Protein AF-0000000084749982 (afdb_homodimer)

Foldseek 3Di:
DLPFVCPVQPVLVVQLVLLLVQCQVFQPPSVVSLVVVVVVLVPDPDPPSVSSVLLSVLSVLLCVCCQVVHVDNVLQDADDQLRCCVSHVQVLVCSLQVVPPPQKDKDFAFDFDVLVQCVVVVVDDPPDDRDRHGTARMFIDGVVVRATFETEHEQGEQNHPDDDVVSVVVVLVVRVVVLVSSLVSLQVLAPDADLVLQQLAKGWYWYHYRQKTWIWIWGDNDPPDIDIDTNDMAGHDNDRNCCSPRSSVRSSVSNSVNVVSSVNSVSSVVSNPDDPPPPPPPPDPPCPVPPPDPPPPDDPDPPPDD/DLVQPCLVPPVLVVQLVLLLVQCQVFQPPSVVSLVVVVVVLVPDPDPPSVSSVLLSVLSVLLCVCCQVVHVDNVLQDADDQLRCCVSHVQVLVCSLQVVPPPQKDKDFAFDFDVLLQVVVVVVDDPPDDRDRHGTARMFIAGVVVRATFETEHEQGEQNHPDDDVVSVVVVLVVRVVVLVSSLVSLQVLAPDADLVLQQLAKGWYWYHYRQKTWIWIWGPNDPPDIDIDTNDMAGHDNDRNCCSPRSSVRVSVSNSVSVVSSVNSVSSVCSNPDPPPPPPPPPDPDPPVPPPDPPPPDDPPPPPPD

Sequence (612 aa):
MERHLRFDGIKRNQVKPYAKTVFKTGNTDLKTALKKEKLLLRNSLVEDKSLKKNIIKFGKLMCVLTGNCISVAWIYEAMTESEFITRFVTPLIDLMLKPYRPLLIFKPGEQKLLMVKEYENNALLEENARLPGPNIDGIIRIPNLNLDFVLVEVSGPPCSAAENYSHYRGDRNKIGKNLKYMFKTIISKKGTPCIRTVTRLKLFGLHFYKDTIYVYSISMPMWDVPVFQAEASIKIPVEPILFASTMPRFVSQLFDLGEKIDHFAKEVQNFLAITDYEEDSDSSGSDLSSCSTPRVSPKKRKSMCNMERHLRFDGIKRNQVKPYAKTVFKTGNTDLKTALKKEKLLLRNSLVEDKSLKKNIIKFGKLMCVLTGNCISVAWIYEAMTESEFITRFVTPLIDLMLKPYRPLLIFKPGEQKLLMVKEYENNALLEENARLPGPNIDGIIRIPNLNLDFVLVEVSGPPCSAAENYSHYRGDRNKIGKNLKYMFKTIISKKGTPCIRTVTRLKLFGLHFYKDTIYVYSISMPMWDVPVFQAEASIKIPVEPILFASTMPRFVSQLFDLGEKIDHFAKEVQNFLAITDYEEDSDSSGSDLSSCSTPRVSPKKRKSMCN

Secondary structure (DSSP, 8-state):
---------HHHHHHHHHHHHHTTT-GGGHHHHHHHHHHHHHT---TTHHHHHHHHHHHHHHHHHTTSSSS--GGGS---HHHHIIIIIHHHHHHHHGGGTTT-EEEEEEEE-HHHHHHHHHTS-TTSPPP---EEEEEEEEGGGTEEEEEEEE---TT-S---HHHHHHHHHHHHHHHHHHHHHHHHTSSS--HHHHTT-EEEEEEEETTEEEEEEEEEEETTEEEEEEEEEEE----GGGHHHHHHHHHHHHHHHHHHHHHHHHHHHHHHHS-------------TT-----------------/---------HHHHHHHHHHHHHTTT-GGGHHHHHHHHHHHHHT---TTHHHHHHHHHHHHHHHHHTTSSSS--GGGS---HHHHIIIIIHHHHHHHHGGGTTT-EEEEEEEE-HHHHHHHHHTS-TTSPPP---EEEEEEEEGGGTEEEEEEEE---TT-S---HHHHHHHHHHHHHHHHHHHHHHHHTSSS--HHHHTT-EEEEEEEETTEEEEEEEEEEETTEEEEEEEEEEE----GGGHHHHHHHHHHHHHHHHHHHHHHHHHHHHHHHS-------------TT-----------------

Organism: Rhizopus delemar (strain RA 99-880 / ATCC MYA-4621 / FGSC 9543 / NRRL 43880) (NCBI:txid246409)

Radius of gyration: 30.31 Å; Cα contacts (8 Å, |Δi|>4): 931; chains: 2; bounding box: 50×109×101 Å

Solvent-accessible surface area (backbone atoms only — not comparable to full-atom values): 33993 Å² total; per-residue (Å²): 134,82,80,51,80,70,63,78,34,68,56,22,72,62,38,28,65,53,35,40,62,64,36,51,76,29,51,90,42,43,61,58,46,46,51,52,51,50,53,51,54,70,77,43,91,57,83,62,51,69,58,55,51,48,52,48,50,54,51,50,52,51,28,41,35,60,25,70,69,35,93,49,36,52,57,74,36,82,49,48,54,52,24,37,38,45,75,43,51,45,58,50,50,50,60,42,35,51,88,46,53,73,58,44,45,76,45,50,28,67,33,58,39,59,66,47,18,50,55,58,40,68,73,44,57,89,85,49,80,75,59,79,36,59,77,32,49,18,36,31,26,29,63,96,73,72,36,82,49,31,42,31,44,72,50,35,36,61,45,43,81,72,83,44,63,66,51,40,53,52,50,53,50,49,44,51,55,50,48,50,47,44,51,51,51,60,51,62,72,38,91,65,72,49,69,80,60,48,44,64,37,54,40,38,30,41,37,36,45,41,52,32,37,37,31,32,35,38,33,34,84,44,92,95,42,75,47,74,46,80,62,47,74,45,63,55,80,79,52,51,80,48,32,38,73,40,44,25,56,39,53,19,50,40,44,28,49,34,50,50,53,51,52,32,50,50,42,46,52,47,55,71,67,51,75,65,63,71,75,68,65,80,66,76,82,72,72,71,73,69,64,70,72,76,77,75,76,77,78,80,77,78,76,76,78,128,132,82,78,50,78,70,64,78,34,70,56,21,73,62,40,29,65,53,34,40,63,65,36,52,77,26,48,92,42,43,62,60,46,45,51,52,50,51,54,51,55,70,77,43,90,57,82,63,50,68,60,54,52,49,52,48,50,54,52,49,52,49,29,40,36,60,23,71,69,35,93,50,35,52,57,74,36,83,50,49,53,52,26,38,39,46,74,42,52,45,57,49,50,50,61,42,35,51,89,45,54,74,57,44,45,76,45,50,28,67,33,60,39,59,66,47,17,50,55,58,40,67,74,44,57,90,85,49,81,77,59,81,35,62,76,33,48,16,36,31,28,30,62,97,74,74,35,81,50,29,44,32,42,71,52,35,38,61,44,41,82,73,83,44,62,67,50,40,52,50,50,53,50,49,45,51,54,51,48,51,46,43,51,51,52,59,50,63,72,38,90,68,73,49,70,81,60,48,43,66,37,52,40,38,29,40,37,37,44,41,52,32,38,36,31,32,34,38,35,32,84,44,92,93,42,75,46,74,47,81,61,48,76,46,62,53,81,80,50,52,80,47,32,38,75,40,43,24,55,39,54,20,50,41,45,27,50,33,49,51,52,51,51,31,51,50,43,47,51,47,54,72,67,52,76,66,64,72,76,71,67,83,68,77,83,72,72,75,71,68,69,71,73,75,79,74,73,77,77,78,73,76,73,75,77,125

Structure (mmCIF, N/CA/C/O backbone):
data_AF-0000000084749982-model_v1
#
loop_
_entity.id
_entity.type
_entity.pdbx_description
1 polymer 'Uncharacterized protein'
#
loop_
_atom_site.group_PDB
_atom_site.id
_atom_site.type_symbol
_atom_site.label_atom_id
_atom_site.label_alt_id
_atom_site.label_comp_id
_atom_site.label_asym_id
_atom_site.label_entity_id
_atom_site.label_seq_id
_atom_site.pdbx_PDB_ins_code
_atom_site.Cartn_x
_atom_si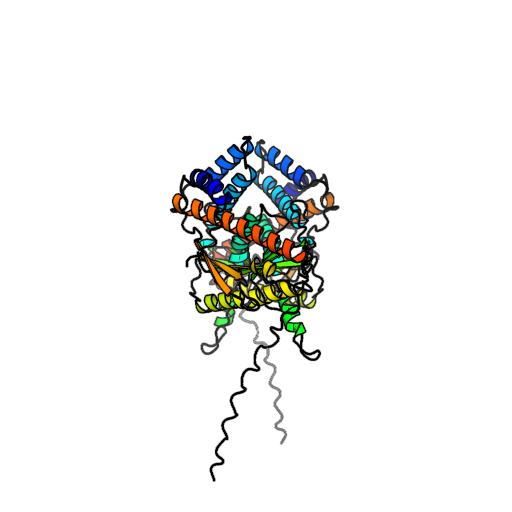te.Cartn_y
_atom_site.Cartn_z
_atom_site.occupancy
_atom_site.B_iso_or_equiv
_atom_site.auth_seq_id
_atom_site.auth_comp_id
_atom_site.auth_asym_id
_atom_site.auth_atom_id
_atom_site.pdbx_PDB_model_num
ATOM 1 N N . MET A 1 1 ? -19.297 -30.312 -16.562 1 22.61 1 MET A N 1
ATOM 2 C CA . MET A 1 1 ? -18.031 -30.859 -16.078 1 22.61 1 MET A CA 1
ATOM 3 C C . MET A 1 1 ? -17.281 -29.828 -15.234 1 22.61 1 MET A C 1
ATOM 5 O O . MET A 1 1 ? -16.781 -28.828 -15.75 1 22.61 1 MET A O 1
ATOM 9 N N . GLU A 1 2 ? -17.641 -29.516 -14.047 1 30.64 2 GLU A N 1
ATOM 10 C CA . GLU A 1 2 ? -17.141 -28.688 -12.945 1 30.64 2 GLU A CA 1
ATOM 11 C C . GLU A 1 2 ? -15.695 -29.062 -12.586 1 30.64 2 GLU A C 1
ATOM 13 O O . GLU A 1 2 ? -15.461 -29.844 -11.656 1 30.64 2 GLU A O 1
ATOM 18 N N . ARG A 1 3 ? -14.953 -29.594 -13.508 1 34.41 3 ARG A N 1
ATOM 19 C CA . ARG A 1 3 ? -13.578 -29.922 -13.156 1 34.41 3 ARG A CA 1
ATOM 20 C C . ARG A 1 3 ? -12.898 -28.766 -12.445 1 34.41 3 ARG A C 1
ATOM 22 O O . ARG A 1 3 ? -12.477 -27.797 -13.078 1 34.41 3 ARG A O 1
ATOM 29 N N . HIS A 1 4 ? -13.43 -28.406 -11.359 1 35.5 4 HIS A N 1
ATOM 30 C CA . HIS A 1 4 ? -12.992 -27.5 -10.305 1 35.5 4 HIS A CA 1
ATOM 31 C C . HIS A 1 4 ? -11.523 -27.734 -9.953 1 35.5 4 HIS A C 1
ATOM 33 O O . HIS A 1 4 ? -11.016 -28.844 -10.086 1 35.5 4 HIS A O 1
ATOM 39 N N . LEU A 1 5 ? -10.688 -26.938 -10.242 1 42.25 5 LEU A N 1
ATOM 40 C CA . LEU A 1 5 ? -9.383 -26.906 -9.594 1 42.25 5 LEU A CA 1
ATOM 41 C C . LEU A 1 5 ? -9.445 -27.531 -8.203 1 42.25 5 LEU A C 1
ATOM 43 O O . LEU A 1 5 ? -9.641 -26.828 -7.207 1 42.25 5 LEU A O 1
ATOM 47 N N . ARG A 1 6 ? -10.141 -28.688 -8.109 1 46.06 6 ARG A N 1
ATOM 48 C CA . ARG A 1 6 ? -10.141 -29.328 -6.797 1 46.06 6 ARG A CA 1
ATOM 49 C C . ARG A 1 6 ? -8.727 -29.562 -6.293 1 46.06 6 ARG A C 1
ATOM 51 O O . ARG A 1 6 ? -8.086 -30.562 -6.652 1 46.06 6 ARG A O 1
ATOM 58 N N . PHE A 1 7 ? -7.875 -28.625 -6.395 1 47.09 7 PHE A N 1
ATOM 59 C CA . PHE A 1 7 ? -6.66 -28.734 -5.594 1 47.09 7 PHE A CA 1
ATOM 60 C C . PHE A 1 7 ? -7 -29.062 -4.141 1 47.09 7 PHE A C 1
ATOM 62 O O . PHE A 1 7 ? -7.68 -28.281 -3.471 1 47.09 7 PHE A O 1
ATOM 69 N N . ASP A 1 8 ? -7.414 -30.281 -3.979 1 52.62 8 ASP A N 1
ATOM 70 C CA . ASP A 1 8 ? -7.574 -30.625 -2.57 1 52.62 8 ASP A CA 1
ATOM 71 C C . ASP A 1 8 ? -6.438 -30.047 -1.729 1 52.62 8 ASP A C 1
ATOM 73 O O . ASP A 1 8 ? -5.32 -30.562 -1.738 1 52.62 8 ASP A O 1
ATOM 77 N N . GLY A 1 9 ? -6.422 -28.766 -1.545 1 57.84 9 GLY A N 1
ATOM 78 C CA . GLY A 1 9 ? -5.352 -28.031 -0.878 1 57.84 9 GLY A CA 1
ATOM 79 C C . GLY A 1 9 ? -5.055 -28.562 0.515 1 57.84 9 GLY A C 1
ATOM 80 O O . GLY A 1 9 ? -5.91 -28.484 1.401 1 57.84 9 GLY A O 1
ATOM 81 N N . ILE A 1 10 ? -4.012 -29.359 0.667 1 59.97 10 ILE A N 1
ATOM 82 C CA . ILE A 1 10 ? -3.492 -29.875 1.93 1 59.97 10 ILE A CA 1
ATOM 83 C C . ILE A 1 10 ? -3.504 -28.766 2.982 1 59.97 10 ILE A C 1
ATOM 85 O O . ILE A 1 10 ? -3.965 -28.984 4.105 1 59.97 10 ILE A O 1
ATOM 89 N N . LYS A 1 11 ? -3.275 -27.656 2.523 1 70.81 11 LYS A N 1
ATOM 90 C CA . LYS A 1 11 ? -3.133 -26.578 3.492 1 70.81 11 LYS A CA 1
ATOM 91 C C . LYS A 1 11 ? -4.496 -26.078 3.969 1 70.81 11 LYS A C 1
ATOM 93 O O . LYS A 1 11 ? -4.656 -25.719 5.137 1 70.81 11 LYS A O 1
ATOM 98 N N . ARG A 1 12 ? -5.465 -26.266 3.068 1 73.06 12 ARG A N 1
ATOM 99 C CA . ARG A 1 12 ? -6.812 -25.859 3.438 1 73.06 12 ARG A CA 1
ATOM 100 C C . ARG A 1 12 ? -7.324 -26.656 4.633 1 73.06 12 ARG A C 1
ATOM 102 O O . ARG A 1 12 ? -7.863 -26.078 5.582 1 73.06 12 ARG A O 1
ATOM 109 N N . ASN A 1 13 ? -7.082 -27.859 4.57 1 78.12 13 ASN A N 1
ATOM 110 C CA . ASN A 1 13 ? -7.594 -28.75 5.613 1 78.12 13 ASN A CA 1
ATOM 111 C C . ASN A 1 13 ? -6.84 -28.562 6.926 1 78.12 13 ASN A C 1
ATOM 113 O O . ASN A 1 13 ? -7.387 -28.797 8 1 78.12 13 ASN A O 1
ATOM 117 N N . GLN A 1 14 ? -5.707 -28.047 6.859 1 80.5 14 GLN A N 1
ATOM 118 C CA . GLN A 1 14 ? -4.898 -27.781 8.047 1 80.5 14 GLN A CA 1
ATOM 119 C C . GLN A 1 14 ? -5.238 -26.422 8.641 1 80.5 14 GLN A C 1
ATOM 121 O O . GLN A 1 14 ? -5.227 -26.25 9.859 1 80.5 14 GLN A O 1
ATOM 126 N N . VAL A 1 15 ? -5.688 -25.594 7.812 1 87.75 15 VAL A N 1
ATOM 127 C CA . VAL A 1 15 ? -5.828 -24.188 8.188 1 87.75 15 VAL A CA 1
ATOM 128 C C . VAL A 1 15 ? -7.223 -23.953 8.758 1 87.75 15 VAL A C 1
ATOM 130 O O . VAL A 1 15 ? -7.375 -23.219 9.75 1 87.75 15 VAL A O 1
ATOM 133 N N . LYS A 1 16 ? -8.148 -24.609 8.219 1 88 16 LYS A N 1
ATOM 134 C CA . LYS A 1 16 ? -9.539 -24.281 8.508 1 88 16 LYS A CA 1
ATOM 135 C C . LYS A 1 16 ? -9.867 -24.531 9.977 1 88 16 LYS A C 1
ATOM 137 O O . LYS A 1 16 ? -10.461 -23.688 10.648 1 88 16 LYS A O 1
ATOM 142 N N . PRO A 1 17 ? -9.5 -25.641 10.57 1 88.25 17 PRO A N 1
ATOM 143 C CA . PRO A 1 17 ? -9.828 -25.875 11.984 1 88.25 17 PRO A CA 1
ATOM 144 C C . PRO A 1 17 ? -9.211 -24.828 12.914 1 88.25 17 PRO A C 1
ATOM 146 O O . PRO A 1 17 ? -9.867 -24.359 13.844 1 88.25 17 PRO A O 1
ATOM 149 N N . TYR A 1 18 ? -8.023 -24.516 12.648 1 90.69 18 TYR A N 1
ATOM 150 C CA . TYR A 1 18 ? -7.375 -23.516 13.484 1 90.69 18 TYR A CA 1
ATOM 151 C C . TYR A 1 18 ? -8.031 -22.156 13.305 1 90.69 18 TYR A C 1
ATOM 153 O O . TYR A 1 18 ? -8.227 -21.422 14.281 1 90.69 18 TYR A O 1
ATOM 161 N N . ALA A 1 19 ? -8.289 -21.812 12.086 1 92.31 19 ALA A N 1
ATOM 162 C CA . ALA A 1 19 ? -8.961 -20.547 11.82 1 92.31 19 ALA A CA 1
ATOM 163 C C . ALA A 1 19 ? -10.297 -20.469 12.562 1 92.31 19 ALA A C 1
ATOM 165 O O . ALA A 1 19 ? -10.656 -19.422 13.094 1 92.31 19 ALA A O 1
ATOM 166 N N . LYS A 1 20 ? -11 -21.547 12.633 1 91.62 20 LYS A N 1
ATOM 167 C CA . LYS A 1 20 ? -12.273 -21.594 13.344 1 91.62 20 LYS A CA 1
ATOM 168 C C . LYS A 1 20 ? -12.078 -21.281 14.828 1 91.62 20 LYS A C 1
ATOM 170 O O . LYS A 1 20 ? -12.922 -20.609 15.438 1 91.62 20 LYS A O 1
ATOM 175 N N . THR A 1 21 ? -11.055 -21.703 15.352 1 89.12 21 THR A N 1
ATOM 176 C CA . THR A 1 21 ? -10.766 -21.469 16.766 1 89.12 21 THR A CA 1
ATOM 177 C C . THR A 1 21 ? -10.398 -20.016 17 1 89.12 21 THR A C 1
ATOM 179 O O . THR A 1 21 ? -10.859 -19.406 17.969 1 89.12 21 THR A O 1
ATOM 182 N N . VAL A 1 22 ? -9.594 -19.484 16.125 1 90 22 VAL A N 1
ATOM 183 C CA . VAL A 1 22 ? -9.055 -18.141 16.297 1 90 22 VAL A CA 1
ATOM 184 C C . VAL A 1 22 ? -10.172 -17.109 16.109 1 90 22 VAL A C 1
ATOM 186 O O . VAL A 1 22 ? -10.234 -16.125 16.844 1 90 22 VAL A O 1
ATOM 189 N N . PHE A 1 23 ? -11.062 -17.359 15.195 1 90.94 23 PHE A N 1
ATOM 190 C CA . PHE A 1 23 ? -12.047 -16.344 14.82 1 90.94 23 PHE A CA 1
ATOM 191 C C . PHE A 1 23 ? -13.391 -16.641 15.477 1 90.94 23 PHE A C 1
ATOM 193 O O . PHE A 1 23 ? -14.406 -16.031 15.117 1 90.94 23 PHE A O 1
ATOM 200 N N . LYS A 1 24 ? -13.453 -17.578 16.422 1 83.69 24 LYS A N 1
ATOM 201 C CA . LYS A 1 24 ? -14.688 -18 17.078 1 83.69 24 LYS A CA 1
ATOM 202 C C . LYS A 1 24 ? -15.391 -16.828 17.75 1 83.69 24 LYS A C 1
ATOM 204 O O . LYS A 1 24 ? -16.625 -16.766 17.766 1 83.69 24 LYS A O 1
ATOM 209 N N . THR A 1 25 ? -14.602 -16.047 18.484 1 66.69 25 THR A N 1
ATOM 210 C CA . THR A 1 25 ? -15.195 -14.984 19.297 1 66.69 25 THR A CA 1
ATOM 211 C C . THR A 1 25 ? -15.695 -13.836 18.406 1 66.69 25 THR A C 1
ATOM 213 O O . THR A 1 25 ? -16.406 -12.945 18.875 1 66.69 25 THR A O 1
ATOM 216 N N . GLY A 1 26 ? -16.359 -13.977 17.344 1 57.38 26 GLY A N 1
ATOM 217 C CA . GLY A 1 26 ? -16.906 -12.922 16.5 1 57.38 26 GLY A CA 1
ATOM 218 C C . GLY A 1 26 ? -16.172 -11.602 16.672 1 57.38 26 GLY A C 1
ATOM 219 O O . GLY A 1 26 ? -15.031 -11.57 17.141 1 57.38 26 GLY A O 1
ATOM 220 N N . ASN A 1 27 ? -16.828 -10.25 16.156 1 56.69 27 ASN A N 1
ATOM 221 C CA . ASN A 1 27 ? -16.359 -8.875 15.977 1 56.69 27 ASN A CA 1
ATOM 222 C C . ASN A 1 27 ? -15.883 -8.258 17.281 1 56.69 27 ASN A C 1
ATOM 224 O O . ASN A 1 27 ? -14.938 -7.473 17.312 1 56.69 27 ASN A O 1
ATOM 228 N N . THR A 1 28 ? -16.562 -8.547 18.469 1 60.22 28 THR A N 1
ATOM 229 C CA . THR A 1 28 ? -16.469 -7.578 19.547 1 60.22 28 THR A CA 1
ATOM 230 C C . THR A 1 28 ? -15.055 -7.539 20.125 1 60.22 28 THR A C 1
ATOM 232 O O . THR A 1 28 ? -14.594 -6.496 20.594 1 60.22 28 THR A O 1
ATOM 235 N N . ASP A 1 29 ? -14.258 -8.492 19.703 1 77.88 29 ASP A N 1
ATOM 236 C CA . ASP A 1 29 ? -12.945 -8.344 20.312 1 77.88 29 ASP A CA 1
ATOM 237 C C . ASP A 1 29 ? -11.883 -9.102 19.516 1 77.88 29 ASP A C 1
ATOM 239 O O . ASP A 1 29 ? -11.039 -9.797 20.094 1 77.88 29 ASP A O 1
ATOM 243 N N . LEU A 1 30 ? -12.016 -9.062 18.25 1 83.44 30 LEU A N 1
ATOM 244 C CA . LEU A 1 30 ? -11.086 -9.82 17.422 1 83.44 30 LEU A CA 1
ATOM 245 C C . LEU A 1 30 ? -9.641 -9.406 17.703 1 83.44 30 LEU A C 1
ATOM 247 O O . LEU A 1 30 ? -8.75 -10.258 17.781 1 83.44 30 LEU A O 1
ATOM 251 N N . LYS A 1 31 ? -9.484 -8.172 17.875 1 85.56 31 LYS A N 1
ATOM 252 C CA . LYS A 1 31 ? -8.148 -7.672 18.172 1 85.56 31 LYS A CA 1
ATOM 253 C C . LYS A 1 31 ? -7.57 -8.344 19.406 1 85.56 31 LYS A C 1
ATOM 255 O O . LYS A 1 31 ? -6.43 -8.812 19.391 1 85.56 31 LYS A O 1
ATOM 260 N N . THR A 1 32 ? -8.367 -8.398 20.406 1 86.38 32 THR A N 1
ATOM 261 C CA . THR A 1 32 ? -7.938 -9 21.672 1 86.38 32 THR A CA 1
ATOM 262 C C . THR A 1 32 ? -7.699 -10.5 21.5 1 86.38 32 THR A C 1
ATOM 264 O O . THR A 1 32 ? -6.727 -11.047 22.016 1 86.38 32 THR A O 1
ATOM 267 N N . ALA A 1 33 ? -8.602 -11.133 20.844 1 87.56 33 ALA A N 1
ATOM 268 C CA . ALA A 1 33 ? -8.461 -12.562 20.594 1 87.56 33 ALA A CA 1
ATOM 269 C C . ALA A 1 33 ? -7.176 -12.867 19.828 1 87.56 33 ALA A C 1
ATOM 271 O O . ALA A 1 33 ? -6.457 -13.805 20.156 1 87.56 33 ALA A O 1
ATOM 272 N N . LEU A 1 34 ? -6.887 -12.062 18.859 1 91.62 34 LEU A N 1
ATOM 273 C CA . LEU A 1 34 ? -5.691 -12.266 18.047 1 91.62 34 LEU A CA 1
ATOM 274 C C . LEU A 1 34 ? -4.43 -12.039 18.875 1 91.62 34 LEU A C 1
ATOM 276 O O . LEU A 1 34 ? -3.443 -12.766 18.719 1 91.62 34 LEU A O 1
ATOM 280 N N . LYS A 1 35 ? -4.488 -11.039 19.703 1 88.25 35 LYS A N 1
ATOM 281 C CA . LYS A 1 35 ? -3.354 -10.766 20.578 1 88.25 35 LYS A CA 1
ATOM 282 C C . LYS A 1 35 ? -3.088 -11.938 21.516 1 88.25 35 LYS A C 1
ATOM 284 O O . LYS A 1 35 ? -1.935 -12.32 21.734 1 88.25 35 LYS A O 1
ATOM 289 N N . LYS A 1 36 ? -4.09 -12.445 22.078 1 88.44 36 LYS A N 1
ATOM 290 C CA . LYS A 1 36 ? -3.977 -13.586 22.984 1 88.44 36 LYS A CA 1
ATOM 291 C C . LYS A 1 36 ? -3.396 -14.797 22.25 1 88.44 36 LYS A C 1
ATOM 293 O O . LYS A 1 36 ? -2.508 -15.477 22.781 1 88.44 36 LYS A O 1
ATOM 298 N N . GLU A 1 37 ? -3.932 -15.055 21.094 1 90.56 37 GLU A N 1
ATOM 299 C CA . GLU A 1 37 ? -3.459 -16.203 20.312 1 90.56 37 GLU A CA 1
ATOM 300 C C . GLU A 1 37 ? -1.991 -16.031 19.922 1 90.56 37 GLU A C 1
ATOM 302 O O . GLU A 1 37 ? -1.233 -17 19.922 1 90.56 37 GLU A O 1
ATOM 307 N N . LYS A 1 38 ? -1.649 -14.844 19.562 1 89.62 38 LYS A N 1
ATOM 308 C CA . LYS A 1 38 ? -0.259 -14.555 19.219 1 89.62 38 LYS A CA 1
ATOM 309 C C . LYS A 1 38 ? 0.666 -14.844 20.406 1 89.62 38 LYS A C 1
ATOM 311 O O . LYS A 1 38 ? 1.752 -15.398 20.219 1 89.62 38 LYS A O 1
ATOM 316 N N . LEU A 1 39 ? 0.285 -14.445 21.562 1 86.81 39 LEU A N 1
ATOM 317 C CA . LEU A 1 39 ? 1.067 -14.688 22.766 1 86.81 39 LEU A CA 1
ATOM 318 C C . LEU A 1 39 ? 1.181 -16.188 23.062 1 86.81 39 LEU A C 1
ATOM 320 O O . LEU A 1 39 ? 2.246 -16.656 23.438 1 86.81 39 LEU A O 1
ATOM 324 N N . LEU A 1 40 ? 0.138 -16.891 22.859 1 88.12 40 LEU A N 1
ATOM 325 C CA . LEU A 1 40 ? 0.13 -18.328 23.078 1 88.12 40 LEU A CA 1
ATOM 326 C C . LEU A 1 40 ? 1.09 -19.031 22.109 1 88.12 40 LEU A C 1
ATOM 328 O O . LEU A 1 40 ? 1.84 -19.922 22.516 1 88.12 40 LEU A O 1
ATOM 332 N N . LEU A 1 41 ? 1.025 -18.531 20.891 1 89.25 41 LEU A N 1
ATOM 333 C CA . LEU A 1 41 ? 1.876 -19.141 19.875 1 89.25 41 LEU A CA 1
ATOM 334 C C . LEU A 1 41 ? 3.348 -18.859 20.156 1 89.25 41 LEU A C 1
ATOM 336 O O . LEU A 1 41 ? 4.215 -19.688 19.844 1 89.25 41 LEU A O 1
ATOM 340 N N . ARG A 1 42 ? 3.576 -17.734 20.641 1 83.44 42 ARG A N 1
ATOM 341 C CA . ARG A 1 42 ? 4.953 -17.344 20.938 1 83.44 42 ARG A CA 1
ATOM 342 C C . ARG A 1 42 ? 5.555 -18.234 22.016 1 83.44 42 ARG A C 1
ATOM 344 O O . ARG A 1 42 ? 6.738 -18.578 21.953 1 83.44 42 ARG A O 1
ATOM 351 N N . ASN A 1 43 ? 4.836 -18.672 22.922 1 81.69 43 ASN A N 1
ATOM 352 C CA . ASN A 1 43 ? 5.316 -19.422 24.078 1 81.69 43 ASN A CA 1
ATOM 353 C C . ASN A 1 43 ? 5.16 -20.922 23.875 1 81.69 43 ASN A C 1
ATOM 355 O O . ASN A 1 43 ? 5.512 -21.703 24.766 1 81.69 43 ASN A O 1
ATOM 359 N N . SER A 1 44 ? 4.656 -21.281 22.734 1 81.12 44 SER A N 1
ATOM 360 C CA . SER A 1 44 ? 4.379 -22.688 22.547 1 81.12 44 SER A CA 1
ATOM 361 C C . SER A 1 44 ? 5.297 -23.297 21.5 1 81.12 44 SER A C 1
ATOM 363 O O . SER A 1 44 ? 5.832 -22.594 20.641 1 81.12 44 SER A O 1
ATOM 365 N N . LEU A 1 45 ? 5.594 -24.5 21.688 1 81.56 45 LEU A N 1
ATOM 366 C CA . LEU A 1 45 ? 6.309 -25.281 20.688 1 81.56 45 LEU A CA 1
ATOM 367 C C . LEU A 1 45 ? 5.336 -26.031 19.781 1 81.56 45 LEU A C 1
ATOM 369 O O . LEU A 1 45 ? 5.027 -27.203 20.031 1 81.56 45 LEU A O 1
ATOM 373 N N . VAL A 1 46 ? 4.586 -25.391 19.172 1 77.31 46 VAL A N 1
ATOM 374 C CA . VAL A 1 46 ? 3.574 -26.016 18.328 1 77.31 46 VAL A CA 1
ATOM 375 C C . VAL A 1 46 ? 4.133 -26.234 16.938 1 77.31 46 VAL A C 1
ATOM 377 O O . VAL A 1 46 ? 4.996 -25.484 16.469 1 77.31 46 VAL A O 1
ATOM 380 N N . GLU A 1 47 ? 3.613 -27.297 16.375 1 78.94 47 GLU A N 1
ATOM 381 C CA . GLU A 1 47 ? 3.914 -27.578 14.969 1 78.94 47 GLU A CA 1
ATOM 382 C C . GLU A 1 47 ? 3.258 -26.562 14.047 1 78.94 47 GLU A C 1
ATOM 384 O O . GLU A 1 47 ? 2.262 -25.938 14.414 1 78.94 47 GLU A O 1
ATOM 389 N N . ASP A 1 48 ? 3.791 -26.172 12.961 1 82.5 48 ASP A N 1
ATOM 390 C CA . ASP A 1 48 ? 3.242 -25.328 11.906 1 82.5 48 ASP A CA 1
ATOM 391 C C . ASP A 1 48 ? 3.105 -23.875 12.391 1 82.5 48 ASP A C 1
ATOM 393 O O . ASP A 1 48 ? 2.109 -23.219 12.094 1 82.5 48 ASP A O 1
ATOM 397 N N . LYS A 1 49 ? 3.844 -23.531 13.312 1 86.94 49 LYS A N 1
ATOM 398 C CA . LYS A 1 49 ? 3.836 -22.203 13.922 1 86.94 49 LYS A CA 1
ATOM 399 C C . LYS A 1 49 ? 3.783 -21.109 12.859 1 86.94 49 LYS A C 1
ATOM 401 O O . LYS A 1 49 ? 3.074 -20.109 13.023 1 86.94 49 LYS A O 1
ATOM 406 N N . SER A 1 50 ? 4.469 -21.328 11.805 1 87.56 50 SER A N 1
ATOM 407 C CA . SER A 1 50 ? 4.523 -20.328 10.742 1 87.56 50 SER A CA 1
ATOM 408 C C . SER A 1 50 ? 3.16 -20.156 10.078 1 87.56 50 SER A C 1
ATOM 410 O O . SER A 1 50 ? 2.736 -19.031 9.805 1 87.56 50 SER A O 1
ATOM 412 N N . LEU A 1 51 ? 2.547 -21.281 9.906 1 89.31 51 LEU A N 1
ATOM 413 C CA . LEU A 1 51 ? 1.224 -21.25 9.297 1 89.31 51 LEU A CA 1
ATOM 414 C C . LEU A 1 51 ? 0.214 -20.562 10.203 1 89.31 51 LEU A C 1
ATOM 416 O O . LEU A 1 51 ? -0.573 -19.734 9.742 1 89.31 51 LEU A O 1
ATOM 420 N N . LYS A 1 52 ? 0.238 -20.906 11.43 1 91.62 52 LYS A N 1
ATOM 421 C CA . LYS A 1 52 ? -0.688 -20.328 12.406 1 91.62 52 LYS A CA 1
ATOM 422 C C . LYS A 1 52 ? -0.455 -18.828 12.57 1 91.62 52 LYS A C 1
ATOM 424 O O . LYS A 1 52 ? -1.409 -18.062 12.664 1 91.62 52 LYS A O 1
ATOM 429 N N . LYS A 1 53 ? 0.755 -18.406 12.547 1 92.75 53 LYS A N 1
ATOM 430 C CA . LYS A 1 53 ? 1.089 -17 12.602 1 92.75 53 LYS A CA 1
ATOM 431 C C . LYS A 1 53 ? 0.526 -16.25 11.398 1 92.75 53 LYS A C 1
ATOM 433 O O . LYS A 1 53 ? 0.064 -15.109 11.523 1 92.75 53 LYS A O 1
ATOM 438 N N . ASN A 1 54 ? 0.6 -16.922 10.328 1 94.44 54 ASN A N 1
ATOM 439 C CA . ASN A 1 54 ? 0.079 -16.312 9.109 1 94.44 54 ASN A CA 1
ATOM 440 C C . ASN A 1 54 ? -1.432 -16.109 9.188 1 94.44 54 ASN A C 1
ATOM 442 O O . ASN A 1 54 ? -1.945 -15.078 8.75 1 94.44 54 ASN A O 1
ATOM 446 N N . ILE A 1 55 ? -2.094 -17.062 9.758 1 94.62 55 ILE A N 1
ATOM 447 C CA . ILE A 1 55 ? -3.539 -16.953 9.938 1 94.62 55 ILE A CA 1
ATOM 448 C C . ILE A 1 55 ? -3.865 -15.75 10.82 1 94.62 55 ILE A C 1
ATOM 450 O O . ILE A 1 55 ? -4.777 -14.977 10.508 1 94.62 55 ILE A O 1
ATOM 454 N N . ILE A 1 56 ? -3.137 -15.578 11.828 1 94.62 56 ILE A N 1
ATOM 455 C CA . ILE A 1 56 ? -3.324 -14.453 12.734 1 94.62 56 ILE A CA 1
ATOM 456 C C . ILE A 1 56 ? -3.105 -13.141 11.977 1 94.62 56 ILE A C 1
ATOM 458 O O . ILE A 1 56 ? -3.83 -12.164 12.195 1 94.62 56 ILE A O 1
ATOM 462 N N . LYS A 1 57 ? -2.139 -13.125 11.109 1 95.62 57 LYS A N 1
ATOM 463 C CA . LYS A 1 57 ? -1.854 -11.922 10.336 1 95.62 57 LYS A CA 1
ATOM 464 C C . LYS A 1 57 ? -3.008 -11.586 9.391 1 95.62 57 LYS A C 1
ATOM 466 O O . LYS A 1 57 ? -3.301 -10.414 9.148 1 95.62 57 LYS A O 1
ATOM 471 N N . PHE A 1 58 ? -3.646 -12.594 8.836 1 95.88 58 PHE A N 1
ATOM 472 C CA . PHE A 1 58 ? -4.852 -12.367 8.047 1 95.88 58 PHE A CA 1
ATOM 473 C C . PHE A 1 58 ? -5.93 -11.695 8.891 1 95.88 58 PHE A C 1
ATOM 475 O O . PHE A 1 58 ? -6.578 -10.75 8.445 1 95.88 58 PHE A O 1
ATOM 482 N N . GLY A 1 59 ? -6.117 -12.234 10.07 1 93.5 59 GLY A N 1
ATOM 483 C CA . GLY A 1 59 ? -7.074 -11.633 10.984 1 93.5 59 GLY A CA 1
ATOM 484 C C . GLY A 1 59 ? -6.766 -10.18 11.297 1 93.5 59 GLY A C 1
ATOM 485 O O . GLY A 1 59 ? -7.668 -9.344 11.336 1 93.5 59 GLY A O 1
ATOM 486 N N . LYS A 1 60 ? -5.512 -9.883 11.5 1 93.25 60 LYS A N 1
ATOM 487 C CA . LYS A 1 60 ? -5.102 -8.516 11.805 1 93.25 60 LYS A CA 1
ATOM 488 C C . LYS A 1 60 ? -5.395 -7.582 10.633 1 93.25 60 LYS A C 1
ATOM 490 O O . LYS A 1 60 ? -5.816 -6.441 10.828 1 93.25 60 LYS A O 1
ATOM 495 N N . LEU A 1 61 ? -5.105 -8.062 9.453 1 94.56 61 LEU A N 1
ATOM 496 C CA . LEU A 1 61 ? -5.406 -7.273 8.266 1 94.56 61 LEU A CA 1
ATOM 497 C C . LEU A 1 61 ? -6.887 -6.914 8.211 1 94.56 61 LEU A C 1
ATOM 499 O O . LEU A 1 61 ? -7.238 -5.754 7.984 1 94.56 61 LEU A O 1
ATOM 503 N N . MET A 1 62 ? -7.715 -7.855 8.539 1 92.25 62 MET A N 1
ATOM 504 C CA . MET A 1 62 ? -9.156 -7.625 8.484 1 92.25 62 MET A CA 1
ATOM 505 C C . MET A 1 62 ? -9.594 -6.691 9.602 1 92.25 62 MET A C 1
ATOM 507 O O . MET A 1 62 ? -10.508 -5.879 9.414 1 92.25 62 MET A O 1
ATOM 511 N N . CYS A 1 63 ? -8.93 -6.824 10.688 1 89.19 63 CYS A N 1
ATOM 512 C CA . CYS A 1 63 ? -9.219 -5.934 11.805 1 89.19 63 CYS A CA 1
ATOM 513 C C . CYS A 1 63 ? -8.914 -4.484 11.438 1 89.19 63 CYS A C 1
ATOM 515 O O . CYS A 1 63 ? -9.672 -3.578 11.789 1 89.19 63 CYS A O 1
ATOM 517 N N . VAL A 1 64 ? -7.844 -4.332 10.773 1 87.06 64 VAL A N 1
ATOM 518 C CA . VAL A 1 64 ? -7.453 -2.988 10.352 1 87.06 64 VAL A CA 1
ATOM 519 C C . VAL A 1 64 ? -8.453 -2.455 9.328 1 87.06 64 VAL A C 1
ATOM 521 O O . VAL A 1 64 ? -8.906 -1.315 9.43 1 87.06 64 VAL A O 1
ATOM 524 N N . LEU A 1 65 ? -8.82 -3.27 8.453 1 87.44 65 LEU A N 1
ATOM 525 C CA . LEU A 1 65 ? -9.695 -2.871 7.359 1 87.44 65 LEU A CA 1
ATOM 526 C C . LEU A 1 65 ? -11.086 -2.521 7.875 1 87.44 65 LEU A C 1
ATOM 528 O O . LEU A 1 65 ? -11.734 -1.604 7.363 1 87.44 65 LEU A O 1
ATOM 532 N N . THR A 1 66 ? -11.508 -3.176 8.898 1 86.38 66 THR A N 1
ATOM 533 C CA . THR A 1 66 ? -12.883 -3.016 9.359 1 86.38 66 THR A CA 1
ATOM 534 C C . THR A 1 66 ? -12.938 -2.092 10.57 1 86.38 66 THR A C 1
ATOM 536 O O . THR A 1 66 ? -14 -1.898 11.164 1 86.38 66 THR A O 1
ATOM 539 N N . GLY A 1 67 ? -11.828 -1.566 10.945 1 77.38 67 GLY A N 1
ATOM 540 C CA . GLY A 1 67 ? -11.812 -0.557 11.992 1 77.38 67 GLY A CA 1
ATOM 541 C C . GLY A 1 67 ? -11.812 -1.147 13.391 1 77.38 67 GLY A C 1
ATOM 542 O O . GLY A 1 67 ? -12.094 -0.447 14.367 1 77.38 67 GLY A O 1
ATOM 543 N N . ASN A 1 68 ? -11.664 -2.334 13.484 1 67.06 68 ASN A N 1
ATOM 544 C CA . ASN A 1 68 ? -11.594 -2.941 14.812 1 67.06 68 ASN A CA 1
ATOM 545 C C . ASN A 1 68 ? -10.281 -2.602 15.508 1 67.06 68 ASN A C 1
ATOM 547 O O . ASN A 1 68 ? -10.195 -2.631 16.734 1 67.06 68 ASN A O 1
ATOM 551 N N . CYS A 1 69 ? -9.32 -2.283 14.68 1 61.41 69 CYS A N 1
ATOM 552 C CA . CYS A 1 69 ? -7.996 -2.021 15.242 1 61.41 69 CYS A CA 1
ATOM 553 C C . CYS A 1 69 ? -7.664 -0.534 15.18 1 61.41 69 CYS A C 1
ATOM 555 O O . CYS A 1 69 ? -6.812 -0.054 15.93 1 61.41 69 CYS A O 1
ATOM 557 N N . ILE A 1 70 ? -8.328 0.054 14.344 1 60.5 70 ILE A N 1
ATOM 558 C CA . ILE A 1 70 ? -8.047 1.476 14.172 1 60.5 70 ILE A CA 1
ATOM 559 C C . ILE A 1 70 ? -9.359 2.252 14.078 1 60.5 70 ILE A C 1
ATOM 561 O O . ILE A 1 70 ? -10.422 1.662 13.875 1 60.5 70 ILE A O 1
ATOM 565 N N . SER A 1 71 ? -9.273 3.385 14.359 1 65.44 71 SER A N 1
ATOM 566 C CA . SER A 1 71 ? -10.461 4.227 14.445 1 65.44 71 SER A CA 1
ATOM 567 C C . SER A 1 71 ? -11.125 4.387 13.086 1 65.44 71 SER A C 1
ATOM 569 O O . SER A 1 71 ? -12.234 4.914 12.992 1 65.44 71 SER A O 1
ATOM 571 N N . VAL A 1 72 ? -10.422 3.869 12.133 1 70.5 72 VAL A N 1
ATOM 572 C CA . VAL A 1 72 ? -11 4.039 10.805 1 70.5 72 VAL A CA 1
ATOM 573 C C . VAL A 1 72 ? -11.359 2.674 10.219 1 70.5 72 VAL A C 1
ATOM 575 O O . VAL A 1 72 ? -10.539 1.747 10.242 1 70.5 72 VAL A O 1
ATOM 578 N N . ALA A 1 73 ? -12.586 2.578 9.812 1 78.56 73 ALA A N 1
ATOM 579 C CA . ALA A 1 73 ? -13.016 1.397 9.07 1 78.56 73 ALA A CA 1
ATOM 580 C C . ALA A 1 73 ? -12.914 1.628 7.566 1 78.56 73 ALA A C 1
ATOM 582 O O . ALA A 1 73 ? -13.883 2.068 6.93 1 78.56 73 ALA A O 1
ATOM 583 N N . TRP A 1 74 ? -11.773 1.242 7.066 1 78.69 74 TRP A N 1
ATOM 584 C CA . TRP A 1 74 ? -11.422 1.566 5.688 1 78.69 74 TRP A CA 1
ATOM 585 C C . TRP A 1 74 ? -12.438 0.975 4.715 1 78.69 74 TRP A C 1
ATOM 587 O O . TRP A 1 74 ? -12.797 1.607 3.717 1 78.69 74 TRP A O 1
ATOM 597 N N . ILE A 1 75 ? -12.914 -0.13 5.074 1 77.94 75 ILE A N 1
ATOM 598 C CA . ILE A 1 75 ? -13.719 -0.884 4.121 1 77.94 75 ILE A CA 1
ATOM 599 C C . ILE A 1 75 ? -15.062 -0.187 3.916 1 77.94 75 ILE A C 1
ATOM 601 O O . ILE A 1 75 ? -15.75 -0.43 2.922 1 77.94 75 ILE A O 1
ATOM 605 N N . TYR A 1 76 ? -15.352 0.688 4.871 1 78.31 76 TYR A N 1
ATOM 606 C CA . TYR A 1 76 ? -16.641 1.377 4.781 1 78.31 76 TYR A CA 1
ATOM 607 C C . TYR A 1 76 ? -16.453 2.795 4.254 1 78.31 76 TYR A C 1
ATOM 609 O O . TYR A 1 76 ? -17.438 3.52 4.055 1 78.31 76 TYR A O 1
ATOM 617 N N . GLU A 1 77 ? -15.242 3.121 4.082 1 78.38 77 GLU A N 1
ATOM 618 C CA . GLU A 1 77 ? -14.953 4.438 3.52 1 78.38 77 GLU A CA 1
ATOM 619 C C . GLU A 1 77 ? -14.906 4.391 1.994 1 78.38 77 GLU A C 1
ATOM 621 O O . GLU A 1 77 ? -14.633 3.342 1.407 1 78.38 77 GLU A O 1
ATOM 626 N N . ALA A 1 78 ? -15.281 5.5 1.418 1 79.88 78 ALA A N 1
ATOM 627 C CA . ALA A 1 78 ? -15.062 5.613 -0.021 1 79.88 78 ALA A CA 1
ATOM 628 C C . ALA A 1 78 ? -13.578 5.566 -0.356 1 79.88 78 ALA A C 1
ATOM 630 O O . ALA A 1 78 ? -12.789 6.355 0.171 1 79.88 78 ALA A O 1
ATOM 631 N N . MET A 1 79 ? -13.219 4.516 -1.091 1 87.5 79 MET A N 1
ATOM 632 C CA . MET A 1 79 ? -11.828 4.336 -1.486 1 87.5 79 MET A CA 1
ATOM 633 C C . MET A 1 79 ? -11.688 4.324 -3.006 1 87.5 79 MET A C 1
ATOM 635 O O . MET A 1 79 ? -12.547 3.781 -3.705 1 87.5 79 MET A O 1
ATOM 639 N N . THR A 1 80 ? -10.633 4.98 -3.424 1 89 80 THR A N 1
ATOM 640 C CA . THR A 1 80 ? -10.242 4.762 -4.812 1 89 80 THR A CA 1
ATOM 641 C C . THR A 1 80 ? -9.719 3.342 -5.008 1 89 80 THR A C 1
ATOM 643 O O . THR A 1 80 ? -9.398 2.654 -4.039 1 89 80 THR A O 1
ATOM 646 N N . GLU A 1 81 ? -9.656 2.879 -6.211 1 91.25 81 GLU A N 1
ATOM 647 C CA . GLU A 1 81 ? -9.062 1.579 -6.512 1 91.25 81 GLU A CA 1
ATOM 648 C C . GLU A 1 81 ? -7.613 1.509 -6.043 1 91.25 81 GLU A C 1
ATOM 650 O O . GLU A 1 81 ? -7.191 0.506 -5.465 1 91.25 81 GLU A O 1
ATOM 655 N N . SER A 1 82 ? -6.938 2.568 -6.273 1 92 82 SER A N 1
ATOM 656 C CA . SER A 1 82 ? -5.539 2.617 -5.867 1 92 82 SER A CA 1
ATOM 657 C C . SER A 1 82 ? -5.398 2.516 -4.352 1 92 82 SER A C 1
ATOM 659 O O . SER A 1 82 ? -4.465 1.882 -3.852 1 92 82 SER A O 1
ATOM 661 N N . GLU A 1 83 ? -6.254 3.205 -3.643 1 93.25 83 GLU A N 1
ATOM 662 C CA . GLU A 1 83 ? -6.254 3.1 -2.186 1 93.25 83 GLU A CA 1
ATOM 663 C C . GLU A 1 83 ? -6.562 1.676 -1.735 1 93.25 83 GLU A C 1
ATOM 665 O O . GLU A 1 83 ? -5.922 1.157 -0.816 1 93.25 83 GLU A O 1
ATOM 670 N N . PHE A 1 84 ? -7.535 1.068 -2.416 1 93.62 84 PHE A N 1
ATOM 671 C CA . PHE A 1 84 ? -7.918 -0.304 -2.107 1 93.62 84 PHE A CA 1
ATOM 672 C C . PHE A 1 84 ? -6.762 -1.261 -2.373 1 93.62 84 PHE A C 1
ATOM 674 O O . PHE A 1 84 ? -6.492 -2.156 -1.569 1 93.62 84 PHE A O 1
ATOM 681 N N . ILE A 1 85 ? -6.047 -1.092 -3.406 1 96 85 ILE A N 1
ATOM 682 C CA . ILE A 1 85 ? -4.875 -1.896 -3.736 1 96 85 ILE A CA 1
ATOM 683 C C . ILE A 1 85 ? -3.822 -1.746 -2.643 1 96 85 ILE A C 1
ATOM 685 O O . ILE A 1 85 ? -3.275 -2.74 -2.16 1 96 85 ILE A O 1
ATOM 689 N N . THR A 1 86 ? -3.646 -0.569 -2.211 1 95.38 86 THR A N 1
ATOM 690 C CA . THR A 1 86 ? -2.584 -0.257 -1.261 1 95.38 86 THR A CA 1
ATOM 691 C C . THR A 1 86 ? -2.926 -0.789 0.128 1 95.38 86 THR A C 1
ATOM 693 O O . THR A 1 86 ? -2.078 -1.38 0.799 1 95.38 86 THR A O 1
ATOM 696 N N . ARG A 1 87 ? -4.152 -0.632 0.524 1 94.38 87 ARG A N 1
ATOM 697 C CA . ARG A 1 87 ? -4.516 -0.879 1.915 1 94.38 87 ARG A CA 1
ATOM 698 C C . ARG A 1 87 ? -4.934 -2.33 2.123 1 94.38 87 ARG A C 1
ATOM 700 O O . ARG A 1 87 ? -4.84 -2.857 3.234 1 94.38 87 ARG A O 1
ATOM 707 N N . PHE A 1 88 ? -5.395 -3.006 1 1 95.19 88 PHE A N 1
ATOM 708 C CA . PHE A 1 88 ? -5.945 -4.336 1.216 1 95.19 88 PHE A CA 1
ATOM 709 C C . PHE A 1 88 ? -5.309 -5.348 0.271 1 95.19 88 PHE A C 1
ATOM 711 O O . PHE A 1 88 ? -4.703 -6.324 0.715 1 95.19 88 PHE A O 1
ATOM 718 N N . VAL A 1 89 ? -5.367 -5.109 -0.979 1 97.31 89 VAL A N 1
ATOM 719 C CA . VAL A 1 89 ? -4.992 -6.109 -1.973 1 97.31 89 VAL A CA 1
ATOM 720 C C . VAL A 1 89 ? -3.523 -6.492 -1.791 1 97.31 89 VAL A C 1
ATOM 722 O O . VAL A 1 89 ? -3.186 -7.676 -1.746 1 97.31 89 VAL A O 1
ATOM 725 N N . THR A 1 90 ? -2.691 -5.504 -1.653 1 97.12 90 THR A N 1
ATOM 726 C CA . THR A 1 90 ? -1.256 -5.75 -1.579 1 97.12 90 THR A CA 1
ATOM 727 C C . THR A 1 90 ? -0.907 -6.539 -0.321 1 97.12 90 THR A C 1
ATOM 729 O O . THR A 1 90 ? -0.29 -7.605 -0.402 1 97.12 90 THR A O 1
ATOM 732 N N . PRO A 1 91 ? -1.335 -6.07 0.833 1 96.56 91 PRO A N 1
ATOM 733 C CA . PRO A 1 91 ? -1.006 -6.879 2.01 1 96.56 91 PRO A CA 1
ATOM 734 C C . PRO A 1 91 ? -1.649 -8.266 1.975 1 96.56 91 PRO A C 1
ATOM 736 O O . PRO A 1 91 ? -1.078 -9.227 2.49 1 96.56 91 PRO A O 1
ATOM 739 N N . LEU A 1 92 ? -2.809 -8.383 1.409 1 97.88 92 LEU A N 1
ATOM 740 C CA . LEU A 1 92 ? -3.486 -9.672 1.322 1 97.88 92 LEU A CA 1
ATOM 741 C C . LEU A 1 92 ? -2.67 -10.656 0.494 1 97.88 92 LEU A C 1
ATOM 743 O O . LEU A 1 92 ? -2.42 -11.781 0.931 1 97.88 92 LEU A O 1
ATOM 747 N N . ILE A 1 93 ? -2.285 -10.211 -0.65 1 98.19 93 ILE A N 1
ATOM 748 C CA . ILE A 1 93 ? -1.556 -11.086 -1.562 1 98.19 93 ILE A CA 1
ATOM 749 C C . ILE A 1 93 ? -0.179 -11.406 -0.982 1 98.19 93 ILE A C 1
ATOM 751 O O . ILE A 1 93 ? 0.304 -12.531 -1.094 1 98.19 93 ILE A O 1
ATOM 755 N N . ASP A 1 94 ? 0.458 -10.438 -0.359 1 95.5 94 ASP A N 1
ATOM 756 C CA . ASP A 1 94 ? 1.738 -10.688 0.293 1 95.5 94 ASP A CA 1
ATOM 757 C C . ASP A 1 94 ? 1.608 -11.789 1.345 1 95.5 94 ASP A C 1
ATOM 759 O O . ASP A 1 94 ? 2.486 -12.648 1.464 1 95.5 94 ASP A O 1
ATOM 763 N N . LEU A 1 95 ? 0.542 -11.734 2.102 1 96.38 95 LEU A N 1
ATOM 764 C CA . LEU A 1 95 ? 0.316 -12.75 3.125 1 96.38 95 LEU A CA 1
ATOM 765 C C . LEU A 1 95 ? 0.058 -14.117 2.49 1 96.38 95 LEU A C 1
ATOM 767 O O . LEU A 1 95 ? 0.553 -15.133 2.977 1 96.38 95 LEU A O 1
ATOM 771 N N . MET A 1 96 ? -0.716 -14.086 1.424 1 96.94 96 MET A N 1
ATOM 772 C CA . MET A 1 96 ? -1.043 -15.32 0.72 1 96.94 96 MET A CA 1
ATOM 773 C C . MET A 1 96 ? 0.217 -15.992 0.179 1 96.94 96 MET A C 1
ATOM 775 O O . MET A 1 96 ? 0.346 -17.219 0.228 1 96.94 96 MET A O 1
ATOM 779 N N . LEU A 1 97 ? 1.154 -15.195 -0.249 1 95.75 97 LEU A N 1
ATOM 780 C CA . LEU A 1 97 ? 2.338 -15.703 -0.932 1 95.75 97 LEU A CA 1
ATOM 781 C C . LEU A 1 97 ? 3.48 -15.922 0.053 1 95.75 97 LEU A C 1
ATOM 783 O O . LEU A 1 97 ? 4.512 -16.5 -0.305 1 95.75 97 LEU A O 1
ATOM 787 N N . LYS A 1 98 ? 3.346 -15.523 1.264 1 92.62 98 LYS A N 1
ATOM 788 C CA . LYS A 1 98 ? 4.418 -15.531 2.254 1 92.62 98 LYS A CA 1
ATOM 789 C C . LYS A 1 98 ? 5.086 -16.906 2.332 1 92.62 98 LYS A C 1
ATOM 791 O O . LYS A 1 98 ? 6.316 -17 2.307 1 92.62 98 LYS A O 1
ATOM 796 N N . PRO A 1 99 ? 4.367 -18.016 2.389 1 90.88 99 PRO A N 1
ATOM 797 C CA . PRO A 1 99 ? 5.004 -19.328 2.48 1 90.88 99 PRO A CA 1
ATOM 798 C C . PRO A 1 99 ? 5.816 -19.672 1.237 1 90.88 99 PRO A C 1
ATOM 800 O O . PRO A 1 99 ? 6.629 -20.609 1.269 1 90.88 99 PRO A O 1
ATOM 803 N N . TYR A 1 100 ? 5.656 -18.938 0.22 1 92.5 100 TYR A N 1
ATOM 804 C CA . TYR A 1 100 ? 6.227 -19.359 -1.058 1 92.5 100 TYR A CA 1
ATOM 805 C C . TYR A 1 100 ? 7.285 -18.375 -1.528 1 92.5 100 TYR A C 1
ATOM 807 O O . TYR A 1 100 ? 7.754 -18.453 -2.666 1 92.5 100 TYR A O 1
ATOM 815 N N . ARG A 1 101 ? 7.602 -17.453 -0.7 1 86 101 ARG A N 1
ATOM 816 C CA . ARG A 1 101 ? 8.742 -16.594 -0.97 1 86 101 ARG A CA 1
ATOM 817 C C . ARG A 1 101 ? 10.055 -17.344 -0.837 1 86 101 ARG A C 1
ATOM 819 O O . ARG A 1 101 ? 10.188 -18.219 0.026 1 86 101 ARG A O 1
ATOM 826 N N . PRO A 1 102 ? 10.969 -17.172 -1.682 1 87.12 102 PRO A N 1
ATOM 827 C CA . PRO A 1 102 ? 11.086 -16.078 -2.656 1 87.12 102 PRO A CA 1
ATOM 828 C C . PRO A 1 102 ? 10.633 -16.5 -4.055 1 87.12 102 PRO A C 1
ATOM 830 O O . PRO A 1 102 ? 10.805 -15.734 -5.016 1 87.12 102 PRO A O 1
ATOM 833 N N . LEU A 1 103 ? 10.109 -17.578 -4.195 1 91.06 103 LEU A N 1
ATOM 834 C CA . LEU A 1 103 ? 9.727 -18.062 -5.516 1 91.06 103 LEU A CA 1
ATOM 835 C C . LEU A 1 103 ? 8.742 -17.109 -6.18 1 91.06 103 LEU A C 1
ATOM 837 O O . LEU A 1 103 ? 8.82 -16.875 -7.387 1 91.06 103 LEU A O 1
ATOM 841 N N . LEU A 1 104 ? 7.828 -16.625 -5.367 1 95 104 LEU A N 1
ATOM 842 C CA . LEU A 1 104 ? 6.773 -15.75 -5.867 1 95 104 LEU A CA 1
ATOM 843 C C . LEU A 1 104 ? 6.812 -14.398 -5.164 1 95 104 LEU A C 1
ATOM 845 O O . LEU A 1 104 ? 6.883 -14.328 -3.934 1 95 104 LEU A O 1
ATOM 849 N N . ILE A 1 105 ? 6.75 -13.367 -5.895 1 93.25 105 ILE A N 1
ATOM 850 C CA . ILE A 1 105 ? 6.703 -12.023 -5.324 1 93.25 105 ILE A CA 1
ATOM 851 C C . ILE A 1 105 ? 5.59 -11.219 -5.992 1 93.25 105 ILE A C 1
ATOM 853 O O . ILE A 1 105 ? 5.367 -11.336 -7.199 1 93.25 105 ILE A O 1
ATOM 857 N N . PHE A 1 106 ? 4.984 -10.43 -5.207 1 95.75 106 PHE A N 1
ATOM 858 C CA . PHE A 1 106 ? 3.912 -9.586 -5.715 1 95.75 106 PHE A CA 1
ATOM 859 C C . PHE A 1 106 ? 4.402 -8.164 -5.941 1 95.75 106 PHE A C 1
ATOM 861 O O . PHE A 1 106 ? 4.988 -7.555 -5.043 1 95.75 106 PHE A O 1
ATOM 868 N N . LYS A 1 107 ? 4.207 -7.664 -7.137 1 93.81 107 LYS A N 1
ATOM 869 C CA . LYS A 1 107 ? 4.453 -6.27 -7.484 1 93.81 107 LYS A CA 1
ATOM 870 C C . LYS A 1 107 ? 3.141 -5.52 -7.715 1 93.81 107 LYS A C 1
ATOM 872 O O . LYS A 1 107 ? 2.518 -5.664 -8.766 1 93.81 107 LYS A O 1
ATOM 877 N N . PRO A 1 108 ? 2.77 -4.727 -6.699 1 94.62 108 PRO A N 1
ATOM 878 C CA . PRO A 1 108 ? 1.538 -3.953 -6.879 1 94.62 108 PRO A CA 1
ATOM 879 C C . PRO A 1 108 ? 1.747 -2.697 -7.723 1 94.62 108 PRO A C 1
ATOM 881 O O . PRO A 1 108 ? 2.889 -2.312 -7.988 1 94.62 108 PRO A O 1
ATOM 884 N N . GLY A 1 109 ? 0.671 -2.123 -8.164 1 82.69 109 GLY A N 1
ATOM 885 C CA . GLY A 1 109 ? 0.705 -0.792 -8.742 1 82.69 109 GLY A CA 1
ATOM 886 C C . GLY A 1 109 ? 0.952 -0.803 -10.242 1 82.69 109 GLY A C 1
ATOM 887 O O . GLY A 1 109 ? 1.636 -1.69 -10.758 1 82.69 109 GLY A O 1
ATOM 888 N N . GLU A 1 110 ? 0.489 -0.164 -10.961 1 82.81 110 GLU A N 1
ATOM 889 C CA . GLU A 1 110 ? 0.52 0.089 -12.398 1 82.81 110 GLU A CA 1
ATOM 890 C C . GLU A 1 110 ? 1.757 -0.531 -13.047 1 82.81 110 GLU A C 1
ATOM 892 O O . GLU A 1 110 ? 2.604 0.181 -13.586 1 82.81 110 GLU A O 1
ATOM 897 N N . GLN A 1 111 ? 1.758 -1.766 -13.102 1 85.62 111 GLN A N 1
ATOM 898 C CA . GLN A 1 111 ? 2.867 -2.514 -13.68 1 85.62 111 GLN A CA 1
ATOM 899 C C . GLN A 1 111 ? 2.729 -2.609 -15.203 1 85.62 111 GLN A C 1
ATOM 901 O O . GLN A 1 111 ? 1.616 -2.721 -15.719 1 85.62 111 GLN A O 1
ATOM 906 N N . LYS A 1 112 ? 3.854 -2.52 -15.781 1 81.06 112 LYS A N 1
ATOM 907 C CA . LYS A 1 112 ? 3.885 -2.785 -17.219 1 81.06 112 LYS A CA 1
ATOM 908 C C . LYS A 1 112 ? 4.246 -4.238 -17.5 1 81.06 112 LYS A C 1
ATOM 910 O O . LYS A 1 112 ? 5.199 -4.77 -16.922 1 81.06 112 LYS A O 1
ATOM 915 N N . LEU A 1 113 ? 3.416 -4.773 -18.281 1 83.94 113 LEU A N 1
ATOM 916 C CA . LEU A 1 113 ? 3.678 -6.164 -18.641 1 83.94 113 LEU A CA 1
ATOM 917 C C . LEU A 1 113 ? 4.766 -6.254 -19.703 1 83.94 113 LEU A C 1
ATOM 919 O O . LEU A 1 113 ? 4.492 -6.066 -20.891 1 83.94 113 LEU A O 1
ATOM 923 N N . LEU A 1 114 ? 5.863 -6.551 -19.344 1 73 114 LEU A N 1
ATOM 924 C CA . LEU A 1 114 ? 7.027 -6.555 -20.219 1 73 114 LEU A CA 1
ATOM 925 C C . LEU A 1 114 ? 6.887 -7.629 -21.297 1 73 114 LEU A C 1
ATOM 927 O O . LEU A 1 114 ? 7.258 -7.406 -22.453 1 73 114 LEU A O 1
ATOM 931 N N . MET A 1 115 ? 6.379 -8.719 -20.891 1 72.38 115 MET A N 1
ATOM 932 C CA . MET A 1 115 ? 6.254 -9.828 -21.828 1 72.38 115 MET A CA 1
ATOM 933 C C . MET A 1 115 ? 5.301 -9.477 -22.969 1 72.38 115 MET A C 1
ATOM 935 O O . MET A 1 115 ? 5.57 -9.789 -24.125 1 72.38 115 MET A O 1
ATOM 939 N N . VAL A 1 116 ? 4.301 -8.766 -22.609 1 72.69 116 VAL A N 1
ATOM 940 C CA . VAL A 1 116 ? 3.311 -8.383 -23.625 1 72.69 116 VAL A CA 1
ATOM 941 C C . VAL A 1 116 ? 3.863 -7.254 -24.484 1 72.69 116 VAL A C 1
ATOM 943 O O . VAL A 1 116 ? 3.666 -7.246 -25.703 1 72.69 116 VAL A O 1
ATOM 946 N N . LYS A 1 117 ? 4.562 -6.438 -23.781 1 72.19 117 LYS A N 1
ATOM 947 C CA . LYS A 1 117 ? 5.23 -5.363 -24.516 1 72.19 117 LYS A CA 1
ATOM 948 C C . LYS A 1 117 ? 6.141 -5.922 -25.609 1 72.19 117 LYS A C 1
ATOM 950 O O . LYS A 1 117 ? 6.078 -5.484 -26.75 1 72.19 117 LYS A O 1
ATOM 955 N N . GLU A 1 118 ? 6.891 -6.785 -25.25 1 70.94 118 GLU A N 1
ATOM 956 C CA . GLU A 1 118 ? 7.836 -7.379 -26.188 1 70.94 118 GLU A CA 1
ATOM 957 C C . GLU A 1 118 ? 7.109 -8.117 -27.312 1 70.94 118 GLU A C 1
ATOM 959 O O . GLU A 1 118 ? 7.473 -7.996 -28.484 1 70.94 118 GLU A O 1
ATOM 964 N N . TYR A 1 119 ? 6.141 -8.789 -26.922 1 72.19 119 TYR A N 1
ATOM 965 C CA . TYR A 1 119 ? 5.367 -9.562 -27.891 1 72.19 119 TYR A CA 1
ATOM 966 C C . TYR A 1 119 ? 4.711 -8.641 -28.906 1 72.19 119 TYR A C 1
ATOM 968 O O . TYR A 1 119 ? 4.828 -8.859 -30.125 1 72.19 119 TYR A O 1
ATOM 976 N N . GLU A 1 120 ? 4.078 -7.551 -28.406 1 71.88 120 GLU A N 1
ATOM 977 C CA . GLU A 1 120 ? 3.375 -6.621 -29.281 1 71.88 120 GLU A CA 1
ATOM 978 C C . GLU A 1 120 ? 4.355 -5.836 -30.156 1 71.88 120 GLU A C 1
ATOM 980 O O . GLU A 1 120 ? 4.078 -5.562 -31.328 1 71.88 120 GLU A O 1
ATOM 985 N N . ASN A 1 121 ? 5.484 -5.562 -29.547 1 71.5 121 ASN A N 1
ATOM 986 C CA . ASN A 1 121 ? 6.473 -4.766 -30.266 1 71.5 121 ASN A CA 1
ATOM 987 C C . ASN A 1 121 ? 7.223 -5.602 -31.297 1 71.5 121 ASN A C 1
ATOM 989 O O . ASN A 1 121 ? 7.719 -5.07 -32.281 1 71.5 121 ASN A O 1
ATOM 993 N N . ASN A 1 122 ? 7.332 -6.859 -31.047 1 70 122 ASN A N 1
ATOM 994 C CA . ASN A 1 122 ? 7.973 -7.75 -32 1 70 122 ASN A CA 1
ATOM 995 C C . ASN A 1 122 ? 7.148 -7.883 -33.281 1 70 122 ASN A C 1
ATOM 997 O O . ASN A 1 122 ? 7.695 -8.141 -34.344 1 70 122 ASN A O 1
ATOM 1001 N N . ALA A 1 123 ? 5.883 -7.645 -33.094 1 68.44 123 ALA A N 1
ATOM 1002 C CA . ALA A 1 123 ? 4.996 -7.746 -34.25 1 68.44 123 ALA A CA 1
ATOM 1003 C C . ALA A 1 123 ? 4.961 -6.438 -35.031 1 68.44 123 ALA A C 1
ATOM 1005 O O . ALA A 1 123 ? 4.457 -6.391 -36.156 1 68.44 123 ALA A O 1
ATOM 1006 N N . LEU A 1 124 ? 5.582 -5.41 -34.344 1 67.06 124 LEU A N 1
ATOM 1007 C CA . LEU A 1 124 ? 5.527 -4.094 -34.969 1 67.06 124 LEU A CA 1
ATOM 1008 C C . LEU A 1 124 ? 6.734 -3.869 -35.875 1 67.06 124 LEU A C 1
ATOM 1010 O O . LEU A 1 124 ? 7.824 -4.383 -35.594 1 67.06 124 LEU A O 1
ATOM 1014 N N . LEU A 1 125 ? 6.434 -3.232 -36.969 1 65.31 125 LEU A N 1
ATOM 1015 C CA . LEU A 1 125 ? 7.508 -2.824 -37.844 1 65.31 125 LEU A CA 1
ATOM 1016 C C . LEU A 1 125 ? 8.414 -1.799 -37.188 1 65.31 125 LEU A C 1
ATOM 1018 O O . LEU A 1 125 ? 8.008 -1.137 -36.219 1 65.31 125 LEU A O 1
ATOM 1022 N N . GLU A 1 126 ? 9.664 -1.709 -37.625 1 67.62 126 GLU A N 1
ATOM 1023 C CA . GLU A 1 126 ? 10.68 -0.834 -37.062 1 67.62 126 GLU A CA 1
ATOM 1024 C C . GLU A 1 126 ? 10.195 0.615 -37 1 67.62 126 GLU A C 1
ATOM 1026 O O . GLU A 1 126 ? 10.57 1.372 -36.125 1 67.62 126 GLU A O 1
ATOM 1031 N N . GLU A 1 127 ? 9.359 0.964 -37.875 1 62.16 127 GLU A N 1
ATOM 1032 C CA . GLU A 1 127 ? 8.945 2.355 -38.031 1 62.16 127 GLU A CA 1
ATOM 1033 C C . GLU A 1 127 ? 7.867 2.723 -37.031 1 62.16 127 GLU A C 1
ATOM 1035 O O . GLU A 1 127 ? 7.648 3.902 -36.75 1 62.16 127 GLU A O 1
ATOM 1040 N N . ASN A 1 128 ? 7.266 1.722 -36.531 1 61.75 128 ASN A N 1
ATOM 1041 C CA . ASN A 1 128 ? 6.137 1.999 -35.656 1 61.75 128 ASN A CA 1
ATOM 1042 C C . ASN A 1 128 ? 6.594 2.297 -34.219 1 61.75 128 ASN A C 1
ATOM 1044 O O . ASN A 1 128 ? 7.602 1.755 -33.781 1 61.75 128 ASN A O 1
ATOM 1048 N N . ALA A 1 129 ? 5.977 3.184 -33.688 1 67.69 129 ALA A N 1
ATOM 1049 C CA . ALA A 1 129 ? 6.266 3.543 -32.281 1 67.69 129 ALA A CA 1
ATOM 1050 C C . ALA A 1 129 ? 6.051 2.352 -31.359 1 67.69 129 ALA A C 1
ATOM 1052 O O . ALA A 1 129 ? 5.094 1.595 -31.531 1 67.69 129 ALA A O 1
ATOM 1053 N N . ARG A 1 130 ? 7.004 2.133 -30.516 1 65.44 130 ARG A N 1
ATOM 1054 C CA . ARG A 1 130 ? 6.945 1.041 -29.547 1 65.44 130 ARG A CA 1
ATOM 1055 C C . ARG A 1 130 ? 5.855 1.29 -28.5 1 65.44 130 ARG A C 1
ATOM 1057 O O . ARG A 1 130 ? 5.629 2.432 -28.094 1 65.44 130 ARG A O 1
ATOM 1064 N N . LEU A 1 131 ? 5.09 0.238 -28.234 1 66.81 131 LEU A N 1
ATOM 1065 C CA . LEU A 1 131 ? 4.02 0.309 -27.234 1 66.81 131 LEU A CA 1
ATOM 1066 C C . LEU A 1 131 ? 4.551 0.024 -25.844 1 66.81 131 LEU A C 1
ATOM 1068 O O . LEU A 1 131 ? 5.414 -0.837 -25.656 1 66.81 131 LEU A O 1
ATOM 1072 N N . PRO A 1 132 ? 4.23 0.826 -24.922 1 68.38 132 PRO A N 1
ATOM 1073 C CA . PRO A 1 132 ? 4.727 0.666 -23.562 1 68.38 132 PRO A CA 1
ATOM 1074 C C . PRO A 1 132 ? 4.207 -0.604 -22.891 1 68.38 132 PRO A C 1
ATOM 1076 O O . PRO A 1 132 ? 4.773 -1.054 -21.891 1 68.38 132 PRO A O 1
ATOM 1079 N N . GLY A 1 133 ? 3.326 -1.387 -23.453 1 71 133 GLY A N 1
ATOM 1080 C CA . GLY A 1 133 ? 2.678 -2.512 -22.797 1 71 133 GLY A CA 1
ATOM 1081 C C . GLY A 1 133 ? 1.488 -2.105 -21.953 1 71 133 GLY A C 1
ATOM 1082 O O . GLY A 1 133 ? 1.394 -0.956 -21.516 1 71 133 GLY A O 1
ATOM 1083 N N . PRO A 1 134 ? 0.615 -2.982 -21.75 1 80.06 134 PRO A N 1
ATOM 1084 C CA . PRO A 1 134 ? -0.577 -2.658 -20.969 1 80.06 134 PRO A CA 1
ATOM 1085 C C . PRO A 1 134 ? -0.269 -2.451 -19.484 1 80.06 134 PRO A C 1
ATOM 1087 O O . PRO A 1 134 ? 0.627 -3.104 -18.938 1 80.06 134 PRO A O 1
ATOM 1090 N N . ASN A 1 135 ? -1.004 -1.549 -18.922 1 87.12 135 ASN A N 1
ATOM 1091 C CA . ASN A 1 135 ? -0.919 -1.311 -17.484 1 87.12 135 ASN A CA 1
ATOM 1092 C C . ASN A 1 135 ? -1.809 -2.273 -16.703 1 87.12 135 ASN A C 1
ATOM 1094 O O . 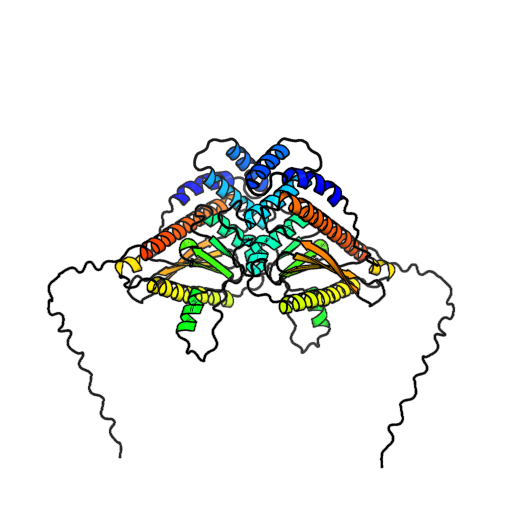ASN A 1 135 ? -2.982 -2.449 -17.031 1 87.12 135 ASN A O 1
ATOM 1098 N N . ILE A 1 136 ? -1.203 -2.936 -15.766 1 93 136 ILE A N 1
ATOM 1099 C CA . ILE A 1 136 ? -1.935 -3.85 -14.891 1 93 136 ILE A CA 1
ATOM 1100 C C . ILE A 1 136 ? -1.828 -3.381 -13.445 1 93 136 ILE A C 1
ATOM 1102 O O . ILE A 1 136 ? -0.829 -2.771 -13.055 1 93 136 ILE A O 1
ATOM 1106 N N . ASP A 1 137 ? -2.824 -3.668 -12.625 1 94.38 137 ASP A N 1
ATOM 1107 C CA . ASP A 1 137 ? -2.873 -3.162 -11.25 1 94.38 137 ASP A CA 1
ATOM 1108 C C . ASP A 1 137 ? -1.872 -3.895 -10.359 1 94.38 137 ASP A C 1
ATOM 1110 O O . ASP A 1 137 ? -1.526 -3.412 -9.281 1 94.38 137 ASP A O 1
ATOM 1114 N N . GLY A 1 138 ? -1.46 -5.102 -10.797 1 96.38 138 GLY A N 1
ATOM 1115 C CA . GLY A 1 138 ? -0.448 -5.863 -10.078 1 96.38 138 GLY A CA 1
ATOM 1116 C C . GLY A 1 138 ? -0.054 -7.145 -10.781 1 96.38 138 GLY A C 1
ATOM 1117 O O . GLY A 1 138 ? -0.792 -7.645 -11.633 1 96.38 138 GLY A O 1
ATOM 1118 N N . ILE A 1 139 ? 1.104 -7.598 -10.438 1 95.94 139 ILE A N 1
ATOM 1119 C CA . ILE A 1 139 ? 1.606 -8.812 -11.062 1 95.94 139 ILE A CA 1
ATOM 1120 C C . ILE A 1 139 ? 2.357 -9.656 -10.039 1 95.94 139 ILE A C 1
ATOM 1122 O O . ILE A 1 139 ? 3.098 -9.117 -9.211 1 95.94 139 ILE A O 1
ATOM 1126 N N . ILE A 1 140 ? 2.047 -10.898 -9.961 1 96.56 140 ILE A N 1
ATOM 1127 C CA . ILE A 1 140 ? 2.9 -11.836 -9.242 1 96.56 140 ILE A CA 1
ATOM 1128 C C . ILE A 1 140 ? 3.957 -12.398 -10.188 1 96.56 140 ILE A C 1
ATOM 1130 O O . ILE A 1 140 ? 3.631 -12.898 -11.266 1 96.56 140 ILE A O 1
ATOM 1134 N N . ARG A 1 141 ? 5.188 -12.344 -9.805 1 94.06 141 ARG A N 1
ATOM 1135 C CA . ARG A 1 141 ? 6.305 -12.719 -10.664 1 94.06 141 ARG A CA 1
ATOM 1136 C C . ARG A 1 141 ? 7.074 -13.898 -10.086 1 94.06 141 ARG A C 1
ATOM 1138 O O . ARG A 1 141 ? 7.023 -14.141 -8.875 1 94.06 141 ARG A O 1
ATOM 1145 N N . ILE A 1 142 ? 7.707 -14.531 -10.945 1 93.62 142 ILE A N 1
ATOM 1146 C CA . ILE A 1 142 ? 8.75 -15.492 -10.609 1 93.62 142 ILE A CA 1
ATOM 1147 C C . ILE A 1 142 ? 10.125 -14.883 -10.875 1 93.62 142 ILE A C 1
ATOM 1149 O O . ILE A 1 142 ? 10.625 -14.922 -12 1 93.62 142 ILE A O 1
ATOM 1153 N N . PRO A 1 143 ? 10.719 -14.383 -9.836 1 88.94 143 PRO A N 1
ATOM 1154 C CA . PRO A 1 143 ? 11.898 -13.531 -10.031 1 88.94 143 PRO A CA 1
ATOM 1155 C C . PRO A 1 143 ? 13.055 -14.273 -10.695 1 88.94 143 PRO A C 1
ATOM 1157 O O . PRO A 1 143 ? 13.727 -13.719 -11.57 1 88.94 143 PRO A O 1
ATOM 1160 N N . ASN A 1 144 ? 13.398 -15.484 -10.328 1 87.75 144 ASN A N 1
ATOM 1161 C CA . ASN A 1 144 ? 14.555 -16.203 -10.836 1 87.75 144 ASN A CA 1
ATOM 1162 C C . ASN A 1 144 ? 14.438 -16.484 -12.336 1 87.75 144 ASN A C 1
ATOM 1164 O O . ASN A 1 144 ? 15.445 -16.703 -13.008 1 87.75 144 ASN A O 1
ATOM 1168 N N . LEU A 1 145 ? 13.234 -16.469 -12.859 1 89 145 LEU A N 1
ATOM 1169 C CA . LEU A 1 145 ? 13.008 -16.688 -14.281 1 89 145 LEU A CA 1
ATOM 1170 C C . LEU A 1 145 ? 12.672 -15.375 -14.984 1 89 145 LEU A C 1
ATOM 1172 O O . LEU A 1 145 ? 12.461 -15.359 -16.203 1 89 145 LEU A O 1
ATOM 1176 N N . ASN A 1 146 ? 12.523 -14.273 -14.234 1 87.38 146 ASN A N 1
ATOM 1177 C CA . ASN A 1 146 ? 12.07 -12.992 -14.766 1 87.38 146 ASN A CA 1
ATOM 1178 C C . ASN A 1 146 ? 10.766 -13.133 -15.539 1 87.38 146 ASN A C 1
ATOM 1180 O O . ASN A 1 146 ? 10.656 -12.672 -16.672 1 87.38 146 ASN A O 1
ATOM 1184 N N . LEU A 1 147 ? 9.82 -13.805 -14.891 1 91.5 147 LEU A N 1
ATOM 1185 C CA . LEU A 1 147 ? 8.562 -14.125 -15.562 1 91.5 147 LEU A CA 1
ATOM 1186 C C . LEU A 1 147 ? 7.379 -13.578 -14.773 1 91.5 147 LEU A C 1
ATOM 1188 O O . LEU A 1 147 ? 7.312 -13.742 -13.547 1 91.5 147 LEU A O 1
ATOM 1192 N N . ASP A 1 148 ? 6.52 -12.891 -15.508 1 92.94 148 ASP A N 1
ATOM 1193 C CA . ASP A 1 148 ? 5.203 -12.57 -14.961 1 92.94 148 ASP A CA 1
ATOM 1194 C C . ASP A 1 148 ? 4.293 -13.797 -14.977 1 92.94 148 ASP A C 1
ATOM 1196 O O . ASP A 1 148 ? 4.238 -14.531 -15.961 1 92.94 148 ASP A O 1
ATOM 1200 N N . PHE A 1 149 ? 3.586 -14.023 -13.906 1 95.44 149 PHE A N 1
ATOM 1201 C CA . PHE A 1 149 ? 2.916 -15.312 -13.773 1 95.44 149 PHE A CA 1
ATOM 1202 C C . PHE A 1 149 ? 1.435 -15.125 -13.477 1 95.44 149 PHE A C 1
ATOM 1204 O O . PHE A 1 149 ? 0.589 -15.836 -14.031 1 95.44 149 PHE A O 1
ATOM 1211 N N . VAL A 1 150 ? 1.091 -14.25 -12.555 1 97.62 150 VAL A N 1
ATOM 1212 C CA . VAL A 1 150 ? -0.296 -13.984 -12.195 1 97.62 150 VAL A CA 1
ATOM 1213 C C . VAL A 1 150 ? -0.599 -12.5 -12.383 1 97.62 150 VAL A C 1
ATOM 1215 O O . VAL A 1 150 ? 0.178 -11.641 -11.953 1 97.62 150 VAL A O 1
ATOM 1218 N N . LEU A 1 151 ? -1.681 -12.219 -13.047 1 97.62 151 LEU A N 1
ATOM 1219 C CA . LEU A 1 151 ? -2.145 -10.844 -13.188 1 97.62 151 LEU A CA 1
ATOM 1220 C C . LEU A 1 151 ? -3.164 -10.5 -12.109 1 97.62 151 LEU A C 1
ATOM 1222 O O . LEU A 1 151 ? -4.004 -11.328 -11.75 1 97.62 151 LEU A O 1
ATOM 1226 N N . VAL A 1 152 ? -3.109 -9.312 -11.641 1 98.12 152 VAL A N 1
ATOM 1227 C CA . VAL A 1 152 ? -4.055 -8.828 -10.648 1 98.12 152 VAL A CA 1
ATOM 1228 C C . VAL A 1 152 ? -4.723 -7.547 -11.148 1 98.12 152 VAL A C 1
ATOM 1230 O O . VAL A 1 152 ? -4.043 -6.598 -11.539 1 98.12 152 VAL A O 1
ATOM 1233 N N . GLU A 1 153 ? -6.008 -7.547 -11.211 1 97.38 153 GLU A N 1
ATOM 1234 C CA . GLU A 1 153 ? -6.801 -6.379 -11.586 1 97.38 153 GLU A CA 1
ATOM 1235 C C . GLU A 1 153 ? -7.824 -6.039 -10.508 1 97.38 153 GLU A C 1
ATOM 1237 O O . GLU A 1 153 ? -8.359 -6.93 -9.844 1 97.38 153 GLU A O 1
ATOM 1242 N N . VAL A 1 154 ? -8.078 -4.785 -10.383 1 95.56 154 VAL A N 1
ATOM 1243 C CA . VAL A 1 154 ? -9.078 -4.305 -9.43 1 95.56 154 VAL A CA 1
ATOM 1244 C C . VAL A 1 154 ? -10.086 -3.41 -10.148 1 95.56 154 VAL A C 1
ATOM 1246 O O . VAL A 1 154 ? -9.703 -2.449 -10.82 1 95.56 154 VAL A O 1
ATOM 1249 N N . SER A 1 155 ? -11.398 -3.688 -10.031 1 92.75 155 SER A N 1
ATOM 1250 C CA . SER A 1 155 ? -12.43 -2.926 -10.734 1 92.75 155 SER A CA 1
ATOM 1251 C C . SER A 1 155 ? -13.328 -2.184 -9.75 1 92.75 155 SER A C 1
ATOM 1253 O O . SER A 1 155 ? -14.383 -1.679 -10.133 1 92.75 155 SER A O 1
ATOM 1255 N N . GLY A 1 156 ? -12.945 -2.115 -8.484 1 88.75 156 GLY A N 1
ATOM 1256 C CA . GLY A 1 156 ? -13.711 -1.343 -7.523 1 88.75 156 GLY A CA 1
ATOM 1257 C C . GLY A 1 156 ? -13.688 -1.935 -6.125 1 88.75 156 GLY A C 1
ATOM 1258 O O . GLY A 1 156 ? -13.844 -3.146 -5.957 1 88.75 156 GLY A O 1
ATOM 1259 N N . PRO A 1 157 ? -13.523 -1.101 -5.133 1 88.88 157 PRO A N 1
ATOM 1260 C CA . PRO A 1 157 ? -13.57 -1.56 -3.744 1 88.88 157 PRO A CA 1
ATOM 1261 C C . PRO A 1 157 ? -14.992 -1.865 -3.273 1 88.88 157 PRO A C 1
ATOM 1263 O O . PRO A 1 157 ? -15.961 -1.567 -3.98 1 88.88 157 PRO A O 1
ATOM 1266 N N . PRO A 1 158 ? -15.227 -2.566 -2.188 1 83.69 158 PRO A N 1
ATOM 1267 C CA . PRO A 1 158 ? -16.547 -2.969 -1.703 1 83.69 158 PRO A CA 1
ATOM 1268 C C . PRO A 1 158 ? -17.5 -1.787 -1.535 1 83.69 158 PRO A C 1
ATOM 1270 O O . PRO A 1 158 ? -18.688 -1.899 -1.841 1 83.69 158 PRO A O 1
ATOM 1273 N N . CYS A 1 159 ? -17.125 -0.633 -1.004 1 76.25 159 CYS A N 1
ATOM 1274 C CA . CYS A 1 159 ? -18.047 0.471 -0.745 1 76.25 159 CYS A CA 1
ATOM 1275 C C . CYS A 1 159 ? -17.938 1.529 -1.838 1 76.25 159 CYS A C 1
ATOM 1277 O O . CYS A 1 159 ? -18.234 2.703 -1.6 1 76.25 159 CYS A O 1
ATOM 1279 N N . SER A 1 160 ? -17.656 0.998 -2.959 1 74.06 160 SER A N 1
ATOM 1280 C CA . SER A 1 160 ? -17.656 1.959 -4.059 1 74.06 160 SER A CA 1
ATOM 1281 C C . SER A 1 160 ? -19.078 2.209 -4.566 1 74.06 160 SER A C 1
ATOM 1283 O O . SER A 1 160 ? -19.891 1.285 -4.637 1 74.06 160 SER A O 1
ATOM 1285 N N . ALA A 1 161 ? -19.469 3.447 -4.586 1 60.94 161 ALA A N 1
ATOM 1286 C CA . ALA A 1 161 ? -20.812 3.842 -5 1 60.94 161 ALA A CA 1
ATOM 1287 C C . ALA A 1 161 ? -21.078 3.424 -6.441 1 60.94 161 ALA A C 1
ATOM 1289 O O . ALA A 1 161 ? -22.219 3.111 -6.801 1 60.94 161 ALA A O 1
ATOM 1290 N N . ALA A 1 162 ? -20.141 3.596 -7.234 1 58.97 162 ALA A N 1
ATOM 1291 C CA . ALA A 1 162 ? -20.406 3.463 -8.664 1 58.97 162 ALA A CA 1
ATOM 1292 C C . ALA A 1 162 ? -20.281 2.01 -9.109 1 58.97 162 ALA A C 1
ATOM 1294 O O . ALA A 1 162 ? -19.266 1.359 -8.859 1 58.97 162 ALA A O 1
ATOM 1295 N N . GLU A 1 163 ? -21.484 1.438 -9.336 1 63.62 163 GLU A N 1
ATOM 1296 C CA . GLU A 1 163 ? -21.453 0.132 -9.984 1 63.62 163 GLU A CA 1
ATOM 1297 C C . GLU A 1 163 ? -20.891 0.237 -11.406 1 63.62 163 GLU A C 1
ATOM 1299 O O . GLU A 1 163 ? -21.453 0.958 -12.234 1 63.62 163 GLU A O 1
ATOM 1304 N N . ASN A 1 164 ? -19.688 -0.093 -11.578 1 75.75 164 ASN A N 1
ATOM 1305 C CA . ASN A 1 164 ? -19.156 -0.037 -12.938 1 75.75 164 ASN A CA 1
ATOM 1306 C C . ASN A 1 164 ? -18.922 -1.434 -13.508 1 75.75 164 ASN A C 1
ATOM 1308 O O . ASN A 1 164 ? -17.781 -1.854 -13.68 1 75.75 164 ASN A O 1
ATOM 1312 N N . TYR A 1 165 ? -20.016 -2.09 -13.852 1 86.19 165 TYR A N 1
ATOM 1313 C CA . TYR A 1 165 ? -19.953 -3.445 -14.391 1 86.19 165 TYR A CA 1
ATOM 1314 C C . TYR A 1 165 ? -19.156 -3.477 -15.688 1 86.19 165 TYR A C 1
ATOM 1316 O O . TYR A 1 165 ? -18.469 -4.461 -15.977 1 86.19 165 TYR A O 1
ATOM 1324 N N . SER A 1 166 ? -19.344 -2.449 -16.422 1 88 166 SER A N 1
ATOM 1325 C CA . SER A 1 166 ? -18.562 -2.352 -17.656 1 88 166 SER A CA 1
ATOM 1326 C C . SER A 1 166 ? -17.062 -2.373 -17.359 1 88 166 SER A C 1
ATOM 1328 O O . SER A 1 166 ? -16.297 -3 -18.078 1 88 166 SER A O 1
ATOM 1330 N N . HIS A 1 167 ? -16.781 -1.728 -16.312 1 91.44 167 HIS A N 1
ATOM 1331 C CA . HIS A 1 167 ? -15.383 -1.736 -15.883 1 91.44 167 HIS A CA 1
ATOM 1332 C C . HIS A 1 167 ? -14.945 -3.139 -15.484 1 91.44 167 HIS A C 1
ATOM 1334 O O . HIS A 1 167 ? -13.859 -3.586 -15.867 1 91.44 167 HIS A O 1
ATOM 1340 N N . TYR A 1 168 ? -15.82 -3.824 -14.852 1 93.19 168 TYR A N 1
ATOM 1341 C CA . TYR A 1 168 ? -15.547 -5.203 -14.461 1 93.19 168 TYR A CA 1
ATOM 1342 C C . TYR A 1 168 ? -15.328 -6.082 -15.688 1 93.19 168 TYR A C 1
ATOM 1344 O O . TYR A 1 168 ? -14.352 -6.832 -15.758 1 93.19 168 TYR A O 1
ATOM 1352 N N . ARG A 1 169 ? -16.172 -5.988 -16.594 1 94.62 169 ARG A N 1
ATOM 1353 C CA . ARG A 1 169 ? -16.078 -6.801 -17.812 1 94.62 169 ARG A CA 1
ATOM 1354 C C . ARG A 1 169 ? -14.82 -6.477 -18.594 1 94.62 169 ARG A C 1
ATOM 1356 O O . ARG A 1 169 ? -14.156 -7.375 -19.125 1 94.62 169 ARG A O 1
ATOM 1363 N N . GLY A 1 170 ? -14.578 -5.191 -18.703 1 94.62 170 GLY A N 1
ATOM 1364 C CA . GLY A 1 170 ? -13.367 -4.762 -19.391 1 94.62 170 GLY A CA 1
ATOM 1365 C C . GLY A 1 170 ? -12.102 -5.328 -18.781 1 94.62 170 GLY A C 1
ATOM 1366 O O . GLY A 1 170 ? -11.227 -5.82 -19.5 1 94.62 170 GLY A O 1
ATOM 1367 N N . ASP A 1 171 ? -12.055 -5.355 -17.516 1 94.88 171 ASP A N 1
ATOM 1368 C CA . ASP A 1 171 ? -10.867 -5.832 -16.812 1 94.88 171 ASP A CA 1
ATOM 1369 C C . ASP A 1 171 ? -10.75 -7.352 -16.906 1 94.88 171 ASP A C 1
ATOM 1371 O O . ASP A 1 171 ? -9.641 -7.887 -17.016 1 94.88 171 ASP A O 1
ATOM 1375 N N . ARG A 1 172 ? -11.898 -7.996 -16.844 1 96.19 172 ARG A N 1
ATOM 1376 C CA . ARG A 1 172 ? -11.891 -9.438 -17.047 1 96.19 172 ARG A CA 1
ATOM 1377 C C . ARG A 1 172 ? -11.305 -9.797 -18.422 1 96.19 172 ARG A C 1
ATOM 1379 O O . ARG A 1 172 ? -10.461 -10.688 -18.531 1 96.19 172 ARG A O 1
ATOM 1386 N N . ASN A 1 173 ? -11.781 -9.07 -19.406 1 95.38 173 ASN A N 1
ATOM 1387 C CA . ASN A 1 173 ? -11.281 -9.289 -20.766 1 95.38 173 ASN A CA 1
ATOM 1388 C C . A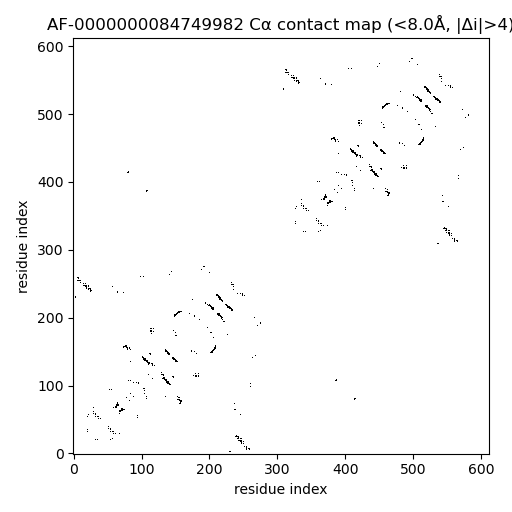SN A 1 173 ? -9.797 -8.953 -20.875 1 95.38 173 ASN A C 1
ATOM 1390 O O . ASN A 1 173 ? -9.047 -9.656 -21.562 1 95.38 173 ASN A O 1
ATOM 1394 N N . LYS A 1 174 ? -9.461 -7.898 -20.219 1 94.62 174 LYS A N 1
ATOM 1395 C CA . LYS A 1 174 ? -8.062 -7.496 -20.188 1 94.62 174 LYS A CA 1
ATOM 1396 C C . LYS A 1 174 ? -7.188 -8.602 -19.594 1 94.62 174 LYS A C 1
ATOM 1398 O O . LYS A 1 174 ? -6.121 -8.914 -20.125 1 94.62 174 LYS A O 1
ATOM 1403 N N . ILE A 1 175 ? -7.637 -9.242 -18.516 1 96.62 175 ILE A N 1
ATOM 1404 C CA . ILE A 1 175 ? -6.922 -10.359 -17.906 1 96.62 175 ILE A CA 1
ATOM 1405 C C . ILE A 1 175 ? -6.781 -11.5 -18.906 1 96.62 175 ILE A C 1
ATOM 1407 O O . ILE A 1 175 ? -5.684 -12.016 -19.125 1 96.62 175 ILE A O 1
ATOM 1411 N N . GLY A 1 176 ? -7.875 -11.828 -19.547 1 96.25 176 GLY A N 1
ATOM 1412 C CA . GLY A 1 176 ? -7.867 -12.922 -20.516 1 96.25 176 GLY A CA 1
ATOM 1413 C C . GLY A 1 176 ? -6.891 -12.703 -21.656 1 96.25 176 GLY A C 1
ATOM 1414 O O . GLY A 1 176 ? -6.094 -13.586 -21.969 1 96.25 176 GLY A O 1
ATOM 1415 N N . LYS A 1 177 ? -6.961 -11.555 -22.203 1 93.69 177 LYS A N 1
ATOM 1416 C CA . LYS A 1 177 ? -6.098 -11.211 -23.328 1 93.69 177 LYS A CA 1
ATOM 1417 C C . LYS A 1 177 ? -4.625 -11.25 -22.922 1 93.69 177 LYS A C 1
ATOM 1419 O O . LYS A 1 177 ? -3.803 -11.852 -23.625 1 93.69 177 LYS A O 1
ATOM 1424 N N . ASN A 1 178 ? -4.32 -10.641 -21.859 1 94.06 178 ASN A N 1
ATOM 1425 C CA . ASN A 1 178 ? -2.926 -10.539 -21.438 1 94.06 178 ASN A CA 1
ATOM 1426 C C . ASN A 1 178 ? -2.381 -11.891 -20.984 1 94.06 178 ASN A C 1
ATOM 1428 O O . ASN A 1 178 ? -1.205 -12.195 -21.203 1 94.06 178 ASN A O 1
ATOM 1432 N N . LEU A 1 179 ? -3.223 -12.688 -20.328 1 95.94 179 LEU A N 1
ATOM 1433 C CA . LEU A 1 179 ? -2.787 -14.031 -19.953 1 95.94 179 LEU A CA 1
ATOM 1434 C C . LEU A 1 179 ? -2.438 -14.859 -21.188 1 95.94 179 LEU A C 1
ATOM 1436 O O . LEU A 1 179 ? -1.475 -15.625 -21.156 1 95.94 179 LEU A O 1
ATOM 1440 N N . LYS A 1 180 ? -3.244 -14.688 -22.172 1 93.44 180 LYS A N 1
ATOM 1441 C CA . LYS A 1 180 ? -2.971 -15.398 -23.422 1 93.44 180 LYS A CA 1
ATOM 1442 C C . LYS A 1 180 ? -1.591 -15.039 -23.969 1 93.44 180 LYS A C 1
ATOM 1444 O O . LYS A 1 180 ? -0.818 -15.922 -24.344 1 93.44 180 LYS A O 1
ATOM 1449 N N . TYR A 1 181 ? -1.293 -13.797 -23.969 1 90.81 181 TYR A N 1
ATOM 1450 C CA . TYR A 1 181 ? 0.007 -13.336 -24.453 1 90.81 181 TYR A CA 1
ATOM 1451 C C . TYR A 1 181 ? 1.13 -13.867 -23.562 1 90.81 181 TYR A C 1
ATOM 1453 O O . TYR A 1 181 ? 2.17 -14.297 -24.062 1 90.81 181 TYR A O 1
ATOM 1461 N N . MET A 1 182 ? 0.942 -13.828 -22.312 1 92.56 182 MET A N 1
ATOM 1462 C CA . MET A 1 182 ? 1.94 -14.336 -21.375 1 92.56 182 MET A CA 1
ATOM 1463 C C . MET A 1 182 ? 2.199 -15.82 -21.609 1 92.56 182 MET A C 1
ATOM 1465 O O . MET A 1 182 ? 3.35 -16.266 -21.625 1 92.56 182 MET A O 1
ATOM 1469 N N . PHE A 1 183 ? 1.104 -16.516 -21.781 1 92.75 183 PHE A N 1
ATOM 1470 C CA . PHE A 1 183 ? 1.194 -17.953 -22.016 1 92.75 183 PHE A CA 1
ATOM 1471 C C . PHE A 1 183 ? 2.016 -18.25 -23.266 1 92.75 183 PHE A C 1
ATOM 1473 O O . PHE A 1 183 ? 2.936 -19.078 -23.219 1 92.75 183 PHE A O 1
ATOM 1480 N N . LYS A 1 184 ? 1.741 -17.562 -24.297 1 88.81 184 LYS A N 1
ATOM 1481 C CA . LYS A 1 184 ? 2.457 -17.734 -25.547 1 88.81 184 LYS A CA 1
ATOM 1482 C C . LYS A 1 184 ? 3.936 -17.391 -25.391 1 88.81 184 LYS A C 1
ATOM 1484 O O . LYS A 1 184 ? 4.801 -18.078 -25.953 1 88.81 184 LYS A O 1
ATOM 1489 N N . THR A 1 185 ? 4.168 -16.391 -24.703 1 87.75 185 THR A N 1
ATOM 1490 C CA . THR A 1 185 ? 5.547 -15.961 -24.469 1 87.75 185 THR A CA 1
ATOM 1491 C C . THR A 1 185 ? 6.324 -17.031 -23.719 1 87.75 185 THR A C 1
ATOM 1493 O O . THR A 1 185 ? 7.488 -17.297 -24.016 1 87.75 185 THR A O 1
ATOM 1496 N N . ILE A 1 186 ? 5.719 -17.594 -22.719 1 91.12 186 ILE A N 1
ATOM 1497 C CA . ILE A 1 186 ? 6.363 -18.641 -21.922 1 91.12 186 ILE A CA 1
ATOM 1498 C C . ILE A 1 186 ? 6.691 -19.828 -22.797 1 91.12 186 ILE A C 1
ATOM 1500 O O . ILE A 1 186 ? 7.797 -20.375 -22.734 1 91.12 186 ILE A O 1
ATOM 1504 N N . ILE A 1 187 ? 5.812 -20.188 -23.703 1 89.75 187 ILE A N 1
ATOM 1505 C CA . ILE A 1 187 ? 6.012 -21.312 -24.609 1 89.75 187 ILE A CA 1
ATOM 1506 C C . ILE A 1 187 ? 7.156 -21.016 -25.562 1 89.75 187 ILE A C 1
ATOM 1508 O O . ILE A 1 187 ? 7.984 -21.875 -25.859 1 89.75 187 ILE A O 1
ATOM 1512 N N . SER A 1 188 ? 7.199 -19.797 -26.016 1 86.19 188 SER A N 1
ATOM 1513 C CA . SER A 1 188 ? 8.18 -19.406 -27.016 1 86.19 188 SER A CA 1
ATOM 1514 C C . SER A 1 188 ? 9.594 -19.406 -26.438 1 86.19 188 SER A C 1
ATOM 1516 O O . SER A 1 188 ? 10.57 -19.438 -27.203 1 86.19 188 SER A O 1
ATOM 1518 N N . LYS A 1 189 ? 9.641 -19.328 -25.203 1 85.38 189 LYS A N 1
ATOM 1519 C CA . LYS A 1 189 ? 10.961 -19.359 -24.578 1 85.38 189 LYS A CA 1
ATOM 1520 C C . LYS A 1 189 ? 11.602 -20.734 -24.703 1 85.38 189 LYS A C 1
ATOM 1522 O O . LYS A 1 189 ? 12.812 -20.891 -24.547 1 85.38 189 LYS A O 1
ATOM 1527 N N . LYS A 1 190 ? 10.695 -21.625 -24.922 1 83.12 190 LYS A N 1
ATOM 1528 C CA . LYS A 1 190 ? 11.188 -22.969 -25.156 1 83.12 190 LYS A CA 1
ATOM 1529 C C . LYS A 1 190 ? 11.477 -23.219 -26.625 1 83.12 190 LYS A C 1
ATOM 1531 O O . LYS A 1 190 ? 10.688 -22.828 -27.484 1 83.12 190 LYS A O 1
ATOM 1536 N N . GLY A 1 191 ? 12.555 -23.609 -27.078 1 76.12 191 GLY A N 1
ATOM 1537 C CA . GLY A 1 191 ? 12.914 -23.891 -28.453 1 76.12 191 GLY A CA 1
ATOM 1538 C C . GLY A 1 191 ? 11.984 -24.875 -29.141 1 76.12 191 GLY A C 1
ATOM 1539 O O . GLY A 1 191 ? 11.492 -24.625 -30.234 1 76.12 191 GLY A O 1
ATOM 1540 N N . THR A 1 192 ? 11.695 -26.031 -28.562 1 81 192 THR A N 1
ATOM 1541 C CA . THR A 1 192 ? 10.828 -27.062 -29.109 1 81 192 THR A CA 1
ATOM 1542 C C . THR A 1 192 ? 9.844 -27.562 -28.047 1 81 192 THR A C 1
ATOM 1544 O O . THR A 1 192 ? 10.078 -28.578 -27.391 1 81 192 THR A O 1
ATOM 1547 N N . PRO A 1 193 ? 8.836 -26.797 -27.953 1 80.75 193 PRO A N 1
ATOM 1548 C CA . PRO A 1 193 ? 7.871 -27.219 -26.938 1 80.75 193 PRO A CA 1
ATOM 1549 C C . PRO A 1 193 ? 7.086 -28.453 -27.328 1 80.75 193 PRO A C 1
ATOM 1551 O O . PRO A 1 193 ? 6.777 -28.641 -28.516 1 80.75 193 PRO A O 1
ATOM 1554 N N . CYS A 1 194 ? 6.938 -29.359 -26.422 1 82.62 194 CYS A N 1
ATOM 1555 C CA . CYS A 1 194 ? 6.094 -30.531 -26.609 1 82.62 194 CYS A CA 1
ATOM 1556 C C . CYS A 1 194 ? 4.723 -30.328 -25.984 1 82.62 194 CYS A C 1
ATOM 1558 O O . CYS A 1 194 ? 4.609 -29.719 -24.906 1 82.62 194 CYS A O 1
ATOM 1560 N N . ILE A 1 195 ? 3.766 -30.781 -26.672 1 81.12 195 ILE A N 1
ATOM 1561 C CA . ILE A 1 195 ? 2.381 -30.578 -26.266 1 81.12 195 ILE A CA 1
ATOM 1562 C C . ILE A 1 195 ? 2.16 -31.188 -24.875 1 81.12 195 ILE A C 1
ATOM 1564 O O . ILE A 1 195 ? 1.404 -30.641 -24.062 1 81.12 195 ILE A O 1
ATOM 1568 N N . ARG A 1 196 ? 2.832 -32.312 -24.578 1 82.12 196 ARG A N 1
ATOM 1569 C CA . ARG A 1 196 ? 2.646 -33 -23.312 1 82.12 196 ARG A CA 1
ATOM 1570 C C . ARG A 1 196 ? 3.037 -32.125 -22.125 1 82.12 196 ARG A C 1
ATOM 1572 O O . ARG A 1 196 ? 2.387 -32.156 -21.078 1 82.12 196 ARG A O 1
ATOM 1579 N N . THR A 1 197 ? 4 -31.312 -22.312 1 86.25 197 THR A N 1
ATOM 1580 C CA . THR A 1 197 ? 4.48 -30.469 -21.219 1 86.25 197 THR A CA 1
ATOM 1581 C C . THR A 1 197 ? 3.711 -29.156 -21.172 1 86.25 197 THR A C 1
ATOM 1583 O O . THR A 1 197 ? 3.475 -28.609 -20.094 1 86.25 197 THR A O 1
ATOM 1586 N N . VAL A 1 198 ? 3.254 -28.734 -22.297 1 90.62 198 VAL A N 1
ATOM 1587 C CA . VAL A 1 198 ? 2.537 -27.469 -22.391 1 90.62 198 VAL A CA 1
ATOM 1588 C C . VAL A 1 198 ? 1.181 -27.578 -21.703 1 90.62 198 VAL A C 1
ATOM 1590 O O . VAL A 1 198 ? 0.717 -26.625 -21.062 1 90.62 198 VAL A O 1
ATOM 1593 N N . THR A 1 199 ? 0.566 -28.75 -21.797 1 91.25 199 THR A N 1
ATOM 1594 C CA . THR A 1 199 ? -0.775 -28.969 -21.266 1 91.25 199 THR A CA 1
ATOM 1595 C C . THR A 1 199 ? -0.767 -28.906 -19.734 1 91.25 199 THR A C 1
ATOM 1597 O O . THR A 1 199 ? -1.82 -28.797 -19.109 1 91.25 199 THR A O 1
ATOM 1600 N N . ARG A 1 200 ? 0.378 -28.938 -19.109 1 90.69 200 ARG A N 1
ATOM 1601 C CA . ARG A 1 200 ? 0.5 -28.906 -17.656 1 90.69 200 ARG A CA 1
ATOM 1602 C C . ARG A 1 200 ? 0.59 -27.484 -17.141 1 90.69 200 ARG A C 1
ATOM 1604 O O . ARG A 1 200 ? 0.503 -27.25 -15.93 1 90.69 200 ARG A O 1
ATOM 1611 N N . LEU A 1 201 ? 0.756 -26.578 -18.078 1 94.62 201 LEU A N 1
ATOM 1612 C CA . LEU A 1 201 ? 0.933 -25.188 -17.688 1 94.62 201 LEU A CA 1
ATOM 1613 C C . LEU A 1 201 ? -0.414 -24.516 -17.438 1 94.62 201 LEU A C 1
ATOM 1615 O O . LEU A 1 201 ? -1.389 -24.797 -18.141 1 94.62 201 LEU A O 1
ATOM 1619 N N . LYS A 1 202 ? -0.438 -23.719 -16.453 1 95.81 202 LYS A N 1
ATOM 1620 C CA . LYS A 1 202 ? -1.59 -22.875 -16.141 1 95.81 202 LYS A CA 1
ATOM 1621 C C . LYS A 1 202 ? -1.152 -21.547 -15.547 1 95.81 202 LYS A C 1
ATOM 1623 O O . LYS A 1 202 ? -0.285 -21.5 -14.672 1 95.81 202 LYS A O 1
ATOM 1628 N N . LEU A 1 203 ? -1.65 -20.484 -16.094 1 97.25 203 LEU A N 1
ATOM 1629 C CA . LEU A 1 203 ? -1.445 -19.141 -15.531 1 97.25 203 LEU A CA 1
ATOM 1630 C C . LEU A 1 203 ? -2.734 -18.609 -14.922 1 97.25 203 LEU A C 1
ATOM 1632 O O . LEU A 1 203 ? -3.826 -19.094 -15.242 1 97.25 203 LEU A O 1
ATOM 1636 N N . PHE A 1 204 ? -2.615 -17.594 -14.07 1 97.81 204 PHE A N 1
ATOM 1637 C CA . PHE A 1 204 ? -3.789 -17.188 -13.312 1 97.81 204 PHE A CA 1
ATOM 1638 C C . PHE A 1 204 ? -4.004 -15.68 -13.422 1 97.81 204 PHE A C 1
ATOM 1640 O O . PHE A 1 204 ? -3.07 -14.93 -13.727 1 97.81 204 PHE A O 1
ATOM 1647 N N . GLY A 1 205 ? -5.195 -15.297 -13.258 1 98.5 205 GLY A N 1
ATOM 1648 C CA . GLY A 1 205 ? -5.625 -13.922 -13.039 1 98.5 205 GLY A CA 1
ATOM 1649 C C . GLY A 1 205 ? -6.492 -13.758 -11.805 1 98.5 205 GLY A C 1
ATOM 1650 O O . GLY A 1 205 ? -7.402 -14.555 -11.57 1 98.5 205 GLY A O 1
ATOM 1651 N N . LEU A 1 206 ? -6.172 -12.844 -10.984 1 98.69 206 LEU A N 1
ATOM 1652 C CA . LEU A 1 206 ? -6.98 -12.461 -9.828 1 98.69 206 LEU A CA 1
ATOM 1653 C C . LEU A 1 206 ? -7.691 -11.141 -10.078 1 98.69 206 LEU A C 1
ATOM 1655 O O . LEU A 1 206 ? -7.055 -10.141 -10.414 1 98.69 206 LEU A O 1
ATOM 1659 N N . HIS A 1 207 ? -8.945 -11.172 -9.969 1 98.31 207 HIS A N 1
ATOM 1660 C CA . HIS A 1 207 ? -9.766 -9.992 -10.234 1 98.31 207 HIS A CA 1
ATOM 1661 C C . HIS A 1 207 ? -10.594 -9.609 -9.008 1 98.31 207 HIS A C 1
ATOM 1663 O O . HIS A 1 207 ? -11.5 -10.344 -8.617 1 98.31 207 HIS A O 1
ATOM 1669 N N . PHE A 1 208 ? -10.234 -8.492 -8.461 1 96.88 208 PHE A N 1
ATOM 1670 C CA . PHE A 1 208 ? -10.977 -7.973 -7.316 1 96.88 208 PHE A CA 1
ATOM 1671 C C . PHE A 1 208 ? -12.117 -7.078 -7.781 1 96.88 208 PHE A C 1
ATOM 1673 O O . PHE A 1 208 ? -11.898 -6.102 -8.5 1 96.88 208 PHE A O 1
ATOM 1680 N N . TYR A 1 209 ? -13.289 -7.418 -7.422 1 94.62 209 TYR A N 1
ATOM 1681 C CA . TYR A 1 209 ? -14.477 -6.625 -7.715 1 94.62 209 TYR A CA 1
ATOM 1682 C C . TYR A 1 209 ? -15.414 -6.582 -6.516 1 94.62 209 TYR A C 1
ATOM 1684 O O . TYR A 1 209 ? -15.977 -7.609 -6.117 1 94.62 209 TYR A O 1
ATOM 1692 N N . LYS A 1 210 ? -15.516 -5.391 -5.945 1 91.25 210 LYS A N 1
ATOM 1693 C CA . LYS A 1 210 ? -16.297 -5.215 -4.727 1 91.25 210 LYS A CA 1
ATOM 1694 C C . LYS A 1 210 ? -15.812 -6.141 -3.619 1 91.25 210 LYS A C 1
ATOM 1696 O O . LYS A 1 210 ? -14.625 -6.141 -3.281 1 91.25 210 LYS A O 1
ATOM 1701 N N . ASP A 1 211 ? -16.656 -7.082 -3.148 1 92.06 211 ASP A N 1
ATOM 1702 C CA . ASP A 1 211 ? -16.25 -7.922 -2.025 1 92.06 211 ASP A CA 1
ATOM 1703 C C . ASP A 1 211 ? -15.922 -9.336 -2.488 1 92.06 211 ASP A C 1
ATOM 1705 O O . ASP A 1 211 ? -16.062 -10.297 -1.727 1 92.06 211 ASP A O 1
ATOM 1709 N N . THR A 1 212 ? -15.508 -9.438 -3.779 1 95.38 212 THR A N 1
ATOM 1710 C CA . THR A 1 212 ? -15.266 -10.773 -4.328 1 95.38 212 THR A CA 1
ATOM 1711 C C . THR A 1 212 ? -13.945 -10.805 -5.094 1 95.38 212 THR A C 1
ATOM 1713 O O . THR A 1 212 ? -13.625 -9.875 -5.84 1 95.38 212 THR A O 1
ATOM 1716 N N . ILE A 1 213 ? -13.203 -11.852 -4.848 1 97.81 213 ILE A N 1
ATOM 1717 C CA . ILE A 1 213 ? -12.023 -12.164 -5.656 1 97.81 213 ILE A CA 1
ATOM 1718 C C . ILE A 1 213 ? -12.375 -13.242 -6.68 1 97.81 213 ILE A C 1
ATOM 1720 O O . ILE A 1 213 ? -12.656 -14.383 -6.309 1 97.81 213 ILE A O 1
ATOM 1724 N N . TYR A 1 214 ? -12.336 -12.8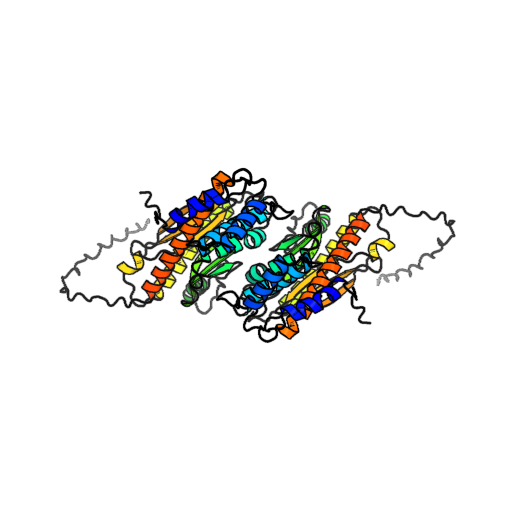83 -7.891 1 97.75 214 TYR A N 1
ATOM 1725 C CA . TYR A 1 214 ? -12.5 -13.867 -8.953 1 97.75 214 TYR A CA 1
ATOM 1726 C C . TYR A 1 214 ? -11.148 -14.422 -9.398 1 97.75 214 TYR A C 1
ATOM 1728 O O . TYR A 1 214 ? -10.219 -13.656 -9.68 1 97.75 214 TYR A O 1
ATOM 1736 N N . VAL A 1 215 ? -11.109 -15.695 -9.43 1 98.31 215 VAL A N 1
ATOM 1737 C CA . VAL A 1 215 ? -9.891 -16.375 -9.844 1 98.31 215 VAL A CA 1
ATOM 1738 C C . VAL A 1 215 ? -10.07 -16.953 -11.242 1 98.31 215 VAL A C 1
ATOM 1740 O O . VAL A 1 215 ? -10.953 -17.797 -11.453 1 98.31 215 VAL A O 1
ATOM 1743 N N . TYR A 1 216 ? -9.266 -16.484 -12.117 1 97.94 216 TYR A N 1
ATOM 1744 C CA . TYR A 1 216 ? -9.273 -16.984 -13.484 1 97.94 216 TYR A CA 1
ATOM 1745 C C . TYR A 1 216 ? -8 -17.766 -13.789 1 97.94 216 TYR A C 1
ATOM 1747 O O . TYR A 1 216 ? -7 -17.625 -13.078 1 97.94 216 TYR A O 1
ATOM 1755 N N . SER A 1 217 ? -8.094 -18.594 -14.789 1 97.62 217 SER A N 1
ATOM 1756 C CA . SER A 1 217 ? -6.895 -19.25 -15.281 1 97.62 217 SER A CA 1
ATOM 1757 C C . SER A 1 217 ? -6.914 -19.375 -16.797 1 97.62 217 SER A C 1
ATOM 1759 O O . SER A 1 217 ? -7.965 -19.219 -17.438 1 97.62 217 SER A O 1
ATOM 1761 N N . ILE A 1 218 ? -5.789 -19.547 -17.375 1 97.12 218 ILE A N 1
ATOM 1762 C CA . ILE A 1 218 ? -5.645 -19.891 -18.781 1 97.12 218 ILE A CA 1
ATOM 1763 C C . ILE A 1 218 ? -4.785 -21.141 -18.922 1 97.12 218 ILE A C 1
ATOM 1765 O O . ILE A 1 218 ? -3.811 -21.312 -18.188 1 97.12 218 ILE A O 1
ATOM 1769 N N . SER A 1 219 ? -5.184 -22.016 -19.703 1 95.69 219 SER A N 1
ATOM 1770 C CA . SER A 1 219 ? -4.461 -23.234 -20.047 1 95.69 219 SER A CA 1
ATOM 1771 C C . SER A 1 219 ? -4.555 -23.516 -21.547 1 95.69 219 SER A C 1
ATOM 1773 O O . SER A 1 219 ? -5.238 -22.797 -22.281 1 95.69 219 SER A O 1
ATOM 1775 N N . MET A 1 220 ? -3.777 -24.5 -21.953 1 93.12 220 MET A N 1
ATOM 1776 C CA . MET A 1 220 ? -3.793 -24.938 -23.344 1 93.12 220 MET A CA 1
ATOM 1777 C C . MET A 1 220 ? -3.895 -26.453 -23.438 1 93.12 220 MET A C 1
ATOM 1779 O O . MET A 1 220 ? -2.904 -27.141 -23.719 1 93.12 220 MET A O 1
ATOM 1783 N N . PRO A 1 221 ? -5.082 -26.938 -23.375 1 90.88 221 PRO A N 1
ATOM 1784 C CA . PRO A 1 221 ? -5.266 -28.391 -23.406 1 90.88 221 PRO A CA 1
ATOM 1785 C C . PRO A 1 221 ? -4.941 -29.016 -24.766 1 90.88 221 PRO A C 1
ATOM 1787 O O . PRO A 1 221 ? -4.648 -30.203 -24.844 1 90.88 221 PRO A O 1
ATOM 1790 N N . MET A 1 222 ? -5.168 -28.156 -25.844 1 89.94 222 MET A N 1
ATOM 1791 C CA . MET A 1 222 ? -4.789 -28.516 -27.203 1 89.94 222 MET A CA 1
ATOM 1792 C C . MET A 1 222 ? -3.893 -27.453 -27.828 1 89.94 222 MET A C 1
ATOM 1794 O O . MET A 1 222 ? -3.959 -26.281 -27.438 1 89.94 222 MET A O 1
ATOM 1798 N N . TRP A 1 223 ? -3.086 -27.906 -28.703 1 86.44 223 TRP A N 1
ATOM 1799 C CA . TRP A 1 223 ? -2.131 -26.984 -29.297 1 86.44 223 TRP A CA 1
ATOM 1800 C C . TRP A 1 223 ? -2.844 -25.781 -29.906 1 86.44 223 TRP A C 1
ATOM 1802 O O . TRP A 1 223 ? -3.828 -25.922 -30.625 1 86.44 223 TRP A O 1
ATOM 1812 N N . ASP A 1 224 ? -2.484 -24.594 -29.422 1 85.75 224 ASP A N 1
ATOM 1813 C CA . ASP A 1 224 ? -2.889 -23.297 -29.953 1 85.75 224 ASP A CA 1
ATOM 1814 C C . ASP A 1 224 ? -4.352 -23 -29.625 1 85.75 224 ASP A C 1
ATOM 1816 O O . ASP A 1 224 ? -4.984 -22.172 -30.281 1 85.75 224 ASP A O 1
ATOM 1820 N N . VAL A 1 225 ? -4.883 -23.719 -28.688 1 91.69 225 VAL A N 1
ATOM 1821 C CA . VAL A 1 225 ? -6.238 -23.438 -28.234 1 91.69 225 VAL A CA 1
ATOM 1822 C C . VAL A 1 225 ? -6.219 -23.031 -26.766 1 91.69 225 VAL A C 1
ATOM 1824 O O . VAL A 1 225 ? -6.426 -23.859 -25.875 1 91.69 225 VAL A O 1
ATOM 1827 N N . PRO A 1 226 ? -5.992 -21.812 -26.562 1 93.19 226 PRO A N 1
ATOM 1828 C CA . PRO A 1 226 ? -6.035 -21.328 -25.188 1 93.19 226 PRO A CA 1
ATOM 1829 C C . PRO A 1 226 ? -7.453 -21.312 -24.609 1 93.19 226 PRO A C 1
ATOM 1831 O O . PRO A 1 226 ? -8.398 -20.938 -25.312 1 93.19 226 PRO A O 1
ATOM 1834 N N . VAL A 1 227 ? -7.613 -21.781 -23.406 1 96.12 227 VAL A N 1
ATOM 1835 C CA . VAL A 1 227 ? -8.898 -21.781 -22.719 1 96.12 227 VAL A CA 1
ATOM 1836 C C . VAL A 1 227 ? -8.82 -20.906 -21.469 1 96.12 227 VAL A C 1
ATOM 1838 O O . VAL A 1 227 ? -8.031 -21.156 -20.562 1 96.12 227 VAL A O 1
ATOM 1841 N N . PHE A 1 228 ? -9.562 -19.859 -21.5 1 97 228 PHE A N 1
ATOM 1842 C CA . PHE A 1 228 ? -9.711 -18.938 -20.375 1 97 228 PHE A CA 1
ATOM 1843 C C . PHE A 1 228 ? -10.969 -19.266 -19.578 1 97 228 PHE A C 1
ATOM 1845 O O . PHE A 1 228 ? -12.07 -19.297 -20.125 1 97 228 PHE A O 1
ATOM 1852 N N . GLN A 1 229 ? -10.812 -19.531 -18.266 1 96.25 229 GLN A N 1
ATOM 1853 C CA . GLN A 1 229 ? -11.992 -19.922 -17.5 1 96.25 229 GLN A CA 1
ATOM 1854 C C . GLN A 1 229 ? -11.945 -19.375 -16.078 1 96.25 229 GLN A C 1
ATOM 1856 O O . GLN A 1 229 ? -10.883 -19.016 -15.578 1 96.25 229 GLN A O 1
ATOM 1861 N N . ALA A 1 230 ? -13.062 -19.281 -15.461 1 96.31 230 ALA A N 1
ATOM 1862 C CA . ALA A 1 230 ? -13.203 -18.953 -14.047 1 96.31 230 ALA A CA 1
ATOM 1863 C C . ALA A 1 230 ? -13.016 -20.188 -13.172 1 96.31 230 ALA A C 1
ATOM 1865 O O . ALA A 1 230 ? -13.703 -21.188 -13.352 1 96.31 230 ALA A O 1
ATOM 1866 N N . GLU A 1 231 ? -12.047 -20.062 -12.266 1 95.38 231 GLU A N 1
ATOM 1867 C CA . GLU A 1 231 ? -11.711 -21.203 -11.406 1 95.38 231 GLU A CA 1
ATOM 1868 C C . GLU A 1 231 ? -12.5 -21.141 -10.094 1 95.38 231 GLU A C 1
ATOM 1870 O O . GLU A 1 231 ? -12.898 -22.188 -9.562 1 95.38 231 GLU A O 1
ATOM 1875 N N . ALA A 1 232 ? -12.602 -20 -9.562 1 95.19 232 ALA A N 1
ATOM 1876 C CA . ALA A 1 232 ? -13.203 -19.844 -8.242 1 95.19 232 ALA A CA 1
ATOM 1877 C C . ALA A 1 232 ? -13.594 -18.391 -7.98 1 95.19 232 ALA A C 1
ATOM 1879 O O . ALA A 1 232 ? -13.156 -17.484 -8.695 1 95.19 232 ALA A O 1
ATOM 1880 N N . SER A 1 233 ? -14.445 -18.297 -7.062 1 96.88 233 SER A N 1
ATOM 1881 C CA . SER A 1 233 ? -14.766 -17 -6.477 1 96.88 233 SER A CA 1
ATOM 1882 C C . SER A 1 233 ? -14.625 -17.031 -4.957 1 96.88 233 SER A C 1
ATOM 1884 O O . SER A 1 233 ? -15.133 -17.938 -4.301 1 96.88 233 SER A O 1
ATOM 1886 N N . ILE A 1 234 ? -13.898 -16.094 -4.43 1 97.19 234 ILE A N 1
ATOM 1887 C CA . ILE A 1 234 ? -13.656 -16 -2.994 1 97.19 234 ILE A CA 1
ATOM 1888 C C . ILE A 1 234 ? -14.312 -14.734 -2.438 1 97.19 234 ILE A C 1
ATOM 1890 O O . ILE A 1 234 ? -13.969 -13.617 -2.842 1 97.19 234 ILE A O 1
ATOM 1894 N N . LYS A 1 235 ? -15.164 -14.891 -1.476 1 96.12 235 LYS A N 1
ATOM 1895 C CA . LYS A 1 235 ? -15.836 -13.75 -0.867 1 96.12 235 LYS A CA 1
ATOM 1896 C C . LYS A 1 235 ? -15 -13.148 0.257 1 96.12 235 LYS A C 1
ATOM 1898 O O . LYS A 1 235 ? -14.547 -13.859 1.152 1 96.12 235 LYS A O 1
ATOM 1903 N N . ILE A 1 236 ? -14.734 -11.875 0.199 1 94.88 236 ILE A N 1
ATOM 1904 C CA . ILE A 1 236 ? -14.023 -11.148 1.243 1 94.88 236 ILE A CA 1
ATOM 1905 C C . ILE A 1 236 ? -14.977 -10.836 2.395 1 94.88 236 ILE A C 1
ATOM 1907 O O . ILE A 1 236 ? -16.047 -10.258 2.184 1 94.88 236 ILE A O 1
ATOM 1911 N N . PRO A 1 237 ? -14.656 -11.188 3.586 1 92.19 237 PRO A N 1
ATOM 1912 C CA . PRO A 1 237 ? -15.523 -10.852 4.719 1 92.19 237 PRO A CA 1
ATOM 1913 C C . PRO A 1 237 ? -15.492 -9.367 5.066 1 92.19 237 PRO A C 1
ATOM 1915 O O . PRO A 1 237 ? -14.508 -8.883 5.629 1 92.19 237 PRO A O 1
ATOM 1918 N N . VAL A 1 238 ? -16.531 -8.695 4.816 1 87.5 238 VAL A N 1
ATOM 1919 C CA . VAL A 1 238 ? -16.531 -7.25 5.047 1 87.5 238 VAL A CA 1
ATOM 1920 C C . VAL A 1 238 ? -17.391 -6.918 6.258 1 87.5 238 VAL A C 1
ATOM 1922 O O . VAL A 1 238 ? -17.375 -5.789 6.754 1 87.5 238 VAL A O 1
ATOM 1925 N N . GLU A 1 239 ? -18.156 -7.918 6.773 1 85.69 239 GLU A N 1
ATOM 1926 C CA . GLU A 1 239 ? -19.016 -7.711 7.938 1 85.69 239 GLU A CA 1
ATOM 1927 C C . GLU A 1 239 ? -18.406 -8.352 9.188 1 85.69 239 GLU A C 1
ATOM 1929 O O . GLU A 1 239 ? -18.5 -9.57 9.367 1 85.69 239 GLU A O 1
ATOM 1934 N N . PRO A 1 240 ? -18.016 -7.531 10.062 1 84.75 240 PRO A N 1
ATOM 1935 C CA . PRO A 1 240 ? -17.328 -8.07 11.242 1 84.75 240 PRO A CA 1
ATOM 1936 C C . PRO A 1 240 ? -18.219 -8.992 12.07 1 84.75 240 PRO A C 1
ATOM 1938 O O . PRO A 1 240 ? -17.734 -9.953 12.664 1 84.75 240 PRO A O 1
ATOM 1941 N N . ILE A 1 241 ? -19.469 -8.773 12.102 1 84.12 241 ILE A N 1
ATOM 1942 C CA . ILE A 1 241 ? -20.391 -9.562 12.898 1 84.12 241 ILE A CA 1
ATOM 1943 C C . ILE A 1 241 ? -20.422 -11 12.383 1 84.12 241 ILE A C 1
ATOM 1945 O O . ILE A 1 241 ? -20.734 -11.93 13.133 1 84.12 241 ILE A O 1
ATOM 1949 N N . LEU A 1 242 ? -20.031 -11.18 11.133 1 88.81 242 LEU A N 1
ATOM 1950 C CA . LEU A 1 242 ? -20.094 -12.5 10.508 1 88.81 242 LEU A CA 1
ATOM 1951 C C . LEU A 1 242 ? -18.703 -13.133 10.445 1 88.81 242 LEU A C 1
ATOM 1953 O O . LEU A 1 242 ? -18.531 -14.172 9.805 1 88.81 242 LEU A O 1
ATOM 1957 N N . PHE A 1 243 ? -17.688 -12.625 11.07 1 90.38 243 PHE A N 1
ATOM 1958 C CA . PHE A 1 243 ? -16.312 -13.086 10.961 1 90.38 243 PHE A CA 1
ATOM 1959 C C . PHE A 1 243 ? -16.188 -14.531 11.43 1 90.38 243 PHE A C 1
ATOM 1961 O O . PHE A 1 243 ? -15.469 -15.328 10.836 1 90.38 243 PHE A O 1
ATOM 1968 N N . ALA A 1 244 ? -16.922 -14.836 12.438 1 89.19 244 ALA A N 1
ATOM 1969 C CA . ALA A 1 244 ? -16.828 -16.188 13 1 89.19 244 ALA A CA 1
ATOM 1970 C C . ALA A 1 244 ? -17.172 -17.234 11.953 1 89.19 244 ALA A C 1
ATOM 1972 O O . ALA A 1 244 ? -16.594 -18.328 11.938 1 89.19 244 ALA A O 1
ATOM 1973 N N . SER A 1 245 ? -18.062 -16.891 11.086 1 91.38 245 SER A N 1
ATOM 1974 C CA . SER A 1 245 ? -18.531 -17.859 10.109 1 91.38 245 SER A CA 1
ATOM 1975 C C . SER A 1 245 ? -17.828 -17.688 8.766 1 91.38 245 SER A C 1
ATOM 1977 O O . SER A 1 245 ? -17.719 -18.625 7.984 1 91.38 245 SER A O 1
ATOM 1979 N N . THR A 1 246 ? -17.312 -16.562 8.477 1 93.12 246 THR A N 1
ATOM 1980 C CA . THR A 1 246 ? -16.844 -16.281 7.121 1 93.12 246 THR A CA 1
ATOM 1981 C C . THR A 1 246 ? -15.32 -16.297 7.062 1 93.12 246 THR A C 1
ATOM 1983 O O . THR A 1 246 ? -14.734 -16.719 6.055 1 93.12 246 THR A O 1
ATOM 1986 N N . MET A 1 247 ? -14.625 -15.953 8.109 1 94.38 247 MET A N 1
ATOM 1987 C CA . MET A 1 247 ? -13.172 -15.812 8.102 1 94.38 247 MET A CA 1
ATOM 1988 C C . MET A 1 247 ? -12.5 -17.156 7.887 1 94.38 247 MET A C 1
ATOM 1990 O O . MET A 1 247 ? -11.555 -17.266 7.105 1 94.38 247 MET A O 1
ATOM 1994 N N . PRO A 1 248 ? -12.93 -18.234 8.555 1 94.12 248 PRO A N 1
ATOM 1995 C CA . PRO A 1 248 ? -12.273 -19.516 8.336 1 94.12 248 PRO A CA 1
ATOM 1996 C C . PRO A 1 248 ? -12.32 -19.969 6.875 1 94.12 248 PRO A C 1
ATOM 1998 O O . PRO A 1 248 ? -11.328 -20.484 6.352 1 94.12 248 PRO A O 1
ATOM 2001 N N . ARG A 1 249 ? -13.445 -19.75 6.258 1 93.81 249 ARG A N 1
ATOM 2002 C CA . ARG A 1 249 ? -13.578 -20.094 4.848 1 93.81 249 ARG A CA 1
ATOM 2003 C C . ARG A 1 249 ? -12.68 -19.219 3.979 1 93.81 249 ARG A C 1
ATOM 2005 O O . ARG A 1 249 ? -11.984 -19.719 3.096 1 93.81 249 ARG A O 1
ATOM 2012 N N . PHE A 1 250 ? -12.719 -18 4.25 1 96.31 250 PHE A N 1
ATOM 2013 C CA . PHE A 1 250 ? -11.938 -17.031 3.494 1 96.31 250 PHE A CA 1
ATOM 2014 C C . PHE A 1 250 ? -10.445 -17.359 3.557 1 96.31 250 PHE A C 1
ATOM 2016 O O . PHE A 1 250 ? -9.789 -17.469 2.523 1 96.31 250 PHE A O 1
ATOM 2023 N N . VAL A 1 251 ? -9.922 -17.562 4.723 1 96.19 251 VAL A N 1
ATOM 2024 C CA . VAL A 1 251 ? -8.5 -17.828 4.938 1 96.19 251 VAL A CA 1
ATOM 2025 C C . VAL A 1 251 ? -8.117 -19.156 4.305 1 96.19 251 VAL A C 1
ATOM 2027 O O . VAL A 1 251 ? -7.078 -19.266 3.645 1 96.19 251 VAL A O 1
ATOM 2030 N N . SER A 1 252 ? -8.93 -20.141 4.465 1 94.94 252 SER A N 1
ATOM 2031 C CA . SER A 1 252 ? -8.633 -21.438 3.896 1 94.94 252 SER A CA 1
ATOM 2032 C C . SER A 1 252 ? -8.57 -21.391 2.373 1 94.94 252 SER A C 1
ATOM 2034 O O . SER A 1 252 ? -7.719 -22.031 1.76 1 94.94 252 SER A O 1
ATOM 2036 N N . GLN A 1 253 ? -9.438 -20.641 1.806 1 95.19 253 GLN A N 1
ATOM 2037 C CA . GLN A 1 253 ? -9.461 -20.5 0.353 1 95.19 253 GLN A CA 1
ATOM 2038 C C . GLN A 1 253 ? -8.219 -19.766 -0.145 1 95.19 253 GLN A C 1
ATOM 2040 O O . GLN A 1 253 ? -7.695 -20.062 -1.218 1 95.19 253 GLN A O 1
ATOM 2045 N N . LEU A 1 254 ? -7.777 -18.812 0.617 1 96.62 254 LEU A N 1
ATOM 2046 C CA . LEU A 1 254 ? -6.57 -18.078 0.247 1 96.62 254 LEU A CA 1
ATOM 2047 C C . LEU A 1 254 ? -5.344 -18.984 0.298 1 96.62 254 LEU A C 1
ATOM 2049 O O . LEU A 1 254 ? -4.477 -18.906 -0.574 1 96.62 254 LEU A O 1
ATOM 2053 N N . PHE A 1 255 ? -5.297 -19.797 1.301 1 94.62 255 PHE A N 1
ATOM 2054 C CA . PHE A 1 255 ? -4.191 -20.75 1.395 1 94.62 255 PHE A CA 1
ATOM 2055 C C . PHE A 1 255 ? -4.219 -21.734 0.229 1 94.62 255 PHE A C 1
ATOM 2057 O O . PHE A 1 255 ? -3.174 -22.047 -0.341 1 94.62 255 PHE A O 1
ATOM 2064 N N . ASP A 1 256 ? -5.395 -22.125 -0.068 1 94.38 256 ASP A N 1
ATOM 2065 C CA . ASP A 1 256 ? -5.559 -23.016 -1.207 1 94.38 256 ASP A CA 1
ATOM 2066 C C . ASP A 1 256 ? -5.098 -22.359 -2.502 1 94.38 256 ASP A C 1
ATOM 2068 O O . ASP A 1 256 ? -4.402 -22.984 -3.311 1 94.38 256 ASP A O 1
ATOM 2072 N N . LEU A 1 257 ? -5.496 -21.172 -2.668 1 96.31 257 LEU A N 1
ATOM 2073 C CA . LEU A 1 257 ? -5.109 -20.406 -3.85 1 96.31 257 LEU A CA 1
ATOM 2074 C C . LEU A 1 257 ? -3.596 -20.234 -3.912 1 96.31 257 LEU A C 1
ATOM 2076 O O . LEU A 1 257 ? -2.988 -20.422 -4.973 1 96.31 257 LEU A O 1
ATOM 2080 N N . GLY A 1 258 ? -3.006 -19.859 -2.803 1 95.94 258 GLY A N 1
ATOM 2081 C CA . GLY A 1 258 ? -1.558 -19.75 -2.746 1 95.94 258 GLY A CA 1
ATOM 2082 C C . GLY A 1 258 ? -0.841 -21.031 -3.131 1 95.94 258 GLY A C 1
ATOM 2083 O O . GLY A 1 258 ? 0.148 -21 -3.867 1 95.94 258 GLY A O 1
ATOM 2084 N N . GLU A 1 259 ? -1.327 -22.094 -2.662 1 94.88 259 GLU A N 1
ATOM 2085 C CA . GLU A 1 259 ? -0.744 -23.391 -2.963 1 94.88 259 GLU A CA 1
ATOM 2086 C C . GLU A 1 259 ? -0.863 -23.719 -4.449 1 94.88 259 GLU A C 1
ATOM 2088 O O . GLU A 1 259 ? 0.075 -24.25 -5.051 1 94.88 259 GLU A O 1
ATOM 2093 N N . LYS A 1 260 ? -1.97 -23.453 -4.953 1 95 260 LYS A N 1
ATOM 2094 C CA . LYS A 1 260 ? -2.191 -23.688 -6.379 1 95 260 LYS A CA 1
ATOM 2095 C C . LYS A 1 260 ? -1.233 -22.859 -7.227 1 95 260 LYS A C 1
ATOM 2097 O O . LYS A 1 260 ? -0.62 -23.375 -8.164 1 95 260 LYS A O 1
ATOM 2102 N N . ILE A 1 261 ? -1.155 -21.625 -6.902 1 96.75 261 ILE A N 1
ATOM 2103 C CA . ILE A 1 261 ? -0.27 -20.719 -7.637 1 96.75 261 ILE A CA 1
ATOM 2104 C C . ILE A 1 261 ? 1.171 -21.219 -7.531 1 96.75 261 ILE A C 1
ATOM 2106 O O . ILE A 1 261 ? 1.9 -21.234 -8.523 1 96.75 261 ILE A O 1
ATOM 2110 N N . ASP A 1 262 ? 1.511 -21.609 -6.34 1 96.25 262 ASP A N 1
ATOM 2111 C CA . ASP A 1 262 ? 2.854 -22.141 -6.125 1 96.25 262 ASP A CA 1
ATOM 2112 C C . ASP A 1 262 ? 3.084 -23.406 -6.961 1 96.25 262 ASP A C 1
ATOM 2114 O O . ASP A 1 262 ? 4.145 -23.562 -7.566 1 96.25 262 ASP A O 1
ATOM 2118 N N . HIS A 1 263 ? 2.129 -24.281 -6.984 1 95.31 263 HIS A N 1
ATOM 2119 C CA . HIS A 1 263 ? 2.225 -25.516 -7.75 1 95.31 263 HIS A CA 1
ATOM 2120 C C . HIS A 1 263 ? 2.471 -25.234 -9.227 1 95.31 263 HIS A C 1
ATOM 2122 O O . HIS A 1 263 ? 3.393 -25.797 -9.828 1 95.31 263 HIS A O 1
ATOM 2128 N N . PHE A 1 264 ? 1.748 -24.406 -9.75 1 95.94 264 PHE A N 1
ATOM 2129 C CA . PHE A 1 264 ? 1.845 -24.172 -11.188 1 95.94 264 PHE A CA 1
ATOM 2130 C C . PHE A 1 264 ? 3.062 -23.312 -11.516 1 95.94 264 PHE A C 1
ATOM 2132 O O . PHE A 1 264 ? 3.596 -23.391 -12.625 1 95.94 264 PHE A O 1
ATOM 2139 N N . ALA A 1 265 ? 3.473 -22.453 -10.562 1 96.56 265 ALA A N 1
ATOM 2140 C CA . ALA A 1 265 ? 4.75 -21.766 -10.75 1 96.56 265 ALA A CA 1
ATOM 2141 C C . ALA A 1 265 ? 5.891 -22.766 -10.898 1 96.56 265 ALA A C 1
ATOM 2143 O O . ALA A 1 265 ? 6.766 -22.594 -11.75 1 96.56 265 ALA A O 1
ATOM 2144 N N . LYS A 1 266 ? 5.844 -23.766 -10.125 1 95 266 LYS A N 1
ATOM 2145 C CA . LYS A 1 266 ? 6.852 -24.828 -10.203 1 95 266 LYS A CA 1
ATOM 2146 C C . LYS A 1 266 ? 6.73 -25.594 -11.508 1 95 266 LYS A C 1
ATOM 2148 O O . LYS A 1 266 ? 7.738 -26 -12.094 1 95 266 LYS A O 1
ATOM 2153 N N . GLU A 1 267 ? 5.527 -25.812 -11.945 1 94 267 GLU A N 1
ATOM 2154 C CA . GLU A 1 267 ? 5.32 -26.453 -13.234 1 94 267 GLU A CA 1
ATOM 2155 C C . GLU A 1 267 ? 5.941 -25.656 -14.367 1 94 267 GLU A C 1
ATOM 2157 O O . GLU A 1 267 ? 6.527 -26.219 -15.297 1 94 267 GLU A O 1
ATOM 2162 N N . VAL A 1 268 ? 5.785 -24.344 -14.273 1 94.5 268 VAL A N 1
ATOM 2163 C CA . VAL A 1 268 ? 6.387 -23.469 -15.281 1 94.5 268 VAL A CA 1
ATOM 2164 C C . VAL A 1 268 ? 7.906 -23.578 -15.219 1 94.5 268 VAL A C 1
ATOM 2166 O O . VAL A 1 268 ? 8.57 -23.656 -16.25 1 94.5 268 VAL A O 1
ATOM 2169 N N . GLN A 1 269 ? 8.438 -23.578 -14.078 1 93.81 269 GLN A N 1
ATOM 2170 C CA . GLN A 1 269 ? 9.883 -23.734 -13.906 1 93.81 269 GLN A CA 1
ATOM 2171 C C . GLN A 1 269 ? 10.367 -25.062 -14.492 1 93.81 269 GLN A C 1
ATOM 2173 O O . GLN A 1 269 ? 11.375 -25.109 -15.188 1 93.81 269 GLN A O 1
ATOM 2178 N N . ASN A 1 270 ? 9.656 -26.109 -14.25 1 91.31 270 ASN A N 1
ATOM 2179 C CA . ASN A 1 270 ? 9.984 -27.422 -14.773 1 91.31 270 ASN A CA 1
ATOM 2180 C C . ASN A 1 270 ? 9.914 -27.453 -16.297 1 91.31 270 ASN A C 1
ATOM 2182 O O . ASN A 1 270 ? 10.773 -28.047 -16.953 1 91.31 270 ASN A O 1
ATOM 2186 N N . PHE A 1 271 ? 8.891 -26.859 -16.75 1 91.88 271 PHE A N 1
ATOM 2187 C CA . PHE A 1 271 ? 8.703 -26.797 -18.188 1 91.88 271 PHE A CA 1
ATOM 2188 C C . PHE A 1 271 ? 9.898 -26.141 -18.859 1 91.88 271 PHE A C 1
ATOM 2190 O O . PHE A 1 271 ? 10.391 -26.641 -19.875 1 91.88 271 PHE A O 1
ATOM 2197 N N . LEU A 1 272 ? 10.391 -25.109 -18.25 1 91.31 272 LEU A N 1
ATOM 2198 C CA . LEU A 1 272 ? 11.484 -24.359 -18.859 1 91.31 272 LEU A CA 1
ATOM 2199 C C . LEU A 1 272 ? 12.82 -25.047 -18.609 1 91.31 272 LEU A C 1
ATOM 2201 O O . LEU A 1 272 ? 13.773 -24.859 -19.375 1 91.31 272 LEU A O 1
ATOM 2205 N N . ALA A 1 273 ? 12.914 -25.875 -17.641 1 87.44 273 ALA A N 1
ATOM 2206 C CA . ALA A 1 273 ? 14.172 -26.516 -17.25 1 87.44 273 ALA A CA 1
ATOM 2207 C C . ALA A 1 273 ? 14.383 -27.812 -18.031 1 87.44 273 ALA A C 1
ATOM 2209 O O . ALA A 1 273 ? 15.523 -28.219 -18.281 1 87.44 273 ALA A O 1
ATOM 2210 N N . ILE A 1 274 ? 13.32 -28.516 -18.328 1 79.44 274 ILE A N 1
ATOM 2211 C CA . ILE A 1 274 ? 13.43 -29.844 -18.938 1 79.44 274 ILE A CA 1
ATOM 2212 C C . ILE A 1 274 ? 13.742 -29.703 -20.422 1 79.44 274 ILE A C 1
ATOM 2214 O O . ILE A 1 274 ? 13.188 -28.828 -21.109 1 79.44 274 ILE A O 1
ATOM 2218 N N . THR A 1 275 ? 14.781 -30.344 -20.859 1 69.38 275 THR A N 1
ATOM 2219 C CA . THR A 1 275 ? 15.07 -30.453 -22.281 1 69.38 275 THR A CA 1
ATOM 2220 C C . THR A 1 275 ? 14.109 -31.438 -22.953 1 69.38 275 THR A C 1
ATOM 2222 O O . THR A 1 275 ? 13.953 -32.562 -22.5 1 69.38 275 THR A O 1
ATOM 2225 N N . ASP A 1 276 ? 13.023 -31.031 -23.375 1 58.78 276 ASP A N 1
ATOM 2226 C CA . ASP A 1 276 ? 12.117 -31.922 -24.094 1 58.78 276 ASP A CA 1
ATOM 2227 C C . ASP A 1 276 ? 12.867 -32.719 -25.172 1 58.78 276 ASP A C 1
ATOM 2229 O O . ASP A 1 276 ? 13.266 -32.156 -26.203 1 58.78 276 ASP A O 1
ATOM 2233 N N . TYR A 1 277 ? 13.938 -33.312 -24.953 1 49.91 277 TYR A N 1
ATOM 2234 C CA . TYR A 1 277 ? 14.461 -34.156 -26 1 49.91 277 TYR A CA 1
ATOM 2235 C C . TYR A 1 277 ? 13.344 -34.969 -26.656 1 49.91 277 TYR A C 1
ATOM 2237 O O . TYR A 1 277 ? 12.445 -35.469 -25.969 1 49.91 277 TYR A O 1
ATOM 2245 N N . GLU A 1 278 ? 12.969 -34.625 -27.781 1 46.81 278 GLU A N 1
ATOM 2246 C CA . GLU A 1 278 ? 12.195 -35.531 -28.609 1 46.81 278 GLU A CA 1
ATOM 2247 C C . GLU A 1 278 ? 12.555 -36.969 -28.328 1 46.81 278 GLU A C 1
ATOM 2249 O O . GLU A 1 278 ? 13.727 -37.375 -28.375 1 46.81 278 GLU A O 1
ATOM 2254 N N . GLU A 1 279 ? 12.102 -37.625 -27.453 1 40.16 279 GLU A N 1
ATOM 2255 C CA . GLU A 1 279 ? 12.094 -39.031 -27.828 1 40.16 279 GLU A CA 1
ATOM 2256 C C . GLU A 1 279 ? 11.805 -39.188 -29.312 1 40.16 279 GLU A C 1
ATOM 2258 O O . GLU A 1 279 ? 10.711 -38.875 -29.781 1 40.16 279 GLU A O 1
ATOM 2263 N N . ASP A 1 280 ? 12.664 -38.781 -30.172 1 37.5 280 ASP A N 1
ATOM 2264 C CA . ASP A 1 280 ? 12.672 -39.406 -31.5 1 37.5 280 ASP A CA 1
ATOM 2265 C C . ASP A 1 280 ? 12.297 -40.875 -31.406 1 37.5 280 ASP A C 1
ATOM 2267 O O . ASP A 1 280 ? 13.086 -41.719 -30.938 1 37.5 280 ASP A O 1
ATOM 2271 N N . SER A 1 281 ? 11.266 -41.312 -30.891 1 36.53 281 SER A N 1
ATOM 2272 C CA . SER A 1 281 ? 10.859 -42.594 -31.391 1 36.53 281 SER A CA 1
ATOM 2273 C C . SER A 1 281 ? 11.219 -42.781 -32.875 1 36.53 281 SER A C 1
ATOM 2275 O O . SER A 1 281 ? 10.844 -41.938 -33.688 1 36.53 281 SER A O 1
ATOM 2277 N N . ASP A 1 282 ? 12.289 -43.375 -33.312 1 35.44 282 ASP A N 1
ATOM 2278 C CA . ASP A 1 282 ? 12.5 -44.188 -34.5 1 35.44 282 ASP A CA 1
ATOM 2279 C C . ASP A 1 282 ? 11.203 -44.844 -34.938 1 35.44 282 ASP A C 1
ATOM 2281 O O . ASP A 1 282 ? 11.07 -46.062 -34.875 1 35.44 282 ASP A O 1
ATOM 2285 N N . SER A 1 283 ? 10.062 -44.562 -34.469 1 34.25 283 SER A N 1
ATOM 2286 C CA . SER A 1 283 ? 9.031 -45.156 -35.312 1 34.25 283 SER A CA 1
ATOM 2287 C C . SER A 1 283 ? 9.219 -44.781 -36.781 1 34.25 283 SER A C 1
ATOM 2289 O O . SER A 1 283 ? 9.633 -43.656 -37.062 1 34.25 283 SER A O 1
ATOM 2291 N N . SER A 1 284 ? 9.367 -45.75 -37.75 1 33.47 284 SER A N 1
ATOM 2292 C CA . SER A 1 284 ? 9.242 -45.906 -39.188 1 33.47 284 SER A CA 1
ATOM 2293 C C . SER A 1 284 ? 8.242 -44.906 -39.75 1 33.47 284 SER A C 1
ATOM 2295 O O . SER A 1 284 ? 7.301 -44.5 -39.094 1 33.47 284 SER A O 1
ATOM 2297 N N . GLY A 1 285 ? 8.641 -44.094 -40.75 1 32.81 285 GLY A N 1
ATOM 2298 C CA . GLY A 1 285 ? 7.992 -43.312 -41.781 1 32.81 285 GLY A CA 1
ATOM 2299 C C . GLY A 1 285 ? 6.629 -43.875 -42.188 1 32.81 285 GLY A C 1
ATOM 2300 O O . GLY A 1 285 ? 6.461 -44.406 -43.281 1 32.81 285 GLY A O 1
ATOM 2301 N N . SER A 1 286 ? 5.844 -44.469 -41.281 1 30.58 286 SER A N 1
ATOM 2302 C CA . SER A 1 286 ? 4.602 -44.688 -42.031 1 30.58 286 SER A CA 1
ATOM 2303 C C . SER A 1 286 ? 4.09 -43.375 -42.625 1 30.58 286 SER A C 1
ATOM 2305 O O . SER A 1 286 ? 4.32 -42.312 -42.094 1 30.58 286 SER A O 1
ATOM 2307 N N . ASP A 1 287 ? 3.674 -43.438 -43.938 1 30.72 287 ASP A N 1
ATOM 2308 C CA . ASP A 1 287 ? 3.172 -42.656 -45.062 1 30.72 287 ASP A CA 1
ATOM 2309 C C . ASP A 1 287 ? 2.008 -41.75 -44.625 1 30.72 287 ASP A C 1
ATOM 2311 O O . ASP A 1 287 ? 0.845 -42.156 -44.75 1 30.72 287 ASP A O 1
ATOM 2315 N N . LEU A 1 288 ? 1.886 -41.438 -43.375 1 31.23 288 LEU A N 1
ATOM 2316 C CA . LEU A 1 288 ? 0.628 -40.688 -43.281 1 31.23 288 LEU A CA 1
ATOM 2317 C C . LEU A 1 288 ? 0.69 -39.406 -44.125 1 31.23 288 LEU A C 1
ATOM 2319 O O . LEU A 1 288 ? 0.317 -38.344 -43.625 1 31.23 288 LEU A O 1
ATOM 2323 N N . SER A 1 289 ? 1.729 -39.312 -45.031 1 31.55 289 SER A N 1
ATOM 2324 C CA . SER A 1 289 ? 1.691 -38.281 -46.031 1 31.55 289 SER A CA 1
ATOM 2325 C C . SER A 1 289 ? 0.302 -38.156 -46.656 1 31.55 289 SER A C 1
ATOM 2327 O O . SER A 1 289 ? 0.075 -37.312 -47.531 1 31.55 289 SER A O 1
ATOM 2329 N N . SER A 1 290 ? -0.446 -39.25 -46.562 1 29.98 290 SER A N 1
ATOM 2330 C CA . SER A 1 290 ? -1.574 -39.156 -47.469 1 29.98 290 SER A CA 1
ATOM 2331 C C . SER A 1 290 ? -2.611 -38.156 -47 1 29.98 290 SER A C 1
ATOM 2333 O O . SER A 1 290 ? -3.703 -38.531 -46.562 1 29.98 290 SER A O 1
ATOM 2335 N N . CYS A 1 291 ? -2.24 -37.375 -46.062 1 28.8 291 CYS A N 1
ATOM 2336 C CA . CYS A 1 291 ? -3.381 -36.5 -45.844 1 28.8 291 CYS A CA 1
ATOM 2337 C C . CYS A 1 291 ? -3.789 -35.781 -47.125 1 28.8 291 CYS A C 1
ATOM 2339 O O . CYS A 1 291 ? -2.961 -35.125 -47.781 1 28.8 291 CYS A O 1
ATOM 2341 N N . SER A 1 292 ? -4.789 -36.281 -47.719 1 30.55 292 SER A N 1
ATOM 2342 C CA . SER A 1 292 ? -5.469 -35.875 -48.938 1 30.55 292 SER A CA 1
ATOM 2343 C C . SER A 1 292 ? -5.68 -34.344 -48.969 1 30.55 292 SER A C 1
ATOM 2345 O O . SER A 1 292 ? -5.91 -33.75 -47.906 1 30.55 292 SER A O 1
ATOM 2347 N N . THR A 1 293 ? -5.016 -33.688 -49.875 1 33.69 293 THR A N 1
ATOM 2348 C CA . THR A 1 293 ? -5.156 -32.312 -50.281 1 33.69 293 THR A CA 1
ATOM 2349 C C . THR A 1 293 ? -6.613 -31.859 -50.219 1 33.69 293 THR A C 1
ATOM 2351 O O . THR A 1 293 ? -7.496 -32.5 -50.781 1 33.69 293 THR A O 1
ATOM 2354 N N . PRO A 1 294 ? -6.91 -31.234 -49.031 1 35 294 PRO A N 1
ATOM 2355 C CA . PRO A 1 294 ? -8.32 -30.859 -49.031 1 35 294 PRO A CA 1
ATOM 2356 C C . PRO A 1 294 ? -8.773 -30.25 -50.344 1 35 294 PRO A C 1
ATOM 2358 O O . PRO A 1 294 ? -7.996 -29.578 -51.031 1 35 294 PRO A O 1
ATOM 2361 N N . ARG A 1 295 ? -9.711 -30.891 -51.062 1 35.47 295 ARG A N 1
ATOM 2362 C CA . ARG A 1 295 ? -10.352 -30.453 -52.281 1 35.47 295 ARG A CA 1
ATOM 2363 C C . ARG A 1 295 ? -10.797 -29 -52.188 1 35.47 295 ARG A C 1
ATOM 2365 O O . ARG A 1 295 ? -11.531 -28.641 -51.281 1 35.47 295 ARG A O 1
ATOM 2372 N N . VAL A 1 296 ? -9.852 -28.078 -52.562 1 35.47 296 VAL A N 1
ATOM 2373 C CA . VAL A 1 296 ? -10.117 -26.656 -52.75 1 35.47 296 VAL A CA 1
ATOM 2374 C C . VAL A 1 296 ? -11.398 -26.453 -53.531 1 35.47 296 VAL A C 1
ATOM 2376 O O . VAL A 1 296 ? -11.547 -26.984 -54.656 1 35.47 296 VAL A O 1
ATOM 2379 N N . SER A 1 297 ? -12.508 -26.25 -52.781 1 32 297 SER A N 1
ATOM 2380 C CA . SER A 1 297 ? -13.789 -26.016 -53.438 1 32 297 SER A CA 1
ATOM 2381 C C . SER A 1 297 ? -13.68 -24.906 -54.469 1 32 297 SER A C 1
ATOM 2383 O O . SER A 1 297 ? -12.984 -23.906 -54.25 1 32 297 SER A O 1
ATOM 2385 N N . PRO A 1 298 ? -14.047 -25.172 -55.719 1 30.28 298 PRO A N 1
ATOM 2386 C CA . PRO A 1 298 ? -13.977 -24.281 -56.875 1 30.28 298 PRO A CA 1
ATOM 2387 C C . PRO A 1 298 ? -14.641 -22.922 -56.625 1 30.28 298 PRO A C 1
ATOM 2389 O O . PRO A 1 298 ? -15.586 -22.828 -55.844 1 30.28 298 PRO A O 1
ATOM 2392 N N . LYS A 1 299 ? -13.906 -21.797 -56.875 1 31.53 299 LYS A N 1
ATOM 2393 C CA . LYS A 1 299 ? -14.328 -20.391 -56.812 1 31.53 299 LYS A CA 1
ATOM 2394 C C . LYS A 1 299 ? -15.633 -20.188 -57.594 1 31.53 299 LYS A C 1
ATOM 2396 O O . LYS A 1 299 ? -15.781 -20.672 -58.719 1 31.53 299 LYS A O 1
ATOM 2401 N N . LYS A 1 300 ? -16.766 -19.891 -56.844 1 32.5 300 LYS A N 1
ATOM 2402 C CA . LYS A 1 300 ? -18.016 -19.594 -57.531 1 32.5 300 LYS A CA 1
ATOM 2403 C C . LYS A 1 300 ? -17.797 -18.562 -58.625 1 32.5 300 LYS A C 1
ATOM 2405 O O . LYS A 1 300 ? -17.141 -17.531 -58.406 1 32.5 300 LYS A O 1
ATOM 2410 N N . ARG A 1 301 ? -17.953 -18.891 -59.875 1 28.81 301 ARG A N 1
ATOM 2411 C CA . ARG A 1 301 ? -17.969 -18.047 -61.062 1 28.81 301 ARG A CA 1
ATOM 2412 C C . ARG A 1 301 ? -18.891 -16.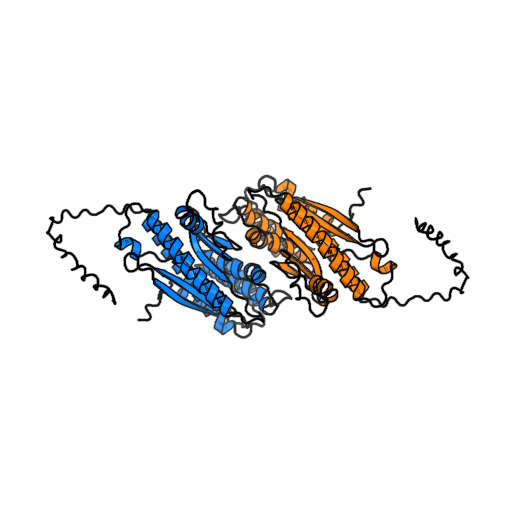859 -60.875 1 28.81 301 ARG A C 1
ATOM 2414 O O . ARG A 1 301 ? -20.078 -17.016 -60.562 1 28.81 301 ARG A O 1
ATOM 2421 N N . LYS A 1 302 ? -18.344 -15.625 -60.344 1 32.47 302 LYS A N 1
ATOM 2422 C CA . LYS A 1 302 ? -19.141 -14.398 -60.375 1 32.47 302 LYS A CA 1
ATOM 2423 C C . LYS A 1 302 ? -19.766 -14.188 -61.75 1 32.47 302 LYS A C 1
ATOM 2425 O O . LYS A 1 302 ? -19.078 -14.242 -62.781 1 32.47 302 LYS A O 1
ATOM 2430 N N . SER A 1 303 ? -21 -14.617 -61.938 1 28.92 303 SER A N 1
ATOM 2431 C CA . SER A 1 303 ? -21.844 -14.32 -63.094 1 28.92 303 SER A CA 1
ATOM 2432 C C . SER A 1 303 ? -21.703 -12.859 -63.5 1 28.92 303 SER A C 1
ATOM 2434 O O . SER A 1 303 ? -21.781 -11.961 -62.656 1 28.92 303 SER A O 1
ATOM 2436 N N . MET A 1 304 ? -20.938 -12.586 -64.5 1 25.92 304 MET A N 1
ATOM 2437 C CA . MET A 1 304 ? -20.859 -11.352 -65.312 1 25.92 304 MET A CA 1
ATOM 2438 C C . MET A 1 304 ? -22.25 -10.852 -65.688 1 25.92 304 MET A C 1
ATOM 2440 O O . MET A 1 304 ? -22.953 -11.516 -66.438 1 25.92 304 MET A O 1
ATOM 2444 N N . CYS A 1 305 ? -23.062 -10.375 -64.812 1 25.27 305 CYS A N 1
ATOM 2445 C CA . CYS A 1 305 ? -24.25 -9.695 -65.312 1 25.27 305 CYS A CA 1
ATOM 2446 C C . CYS A 1 305 ? -23.906 -8.68 -66.375 1 25.27 305 CYS A C 1
ATOM 2448 O O . CYS A 1 305 ? -23.047 -7.824 -66.188 1 25.27 305 CYS A O 1
ATOM 2450 N N . ASN A 1 306 ? -24.172 -9.109 -67.688 1 24.33 306 ASN A N 1
ATOM 2451 C CA . ASN A 1 306 ? -24.484 -8.164 -68.75 1 24.33 306 ASN A CA 1
ATOM 2452 C C . ASN A 1 306 ? -25.438 -7.066 -68.25 1 24.33 306 ASN A C 1
ATOM 2454 O O . ASN A 1 306 ? -26.438 -7.344 -67.562 1 24.33 306 ASN A O 1
ATOM 2458 N N . MET B 1 1 ? 17.891 34.375 5.398 1 22.89 1 MET B N 1
ATOM 2459 C CA . MET B 1 1 ? 17.125 34.25 6.625 1 22.89 1 MET B CA 1
ATOM 2460 C C . MET B 1 1 ? 16.406 32.906 6.668 1 22.89 1 MET B C 1
ATOM 2462 O O . MET B 1 1 ? 15.484 32.656 5.895 1 22.89 1 MET B O 1
ATOM 2466 N N . GLU B 1 2 ? 17.031 31.766 6.926 1 31.3 2 GLU B N 1
ATOM 2467 C CA . GLU B 1 2 ? 16.688 30.359 7.055 1 31.3 2 GLU B CA 1
ATOM 2468 C C . GLU B 1 2 ? 15.609 30.141 8.102 1 31.3 2 GLU B C 1
ATOM 2470 O O . GLU B 1 2 ? 15.906 29.922 9.281 1 31.3 2 GLU B O 1
ATOM 2475 N N . ARG B 1 3 ? 14.68 31.047 8.234 1 33.16 3 ARG B N 1
ATOM 2476 C CA . ARG B 1 3 ? 13.656 30.766 9.227 1 33.16 3 ARG B CA 1
ATOM 2477 C C . ARG B 1 3 ? 13.086 29.375 9.047 1 33.16 3 ARG B C 1
ATOM 2479 O O . ARG B 1 3 ? 12.234 29.141 8.18 1 33.16 3 ARG B O 1
ATOM 2486 N N . HIS B 1 4 ? 13.891 28.422 9.219 1 36.53 4 HIS B N 1
ATOM 2487 C CA . HIS B 1 4 ? 13.609 27 9.367 1 36.53 4 HIS B CA 1
ATOM 2488 C C . HIS B 1 4 ? 12.469 26.766 10.352 1 36.53 4 HIS B C 1
ATOM 2490 O O . HIS B 1 4 ? 12.328 27.5 11.336 1 36.53 4 HIS B O 1
ATOM 2496 N N . LEU B 1 5 ? 11.375 26.594 9.984 1 40.84 5 LEU B N 1
ATOM 2497 C CA . LEU B 1 5 ? 10.359 26.047 10.883 1 40.84 5 LEU B CA 1
ATOM 2498 C C . LEU B 1 5 ? 11.008 25.312 12.047 1 40.84 5 LEU B C 1
ATOM 2500 O O . LEU B 1 5 ? 11.336 24.125 11.922 1 40.84 5 LEU B O 1
ATOM 2504 N N . ARG B 1 6 ? 11.852 26.094 12.812 1 46.16 6 ARG B N 1
ATOM 2505 C CA . ARG B 1 6 ? 12.438 25.469 13.992 1 46.16 6 ARG B CA 1
ATOM 2506 C C . ARG B 1 6 ? 11.359 24.906 14.914 1 46.16 6 ARG B C 1
ATOM 2508 O O . ARG B 1 6 ? 10.812 25.625 15.742 1 46.16 6 ARG B O 1
ATOM 2515 N N . PHE B 1 7 ? 10.375 24.297 14.43 1 46.41 7 PHE B N 1
ATOM 2516 C CA . PHE B 1 7 ? 9.594 23.5 15.359 1 46.41 7 PHE B CA 1
ATOM 2517 C C . PHE B 1 7 ? 10.5 22.625 16.219 1 46.41 7 PHE B C 1
ATOM 2519 O O . PHE B 1 7 ? 11.172 21.734 15.711 1 46.41 7 PHE B O 1
ATOM 2526 N N . ASP B 1 8 ? 11.211 23.328 17.078 1 51.53 8 ASP B N 1
ATOM 2527 C CA . ASP B 1 8 ? 11.961 22.5 18.016 1 51.53 8 ASP B CA 1
ATOM 2528 C C . ASP B 1 8 ? 11.117 21.328 18.5 1 51.53 8 ASP B C 1
ATOM 2530 O O . ASP B 1 8 ? 10.297 21.484 19.406 1 51.53 8 ASP B O 1
ATOM 2534 N N . GLY B 1 9 ? 10.852 20.391 17.672 1 57.59 9 GLY B N 1
ATOM 2535 C CA . GLY B 1 9 ? 9.984 19.266 17.969 1 57.59 9 GLY B CA 1
ATOM 2536 C C . GLY B 1 9 ? 10.383 18.5 19.219 1 57.59 9 GLY B C 1
ATOM 2537 O O . GLY B 1 9 ? 11.492 17.984 19.312 1 57.59 9 GLY B O 1
ATOM 2538 N N . ILE B 1 10 ? 9.664 18.703 20.312 1 59.06 10 ILE B N 1
ATOM 2539 C CA . ILE B 1 10 ? 9.82 18.016 21.578 1 59.06 10 ILE B CA 1
ATOM 2540 C C . ILE B 1 10 ? 10.062 16.531 21.328 1 59.06 10 ILE B C 1
ATOM 2542 O O . ILE B 1 10 ? 10.969 15.93 21.922 1 59.06 10 ILE B O 1
ATOM 2546 N N . LYS B 1 11 ? 9.477 16.094 20.344 1 70.31 11 LYS B N 1
ATOM 2547 C CA . LYS B 1 11 ? 9.547 14.648 20.125 1 70.31 11 LYS B CA 1
ATOM 2548 C C . LYS B 1 11 ? 10.875 14.25 19.5 1 70.31 11 LYS B C 1
ATOM 2550 O O . LYS B 1 11 ? 11.414 13.18 19.797 1 70.31 11 LYS B O 1
ATOM 2555 N N . ARG B 1 12 ? 11.422 15.234 18.797 1 72.38 12 ARG B N 1
ATOM 2556 C CA . ARG B 1 12 ? 12.711 14.953 18.172 1 72.38 12 ARG B CA 1
ATOM 2557 C C . ARG B 1 12 ? 13.781 14.664 19.219 1 72.38 12 ARG B C 1
ATOM 2559 O O . ARG B 1 12 ? 14.539 13.703 19.078 1 72.38 12 ARG B O 1
ATOM 2566 N N . ASN B 1 13 ? 13.781 15.43 20.203 1 77.69 13 ASN B N 1
ATOM 2567 C CA . ASN B 1 13 ? 14.812 15.312 21.219 1 77.69 13 ASN B CA 1
ATOM 2568 C C . ASN B 1 13 ? 14.617 14.062 22.078 1 77.69 13 ASN B C 1
ATOM 2570 O O . ASN B 1 13 ? 15.578 13.523 22.625 1 77.69 13 ASN B O 1
ATOM 2574 N N . GLN B 1 14 ? 13.461 13.57 22.094 1 80.38 14 GLN B N 1
ATOM 2575 C CA . GLN B 1 14 ? 13.156 12.344 22.828 1 80.38 14 GLN B CA 1
ATOM 2576 C C . GLN B 1 14 ? 13.445 11.109 21.984 1 80.38 14 GLN B C 1
ATOM 2578 O O . GLN B 1 14 ? 13.883 10.078 22.5 1 80.38 14 GLN B O 1
ATOM 2583 N N . VAL B 1 15 ? 13.352 11.289 20.75 1 87.69 15 VAL B N 1
ATOM 2584 C CA . VAL B 1 15 ? 13.367 10.164 19.828 1 87.69 15 VAL B CA 1
ATOM 2585 C C . VAL B 1 15 ? 14.812 9.836 19.438 1 87.69 15 VAL B C 1
ATOM 2587 O O . VAL B 1 15 ? 15.195 8.672 19.391 1 87.69 15 VAL B O 1
ATOM 2590 N N . LYS B 1 16 ? 15.57 10.844 19.281 1 87.81 16 LYS B N 1
ATOM 2591 C CA . LYS B 1 16 ? 16.875 10.672 18.672 1 87.81 16 LYS B CA 1
ATOM 2592 C C . LYS B 1 16 ? 17.797 9.805 19.547 1 87.81 16 LYS B C 1
ATOM 2594 O O . LYS B 1 16 ? 18.422 8.867 19.047 1 87.81 16 LYS B O 1
ATOM 2599 N N . PRO B 1 17 ? 17.891 10.008 20.828 1 88.06 17 PRO B N 1
ATOM 2600 C CA . PRO B 1 17 ? 18.766 9.172 21.656 1 88.06 17 PRO B CA 1
ATOM 2601 C C . PRO B 1 17 ? 18.375 7.695 21.625 1 88.06 17 PRO B C 1
ATOM 2603 O O . PRO B 1 17 ? 19.234 6.82 21.516 1 88.06 17 PRO B O 1
ATOM 2606 N N . TYR B 1 18 ? 17.141 7.48 21.703 1 90.69 18 TYR B N 1
ATOM 2607 C CA . TYR B 1 18 ? 16.688 6.094 21.672 1 90.69 18 TYR B CA 1
ATOM 2608 C C . TYR B 1 18 ? 16.953 5.469 20.297 1 90.69 18 TYR B C 1
ATOM 2610 O O . TYR B 1 18 ? 17.375 4.312 20.203 1 90.69 18 TYR B O 1
ATOM 2618 N N . ALA B 1 19 ? 16.656 6.191 19.266 1 92.19 19 ALA B N 1
ATOM 2619 C CA . ALA B 1 19 ? 16.922 5.699 17.922 1 92.19 19 ALA B CA 1
ATOM 2620 C C . ALA B 1 19 ? 18.391 5.355 17.75 1 92.19 19 ALA B C 1
ATOM 2622 O O . ALA B 1 19 ? 18.734 4.352 17.125 1 92.19 19 ALA B O 1
ATOM 2623 N N . LYS B 1 20 ? 19.266 6.129 18.328 1 91.5 20 LYS B N 1
ATOM 2624 C CA . LYS B 1 20 ? 20.703 5.863 18.266 1 91.5 20 LYS B CA 1
ATOM 2625 C C . LYS B 1 20 ? 21.047 4.523 18.906 1 91.5 20 LYS B C 1
ATOM 2627 O O . LYS B 1 20 ? 21.922 3.801 18.422 1 91.5 20 LYS B O 1
ATOM 2632 N N . THR B 1 21 ? 20.391 4.215 19.891 1 89.19 21 THR B N 1
ATOM 2633 C CA . THR B 1 21 ? 20.625 2.963 20.609 1 89.19 21 THR B CA 1
ATOM 2634 C C . THR B 1 21 ? 20.125 1.775 19.797 1 89.19 21 THR B C 1
ATOM 2636 O O . THR B 1 21 ? 20.797 0.751 19.688 1 89.19 21 THR B O 1
ATOM 2639 N N . VAL B 1 22 ? 18.953 1.943 19.234 1 90 22 VAL B N 1
ATOM 2640 C CA . VAL B 1 22 ? 18.281 0.855 18.531 1 90 22 VAL B CA 1
ATOM 2641 C C . VAL B 1 22 ? 19.016 0.537 17.234 1 90 22 VAL B C 1
ATOM 2643 O O . VAL B 1 22 ? 19.172 -0.632 16.875 1 90 22 VAL B O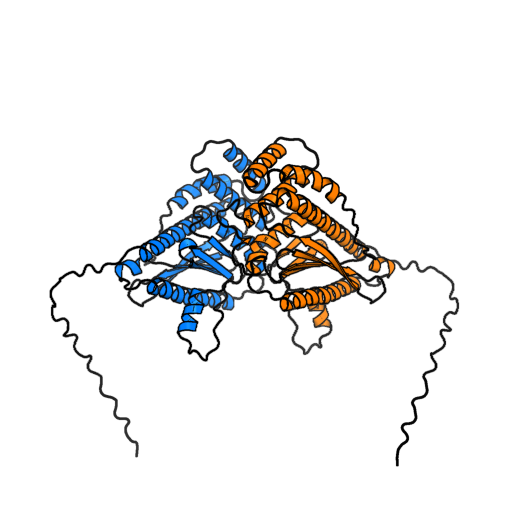 1
ATOM 2646 N N . PHE B 1 23 ? 19.516 1.547 16.578 1 90.81 23 PHE B N 1
ATOM 2647 C CA . PHE B 1 23 ? 20.062 1.357 15.242 1 90.81 23 PHE B CA 1
ATOM 2648 C C . PHE B 1 23 ? 21.578 1.312 15.281 1 90.81 23 PHE B C 1
ATOM 2650 O O . PHE B 1 23 ? 22.25 1.382 14.242 1 90.81 23 PHE B O 1
ATOM 2657 N N . LYS B 1 24 ? 22.219 1.206 16.469 1 83.31 24 LYS B N 1
ATOM 2658 C CA . LYS B 1 24 ? 23.672 1.243 16.656 1 83.31 24 LYS B CA 1
ATOM 2659 C C . LYS B 1 24 ? 24.359 0.122 15.891 1 83.31 24 LYS B C 1
ATOM 2661 O O . LYS B 1 24 ? 25.469 0.296 15.391 1 83.31 24 LYS B O 1
ATOM 2666 N N . THR B 1 25 ? 23.828 -1.089 15.977 1 66 25 THR B N 1
ATOM 2667 C CA . THR B 1 25 ? 24.5 -2.252 15.422 1 66 25 THR B CA 1
ATOM 2668 C C . THR B 1 25 ? 24.484 -2.215 13.898 1 66 25 THR B C 1
ATOM 2670 O O . THR B 1 25 ? 25.203 -2.986 13.25 1 66 25 THR B O 1
ATOM 2673 N N . GLY B 1 26 ? 24.344 -1.178 13.242 1 57.84 26 GLY B N 1
ATOM 2674 C CA . GLY B 1 26 ? 24.328 -1.125 11.789 1 57.84 26 GLY B CA 1
ATOM 2675 C C . GLY B 1 26 ? 23.5 -2.23 11.164 1 57.84 26 GLY B C 1
ATOM 2676 O O . GLY B 1 26 ? 22.625 -2.816 11.82 1 57.84 26 GLY B O 1
ATOM 2677 N N . ASN B 1 27 ? 23.719 -2.65 9.625 1 57.16 27 ASN B N 1
ATOM 2678 C CA . ASN B 1 27 ? 22.984 -3.48 8.672 1 57.16 27 ASN B CA 1
ATOM 2679 C C . ASN B 1 27 ? 22.953 -4.945 9.102 1 57.16 27 ASN B C 1
ATOM 2681 O O . ASN B 1 27 ? 21.969 -5.641 8.898 1 57.16 27 ASN B O 1
ATOM 2685 N N . THR B 1 28 ? 24.109 -5.516 9.672 1 60.31 28 THR B N 1
ATOM 2686 C CA . THR B 1 28 ? 24.25 -6.961 9.562 1 60.31 28 THR B CA 1
ATOM 2687 C C . THR B 1 28 ? 23.203 -7.676 10.406 1 60.31 28 THR B C 1
ATOM 2689 O O . THR B 1 28 ? 22.766 -8.773 10.062 1 60.31 28 THR B O 1
ATOM 2692 N N . ASP B 1 29 ? 22.484 -6.883 11.188 1 77.81 29 ASP B N 1
ATOM 2693 C CA . ASP B 1 29 ? 21.531 -7.68 11.938 1 77.81 29 ASP B CA 1
ATOM 2694 C C . ASP B 1 29 ? 20.391 -6.809 12.484 1 77.81 29 ASP B C 1
ATOM 2696 O O . ASP B 1 29 ? 20 -6.961 13.641 1 77.81 29 ASP B O 1
ATOM 2700 N N . LEU B 1 30 ? 20.016 -5.863 11.695 1 83.25 30 LEU B N 1
ATOM 2701 C CA . LEU B 1 30 ? 19 -4.934 12.172 1 83.25 30 LEU B CA 1
ATOM 2702 C C . LEU B 1 30 ? 17.734 -5.676 12.578 1 83.25 30 LEU B C 1
ATOM 2704 O O . LEU B 1 30 ? 17.109 -5.344 13.594 1 83.25 30 LEU B O 1
ATOM 2708 N N . LYS B 1 31 ? 17.422 -6.621 11.82 1 85.56 31 LYS B N 1
ATOM 2709 C CA . LYS B 1 31 ? 16.234 -7.414 12.133 1 85.56 31 LYS B CA 1
ATOM 2710 C C . LYS B 1 31 ? 16.312 -8.008 13.531 1 85.56 31 LYS B C 1
ATOM 2712 O O . LYS B 1 31 ? 15.375 -7.91 14.32 1 85.56 31 LYS B O 1
ATOM 2717 N N . THR B 1 32 ? 17.438 -8.586 13.797 1 86.5 32 THR B N 1
ATOM 2718 C CA . THR B 1 32 ? 17.656 -9.211 15.094 1 86.5 32 THR B CA 1
ATOM 2719 C C . THR B 1 32 ? 17.656 -8.164 16.203 1 86.5 32 THR B C 1
ATOM 2721 O O . THR B 1 32 ? 17.094 -8.391 17.281 1 86.5 32 THR B O 1
ATOM 2724 N N . ALA B 1 33 ? 18.328 -7.109 15.969 1 87.69 33 ALA B N 1
ATOM 2725 C CA . ALA B 1 33 ? 18.391 -6.027 16.953 1 87.69 33 ALA B CA 1
ATOM 2726 C C . ALA B 1 33 ? 17 -5.5 17.266 1 87.69 33 ALA B C 1
ATOM 2728 O O . ALA B 1 33 ? 16.656 -5.285 18.438 1 87.69 33 ALA B O 1
ATOM 2729 N N . LEU B 1 34 ? 16.203 -5.355 16.266 1 91.44 34 LEU B N 1
ATOM 2730 C CA . LEU B 1 34 ? 14.852 -4.84 16.438 1 91.44 34 LEU B CA 1
ATOM 2731 C C . LEU B 1 34 ? 13.984 -5.828 17.219 1 91.44 34 LEU B C 1
ATOM 2733 O O . LEU B 1 34 ? 13.18 -5.43 18.062 1 91.44 34 LEU B O 1
ATOM 2737 N N . LYS B 1 35 ? 14.172 -7.078 16.906 1 88.31 35 LYS B N 1
ATOM 2738 C CA . LYS B 1 35 ? 13.438 -8.117 17.609 1 88.31 35 LYS B CA 1
ATOM 2739 C C . LYS B 1 35 ? 13.781 -8.117 19.109 1 88.31 35 LYS B C 1
ATOM 2741 O O . LYS B 1 35 ? 12.898 -8.25 19.953 1 88.31 35 LYS B O 1
ATOM 2746 N N . LYS B 1 36 ? 14.992 -8.031 19.406 1 88.44 36 LYS B N 1
ATOM 2747 C CA . LYS B 1 36 ? 15.461 -7.988 20.781 1 88.44 36 LYS B CA 1
ATOM 2748 C C . LYS B 1 36 ? 14.883 -6.781 21.516 1 88.44 36 LYS B C 1
ATOM 2750 O O . LYS B 1 36 ? 14.422 -6.902 22.656 1 88.44 36 LYS B O 1
ATOM 2755 N N . GLU B 1 37 ? 14.977 -5.641 20.859 1 90.5 37 GLU B N 1
ATOM 2756 C CA . GLU B 1 37 ? 14.461 -4.418 21.469 1 90.5 37 GLU B CA 1
ATOM 2757 C C . GLU B 1 37 ? 12.961 -4.512 21.719 1 90.5 37 GLU B C 1
ATOM 2759 O O . GLU B 1 37 ? 12.461 -4.023 22.734 1 90.5 37 GLU B O 1
ATOM 2764 N N . LYS B 1 38 ? 12.273 -5.074 20.781 1 89.81 38 LYS B N 1
ATOM 2765 C CA . LYS B 1 38 ? 10.836 -5.258 20.922 1 89.81 38 LYS B CA 1
ATOM 2766 C C . LYS B 1 38 ? 10.508 -6.129 22.125 1 89.81 38 LYS B C 1
ATOM 2768 O O . LYS B 1 38 ? 9.57 -5.844 22.875 1 89.81 38 LYS B O 1
ATOM 2773 N N . LEU B 1 39 ? 11.234 -7.168 22.328 1 86.75 39 LEU B N 1
ATOM 2774 C CA . LEU B 1 39 ? 11.039 -8.062 23.453 1 86.75 39 LEU B CA 1
ATOM 2775 C C . LEU B 1 39 ? 11.328 -7.344 24.766 1 86.75 39 LEU B C 1
ATOM 2777 O O . LEU B 1 39 ? 10.609 -7.527 25.75 1 86.75 39 LEU B O 1
ATOM 2781 N N . LEU B 1 40 ? 12.312 -6.543 24.766 1 88 40 LEU B N 1
ATOM 2782 C CA . LEU B 1 40 ? 12.672 -5.773 25.953 1 88 40 LEU B CA 1
ATOM 2783 C C . LEU B 1 40 ? 11.562 -4.797 26.328 1 88 40 LEU B C 1
ATOM 2785 O O . LEU B 1 40 ? 11.211 -4.668 27.5 1 88 40 LEU B O 1
ATOM 2789 N N . LEU B 1 41 ? 11.055 -4.18 25.281 1 89.25 41 LEU B N 1
ATOM 2790 C CA . LEU B 1 41 ? 10.008 -3.189 25.5 1 89.25 41 LEU B CA 1
ATOM 2791 C C . LEU B 1 41 ? 8.734 -3.857 26.016 1 89.25 41 LEU B C 1
ATOM 2793 O O . LEU B 1 41 ? 7.984 -3.26 26.797 1 89.25 41 LEU B O 1
ATOM 2797 N N . ARG B 1 42 ? 8.492 -5 25.531 1 83.56 42 ARG B N 1
ATOM 2798 C CA . ARG B 1 42 ? 7.293 -5.727 25.938 1 83.56 42 ARG B CA 1
ATOM 2799 C C . ARG B 1 42 ? 7.328 -6.062 27.422 1 83.56 42 ARG B C 1
ATOM 2801 O O . ARG B 1 42 ? 6.297 -6.027 28.094 1 83.56 42 ARG B O 1
ATOM 2808 N N . ASN B 1 43 ? 8.406 -6.332 27.953 1 81.5 43 ASN B N 1
ATOM 2809 C CA . ASN B 1 43 ? 8.555 -6.809 29.312 1 81.5 43 ASN B CA 1
ATOM 2810 C C . ASN B 1 43 ? 8.914 -5.668 30.266 1 81.5 43 ASN B C 1
ATOM 2812 O O . ASN B 1 43 ? 9.102 -5.891 31.469 1 81.5 43 ASN B O 1
ATOM 2816 N N . SER B 1 44 ? 8.992 -4.5 29.719 1 80.81 44 SER B N 1
ATOM 2817 C CA . SER B 1 44 ? 9.438 -3.4 30.562 1 80.81 44 SER B CA 1
ATOM 2818 C C . SER B 1 44 ? 8.32 -2.389 30.812 1 80.81 44 SER B C 1
ATOM 2820 O O . SER B 1 44 ? 7.383 -2.301 30.016 1 80.81 44 SER B O 1
ATOM 2822 N N . LEU B 1 45 ? 8.359 -1.834 31.922 1 81.25 45 LEU B N 1
ATOM 2823 C CA . LEU B 1 45 ? 7.48 -0.715 32.25 1 81.25 45 LEU B CA 1
ATOM 2824 C C . LEU B 1 45 ? 8.156 0.615 31.922 1 81.25 45 LEU B C 1
ATOM 2826 O O . LEU B 1 45 ? 8.789 1.214 32.812 1 81.25 45 LEU B O 1
ATOM 2830 N N . VAL B 1 46 ? 8.445 0.835 30.797 1 76.94 46 VAL B N 1
ATOM 2831 C CA . VAL B 1 46 ? 9.156 2.055 30.422 1 76.94 46 VAL B CA 1
ATOM 2832 C C . VAL B 1 46 ? 8.148 3.141 30.047 1 76.94 46 VAL B C 1
ATOM 2834 O O . VAL B 1 46 ? 7.047 2.838 29.578 1 76.94 46 VAL B O 1
ATOM 2837 N N . GLU B 1 47 ? 8.609 4.312 30.312 1 78.69 47 GLU B N 1
ATOM 2838 C CA . GLU B 1 47 ? 7.848 5.48 29.875 1 78.69 47 GLU B CA 1
ATOM 2839 C C . GLU B 1 47 ? 7.887 5.629 28.359 1 78.69 47 GLU B C 1
ATOM 2841 O O . GLU B 1 47 ? 8.812 5.145 27.703 1 78.69 47 GLU B O 1
ATOM 2846 N N . ASP B 1 48 ? 6.914 6.105 27.688 1 82.88 48 ASP B N 1
ATOM 2847 C CA . ASP B 1 48 ? 6.836 6.438 26.266 1 82.88 48 ASP B CA 1
ATOM 2848 C C . ASP B 1 48 ? 6.875 5.176 25.406 1 82.88 48 ASP B C 1
ATOM 2850 O O . ASP B 1 48 ? 7.531 5.148 24.359 1 82.88 48 ASP B O 1
ATOM 2854 N N . LYS B 1 49 ? 6.5 4.117 25.938 1 87.25 49 LYS B N 1
ATOM 2855 C CA . LYS B 1 49 ? 6.496 2.811 25.281 1 87.25 49 LYS B CA 1
ATOM 2856 C C . LYS B 1 49 ? 5.926 2.904 23.875 1 87.25 49 LYS B C 1
ATOM 2858 O O . LYS B 1 49 ? 6.441 2.277 22.953 1 87.25 49 LYS B O 1
ATOM 2863 N N . SER B 1 50 ? 4.926 3.688 23.719 1 87.75 50 SER B N 1
ATOM 2864 C CA . SER B 1 50 ? 4.281 3.824 22.422 1 87.75 50 SER B CA 1
ATOM 2865 C C . SER B 1 50 ? 5.223 4.465 21.391 1 87.75 50 SER B C 1
ATOM 2867 O O . SER B 1 50 ? 5.285 4.031 20.25 1 87.75 50 SER B O 1
ATOM 2869 N N . LEU B 1 51 ? 5.906 5.434 21.891 1 89.81 51 LEU B N 1
ATOM 2870 C CA . LEU B 1 51 ? 6.863 6.125 21.031 1 89.81 51 LEU B CA 1
ATOM 2871 C C . LEU B 1 51 ? 7.996 5.191 20.625 1 89.81 51 LEU B C 1
ATOM 2873 O O . LEU B 1 51 ? 8.367 5.145 19.453 1 89.81 51 LEU B O 1
ATOM 2877 N N . LYS B 1 52 ? 8.531 4.5 21.562 1 91.88 52 LYS B N 1
ATOM 2878 C CA . LYS B 1 52 ? 9.641 3.582 21.297 1 91.88 52 LYS B CA 1
ATOM 2879 C C . LYS B 1 52 ? 9.211 2.451 20.375 1 91.88 52 LYS B C 1
ATOM 2881 O O . LYS B 1 52 ? 9.961 2.061 19.469 1 91.88 52 LYS B O 1
ATOM 2886 N N . LYS B 1 53 ? 8.039 1.974 20.516 1 92.81 53 LYS B N 1
ATOM 2887 C CA . LYS B 1 53 ? 7.496 0.956 19.625 1 92.81 53 LYS B CA 1
ATOM 2888 C C . LYS B 1 53 ? 7.391 1.479 18.188 1 92.81 53 LYS B C 1
ATOM 2890 O O . LYS B 1 53 ? 7.645 0.743 17.234 1 92.81 53 LYS B O 1
ATOM 2895 N N . ASN B 1 54 ? 7.031 2.688 18.141 1 94.44 54 ASN B N 1
ATOM 2896 C CA . ASN B 1 54 ? 6.91 3.299 16.828 1 94.44 54 ASN B CA 1
ATOM 2897 C C . ASN B 1 54 ? 8.258 3.395 16.125 1 94.44 54 ASN B C 1
ATOM 2899 O O . ASN B 1 54 ? 8.359 3.154 14.922 1 94.44 54 ASN B O 1
ATOM 2903 N N . ILE B 1 55 ? 9.258 3.711 16.875 1 94.5 55 ILE B N 1
ATOM 2904 C CA . ILE B 1 55 ? 10.609 3.789 16.344 1 94.5 55 ILE B CA 1
ATOM 2905 C C . ILE B 1 55 ? 11.031 2.424 15.797 1 94.5 55 ILE B C 1
ATOM 2907 O O . ILE B 1 55 ? 11.586 2.328 14.703 1 94.5 55 ILE B O 1
ATOM 2911 N N . ILE B 1 56 ? 10.734 1.42 16.5 1 94.56 56 ILE B N 1
ATOM 2912 C CA . ILE B 1 56 ? 11.047 0.058 16.078 1 94.56 56 ILE B CA 1
ATOM 2913 C C . ILE B 1 56 ? 10.312 -0.267 14.781 1 94.56 56 ILE B C 1
ATOM 2915 O O . ILE B 1 56 ? 10.875 -0.913 13.891 1 94.56 56 ILE B O 1
ATOM 2919 N N . LYS B 1 57 ? 9.102 0.174 14.672 1 95.62 57 LYS B N 1
ATOM 2920 C CA . LYS B 1 57 ? 8.32 -0.08 13.461 1 95.62 57 LYS B CA 1
ATOM 2921 C C . LYS B 1 57 ? 8.93 0.62 12.25 1 95.62 57 LYS B C 1
ATOM 2923 O O . LYS B 1 57 ? 8.891 0.096 11.141 1 95.62 57 LYS B O 1
ATOM 2928 N N . PHE B 1 58 ? 9.484 1.807 12.445 1 95.88 58 PHE B N 1
ATOM 2929 C CA . PHE B 1 58 ? 10.219 2.469 11.367 1 95.88 58 PHE B CA 1
ATOM 2930 C C . PHE B 1 58 ? 11.398 1.62 10.914 1 95.88 58 PHE B C 1
ATOM 2932 O O . PHE B 1 58 ? 11.633 1.463 9.719 1 95.88 58 PHE B O 1
ATOM 2939 N N . GLY B 1 59 ? 12.133 1.126 11.891 1 93.44 59 GLY B N 1
ATOM 2940 C CA . GLY B 1 59 ? 13.242 0.242 11.562 1 93.44 59 GLY B CA 1
ATOM 2941 C C . GLY B 1 59 ? 12.812 -0.986 10.781 1 93.44 59 GLY B C 1
ATOM 2942 O O . GLY B 1 59 ? 13.492 -1.388 9.828 1 93.44 59 GLY B O 1
ATOM 2943 N N . LYS B 1 60 ? 11.695 -1.56 11.164 1 93.19 60 LYS B N 1
ATOM 2944 C CA . LYS B 1 60 ? 11.195 -2.74 10.469 1 93.19 60 LYS B CA 1
ATOM 2945 C C . LYS B 1 60 ? 10.82 -2.416 9.023 1 93.19 60 LYS B C 1
ATOM 2947 O O . LYS B 1 60 ? 11.062 -3.219 8.117 1 93.19 60 LYS B O 1
ATOM 2952 N N . LEU B 1 61 ? 10.203 -1.297 8.844 1 94.5 61 LEU B N 1
ATOM 2953 C CA . LEU B 1 61 ? 9.852 -0.863 7.496 1 94.5 61 LEU B CA 1
ATOM 2954 C C . LEU B 1 61 ? 11.102 -0.779 6.617 1 94.5 61 LEU B C 1
ATOM 2956 O O . LEU B 1 61 ? 11.109 -1.288 5.492 1 94.5 61 LEU B O 1
ATOM 2960 N N . MET B 1 62 ? 12.148 -0.256 7.172 1 92 62 MET B N 1
ATOM 2961 C CA . MET B 1 62 ? 13.383 -0.097 6.406 1 92 62 MET B CA 1
ATOM 2962 C C . MET B 1 62 ? 14.039 -1.448 6.152 1 92 62 MET B C 1
ATOM 2964 O O . MET B 1 62 ? 14.633 -1.664 5.094 1 92 62 MET B O 1
ATOM 2968 N N . CYS B 1 63 ? 13.883 -2.301 7.102 1 88.94 63 CYS B N 1
ATOM 2969 C CA . CYS B 1 63 ? 14.414 -3.648 6.93 1 88.94 63 CYS B CA 1
ATOM 2970 C C . CYS B 1 63 ? 13.719 -4.367 5.777 1 88.94 63 CYS B C 1
ATOM 2972 O O . CYS B 1 63 ? 14.359 -5.078 5.008 1 88.94 63 CYS B O 1
ATOM 2974 N N . VAL B 1 64 ? 12.461 -4.168 5.727 1 86.94 64 VAL B N 1
ATOM 2975 C CA . VAL B 1 64 ? 11.695 -4.789 4.652 1 86.94 64 VAL B CA 1
ATOM 2976 C C . VAL B 1 64 ? 12.094 -4.188 3.311 1 86.94 64 VAL B C 1
ATOM 2978 O O . VAL B 1 64 ? 12.328 -4.914 2.342 1 86.94 64 VAL B O 1
ATOM 2981 N N . LEU B 1 65 ? 12.242 -2.941 3.291 1 87.19 65 LEU B N 1
ATOM 2982 C CA . LEU B 1 65 ? 12.531 -2.223 2.055 1 87.19 65 LEU B CA 1
ATOM 2983 C C . LEU B 1 65 ? 13.922 -2.58 1.533 1 87.19 65 LEU B C 1
ATOM 2985 O O . LEU B 1 65 ? 14.125 -2.674 0.322 1 87.19 65 LEU B O 1
ATOM 2989 N N . THR B 1 66 ? 14.812 -2.83 2.408 1 85.94 66 THR B N 1
ATOM 2990 C CA . THR B 1 66 ? 16.203 -3.031 2.002 1 85.94 66 THR B CA 1
ATOM 2991 C C . THR B 1 66 ? 16.547 -4.52 1.956 1 85.94 66 THR B C 1
ATOM 2993 O O . THR B 1 66 ? 17.688 -4.891 1.7 1 85.94 66 THR B O 1
ATOM 2996 N N . GLY B 1 67 ? 15.586 -5.355 2.201 1 76.75 67 GLY B N 1
ATOM 2997 C CA . GLY B 1 67 ? 15.781 -6.785 2.027 1 76.75 67 GLY B CA 1
ATOM 2998 C C . GLY B 1 67 ? 16.422 -7.453 3.227 1 76.75 67 GLY B C 1
ATOM 2999 O O . GLY B 1 67 ? 16.906 -8.586 3.133 1 76.75 67 GLY B O 1
ATOM 3000 N N . ASN B 1 68 ? 16.562 -6.781 4.223 1 66.62 68 ASN B N 1
ATOM 3001 C CA . ASN B 1 68 ? 17.125 -7.391 5.422 1 66.62 68 ASN B CA 1
ATOM 3002 C C . ASN B 1 68 ? 16.156 -8.367 6.062 1 66.62 68 ASN B C 1
ATOM 3004 O O . ASN B 1 68 ? 16.562 -9.289 6.777 1 66.62 68 ASN B O 1
ATOM 3008 N N . CYS B 1 69 ? 14.898 -8.125 5.75 1 59.28 69 CYS B N 1
ATOM 3009 C CA . CYS B 1 69 ? 13.875 -8.961 6.379 1 59.28 69 CYS B CA 1
ATOM 3010 C C . CYS B 1 69 ? 13.281 -9.938 5.375 1 59.28 69 CYS B C 1
ATOM 3012 O O . CYS B 1 69 ? 12.711 -10.961 5.762 1 59.28 69 CYS B O 1
ATOM 3014 N N . ILE B 1 70 ? 13.453 -9.555 4.211 1 59.66 70 ILE B N 1
ATOM 3015 C CA . ILE B 1 70 ? 12.859 -10.398 3.178 1 59.66 70 ILE B CA 1
ATOM 3016 C C . ILE B 1 70 ? 13.859 -10.594 2.037 1 59.66 70 ILE B C 1
ATOM 3018 O O . ILE B 1 70 ? 14.844 -9.859 1.937 1 59.66 70 ILE B O 1
ATOM 3022 N N . SER B 1 71 ? 13.672 -11.562 1.409 1 64.62 71 SER B N 1
ATOM 3023 C CA . SER B 1 71 ? 14.617 -11.953 0.371 1 64.62 71 SER B CA 1
ATOM 3024 C C . SER B 1 71 ? 14.656 -10.938 -0.762 1 64.62 71 SER B C 1
ATOM 3026 O O . SER B 1 71 ? 15.5 -11.023 -1.654 1 64.62 71 SER B O 1
ATOM 3028 N N . VAL B 1 72 ? 13.773 -10.008 -0.619 1 70.12 72 VAL B N 1
ATOM 3029 C CA . VAL B 1 72 ? 13.75 -9.023 -1.699 1 70.12 72 VAL B CA 1
ATOM 3030 C C . VAL B 1 72 ? 14.102 -7.645 -1.152 1 70.12 72 VAL B C 1
ATOM 3032 O O . VAL B 1 72 ? 13.539 -7.207 -0.148 1 70.12 72 VAL B O 1
ATOM 3035 N N . ALA B 1 73 ? 15.086 -7.078 -1.766 1 77.69 73 ALA B N 1
ATOM 3036 C CA . ALA B 1 73 ? 15.414 -5.684 -1.475 1 77.69 73 ALA B CA 1
ATOM 3037 C C . ALA B 1 73 ? 14.703 -4.738 -2.438 1 77.69 73 ALA B C 1
ATOM 3039 O O . ALA B 1 73 ? 15.242 -4.398 -3.492 1 77.69 73 ALA B O 1
ATOM 3040 N N . TRP B 1 74 ? 13.562 -4.312 -1.979 1 77.75 74 TRP B N 1
ATOM 3041 C CA . TRP B 1 74 ? 12.656 -3.562 -2.842 1 77.75 74 TRP B CA 1
ATOM 3042 C C . TRP B 1 74 ? 13.312 -2.277 -3.334 1 77.75 74 TRP B C 1
ATOM 3044 O O . TRP B 1 74 ? 13.125 -1.882 -4.488 1 77.75 74 TRP B O 1
ATOM 3054 N N . ILE B 1 75 ? 14.086 -1.746 -2.498 1 76.12 75 ILE B N 1
ATOM 3055 C CA . ILE B 1 75 ? 14.602 -0.411 -2.779 1 76.12 75 ILE B CA 1
ATOM 3056 C C . ILE B 1 75 ? 15.594 -0.474 -3.936 1 76.12 75 ILE B C 1
ATOM 3058 O O . ILE B 1 75 ? 15.883 0.542 -4.57 1 76.12 75 ILE B O 1
ATOM 3062 N N . TYR B 1 76 ? 16.047 -1.692 -4.156 1 77 76 TYR B N 1
ATOM 3063 C CA . TYR B 1 76 ? 17.031 -1.844 -5.219 1 77 76 TYR B CA 1
ATOM 3064 C C . TYR B 1 76 ? 16.391 -2.396 -6.484 1 77 76 TYR B C 1
ATOM 3066 O O . TYR B 1 76 ? 17.062 -2.535 -7.516 1 77 76 TYR B O 1
ATOM 3074 N N . GLU B 1 77 ? 15.172 -2.695 -6.359 1 77.88 77 GLU B N 1
ATOM 3075 C CA . GLU B 1 77 ? 14.43 -3.174 -7.523 1 77.88 77 GLU B CA 1
ATOM 3076 C C . GLU B 1 77 ? 13.812 -2.014 -8.297 1 77.88 77 GLU B C 1
ATOM 3078 O O . GLU B 1 77 ? 13.531 -0.956 -7.727 1 77.88 77 GLU B O 1
ATOM 3083 N N . ALA B 1 78 ? 13.727 -2.225 -9.562 1 79.25 78 ALA B N 1
ATOM 3084 C CA . ALA B 1 78 ? 12.953 -1.261 -10.344 1 79.25 78 ALA B CA 1
ATOM 3085 C C . ALA B 1 78 ? 11.484 -1.252 -9.914 1 79.25 78 ALA B C 1
ATOM 3087 O O . ALA B 1 78 ? 10.828 -2.293 -9.922 1 79.25 78 ALA B O 1
ATOM 3088 N N . MET B 1 79 ? 11.086 -0.101 -9.375 1 87.25 79 MET B N 1
ATOM 3089 C CA . MET B 1 79 ? 9.711 0.049 -8.914 1 87.25 79 MET B CA 1
ATOM 3090 C C . MET B 1 79 ? 9 1.157 -9.68 1 87.25 79 MET B C 1
ATOM 3092 O O . MET B 1 79 ? 9.602 2.189 -9.992 1 87.25 79 MET B O 1
ATOM 3096 N N . THR B 1 80 ? 7.766 0.857 -9.984 1 89 80 THR B N 1
ATOM 3097 C CA . THR B 1 80 ? 6.914 1.952 -10.438 1 89 80 THR B CA 1
ATOM 3098 C C . THR B 1 80 ? 6.625 2.916 -9.289 1 89 80 THR B C 1
ATOM 3100 O O . THR B 1 80 ? 6.84 2.586 -8.125 1 89 80 THR B O 1
ATOM 3103 N N . GLU B 1 81 ? 6.188 4.09 -9.586 1 91.19 81 GLU B N 1
ATOM 3104 C CA . GLU B 1 81 ? 5.781 5.047 -8.562 1 91.19 81 GLU B CA 1
ATOM 3105 C C . GLU B 1 81 ? 4.664 4.48 -7.691 1 91.19 81 GLU B C 1
ATOM 3107 O O . GLU B 1 81 ? 4.688 4.621 -6.469 1 91.19 81 GLU B O 1
ATOM 3112 N N . SER B 1 82 ? 3.762 3.834 -8.352 1 91.88 82 SER B N 1
ATOM 3113 C CA . SER B 1 82 ? 2.645 3.242 -7.625 1 91.88 82 SER B CA 1
ATOM 3114 C C . SER B 1 82 ? 3.123 2.158 -6.664 1 91.88 82 SER B C 1
ATOM 3116 O O . SER B 1 82 ? 2.592 2.025 -5.559 1 91.88 82 SER B O 1
ATOM 3118 N N . GLU B 1 83 ? 4.039 1.353 -7.117 1 93.19 83 GLU B N 1
ATOM 3119 C CA . GLU B 1 83 ? 4.621 0.34 -6.238 1 93.19 83 GLU B CA 1
ATOM 3120 C C . GLU B 1 83 ? 5.336 0.98 -5.055 1 93.19 83 GLU B C 1
ATOM 3122 O O . GLU B 1 83 ? 5.207 0.515 -3.92 1 93.19 83 GLU B O 1
ATOM 3127 N N . PHE B 1 84 ? 6.078 2.061 -5.344 1 93.44 84 PHE B N 1
ATOM 3128 C CA . PHE B 1 84 ? 6.793 2.787 -4.305 1 93.44 84 PHE B CA 1
ATOM 3129 C C . PHE B 1 84 ? 5.824 3.389 -3.297 1 93.44 84 PHE B C 1
ATOM 3131 O O . PHE B 1 84 ? 6.059 3.326 -2.088 1 93.44 84 PHE B O 1
ATOM 3138 N N . ILE B 1 85 ? 4.742 3.906 -3.713 1 95.94 85 ILE B N 1
ATOM 3139 C CA . ILE B 1 85 ? 3.701 4.457 -2.85 1 95.94 85 ILE B CA 1
ATOM 3140 C C . ILE B 1 85 ? 3.141 3.355 -1.951 1 95.94 85 ILE B C 1
ATOM 3142 O O . ILE B 1 85 ? 3.008 3.541 -0.739 1 95.94 85 ILE B O 1
ATOM 3146 N N . THR B 1 86 ? 2.939 2.246 -2.521 1 95.25 86 THR B N 1
ATOM 3147 C CA . THR B 1 86 ? 2.291 1.144 -1.821 1 95.25 86 THR B CA 1
ATOM 3148 C C . THR B 1 86 ? 3.234 0.521 -0.797 1 95.25 86 THR B C 1
ATOM 3150 O O . THR B 1 86 ? 2.836 0.246 0.336 1 95.25 86 THR B O 1
ATOM 3153 N N . ARG B 1 87 ? 4.469 0.353 -1.174 1 94.06 87 ARG B N 1
ATOM 3154 C CA . ARG B 1 87 ? 5.379 -0.451 -0.366 1 94.06 87 ARG B CA 1
ATOM 3155 C C . ARG B 1 87 ? 6.109 0.411 0.659 1 94.06 87 ARG B C 1
ATOM 3157 O O . ARG B 1 87 ? 6.555 -0.09 1.694 1 94.06 87 ARG B O 1
ATOM 3164 N N . PHE B 1 88 ? 6.215 1.76 0.36 1 94.94 88 PHE B N 1
ATOM 3165 C CA . PHE B 1 88 ? 7.051 2.562 1.246 1 94.94 88 PHE B CA 1
ATOM 3166 C C . PHE B 1 88 ? 6.297 3.797 1.729 1 94.94 88 PHE B C 1
ATOM 3168 O O . PHE B 1 88 ? 6.105 3.982 2.932 1 94.94 88 PHE B O 1
ATOM 3175 N N . VAL B 1 89 ? 5.828 4.586 0.843 1 97.25 89 VAL B N 1
ATOM 3176 C CA . VAL B 1 89 ? 5.281 5.895 1.189 1 97.25 89 VAL B CA 1
ATOM 3177 C C . VAL B 1 89 ? 4.102 5.73 2.143 1 97.25 89 VAL B C 1
ATOM 3179 O O . VAL B 1 89 ? 4.031 6.398 3.176 1 97.25 89 VAL B O 1
ATOM 3182 N N . THR B 1 90 ? 3.221 4.828 1.814 1 97.19 90 THR B N 1
ATOM 3183 C CA . THR B 1 90 ? 1.998 4.66 2.594 1 97.19 90 THR B CA 1
ATOM 3184 C C . THR B 1 90 ? 2.318 4.172 4.004 1 97.19 90 THR B C 1
ATOM 3186 O O . THR B 1 90 ? 1.922 4.801 4.988 1 97.19 90 THR B O 1
ATOM 3189 N N . PRO B 1 91 ? 3.068 3.098 4.129 1 96.56 91 PRO B N 1
ATOM 3190 C CA . PRO B 1 91 ? 3.377 2.686 5.5 1 96.56 91 PRO B CA 1
ATOM 3191 C C . PRO B 1 91 ? 4.199 3.727 6.254 1 96.56 91 PRO B C 1
ATOM 3193 O O . PRO B 1 91 ? 4.066 3.859 7.477 1 96.56 91 PRO B O 1
ATOM 3196 N N . LEU B 1 92 ? 5.043 4.445 5.578 1 97.94 92 LEU B N 1
ATOM 3197 C CA . LEU B 1 92 ? 5.859 5.469 6.223 1 97.94 92 LEU B CA 1
ATOM 3198 C C . LEU B 1 92 ? 4.984 6.566 6.82 1 97.94 92 LEU B C 1
ATOM 3200 O O . LEU B 1 92 ? 5.137 6.922 7.988 1 97.94 92 LEU B O 1
ATOM 3204 N N . ILE B 1 93 ? 4.105 7.047 6.016 1 98.19 93 ILE B N 1
ATOM 3205 C CA . ILE B 1 93 ? 3.258 8.156 6.449 1 98.19 93 ILE B CA 1
ATOM 3206 C C . ILE B 1 93 ? 2.299 7.672 7.535 1 98.19 93 ILE B C 1
ATOM 3208 O O . ILE B 1 93 ? 2.027 8.391 8.5 1 98.19 93 ILE B O 1
ATOM 3212 N N . ASP B 1 94 ? 1.806 6.473 7.402 1 95.69 94 ASP B N 1
ATOM 3213 C CA . ASP B 1 94 ? 0.951 5.914 8.445 1 95.69 94 ASP B CA 1
ATOM 3214 C C . ASP B 1 94 ? 1.681 5.867 9.789 1 95.69 94 ASP B C 1
ATOM 3216 O O . ASP B 1 94 ? 1.094 6.168 10.828 1 95.69 94 ASP B O 1
ATOM 3220 N N . LEU B 1 95 ? 2.922 5.465 9.75 1 96.5 95 LEU B N 1
ATOM 3221 C CA . LEU B 1 95 ? 3.711 5.402 10.969 1 96.5 95 LEU B CA 1
ATOM 3222 C C . LEU B 1 95 ? 3.951 6.797 11.539 1 96.5 95 LEU B C 1
ATOM 3224 O O . LEU B 1 95 ? 3.883 7 12.75 1 96.5 95 LEU B O 1
ATOM 3228 N N . MET B 1 96 ? 4.219 7.711 10.633 1 96.94 96 MET B N 1
ATOM 3229 C CA . MET B 1 96 ? 4.469 9.094 11.031 1 96.94 96 MET B CA 1
ATOM 3230 C C . MET B 1 96 ? 3.246 9.695 11.719 1 96.94 96 MET B C 1
ATOM 3232 O O . MET B 1 96 ? 3.379 10.422 12.703 1 96.94 96 MET B O 1
ATOM 3236 N N . LEU B 1 97 ? 2.09 9.32 11.273 1 95.75 97 LEU B N 1
ATOM 3237 C CA . LEU B 1 97 ? 0.851 9.938 11.734 1 95.75 97 LEU B CA 1
ATOM 3238 C C . LEU B 1 97 ? 0.24 9.133 12.875 1 95.75 97 LEU B C 1
ATOM 3240 O O . LEU B 1 97 ? -0.728 9.578 13.508 1 95.75 97 LEU B O 1
ATOM 3244 N N . LYS B 1 98 ? 0.762 8.008 13.188 1 92.81 98 LYS B N 1
ATOM 3245 C CA . LYS B 1 98 ? 0.177 7.078 14.148 1 92.81 98 LYS B CA 1
ATOM 3246 C C . LYS B 1 98 ? -0.15 7.781 15.461 1 92.81 98 LYS B C 1
ATOM 3248 O O . LYS B 1 98 ? -1.253 7.633 15.992 1 92.81 98 LYS B O 1
ATOM 3253 N N . PRO B 1 99 ? 0.725 8.578 16.031 1 91.12 99 PRO B N 1
ATOM 3254 C CA . PRO B 1 99 ? 0.427 9.242 17.312 1 91.12 99 PRO B CA 1
ATOM 3255 C C . PRO B 1 99 ? -0.725 10.234 17.203 1 91.12 99 PRO B C 1
ATOM 3257 O O . PRO B 1 99 ? -1.271 10.664 18.219 1 91.12 99 PRO B O 1
ATOM 3260 N N . TYR B 1 100 ? -1.105 10.547 16.047 1 92.81 100 TYR B N 1
ATOM 3261 C CA . TYR B 1 100 ? -2.037 11.656 15.867 1 92.81 100 TYR B CA 1
ATOM 3262 C C . TYR B 1 100 ? -3.361 11.172 15.289 1 92.81 100 TYR B C 1
ATOM 3264 O O . TYR B 1 100 ? -4.211 11.977 14.906 1 92.81 100 TYR B O 1
ATOM 3272 N N . ARG B 1 101 ? -3.484 9.906 15.195 1 86.38 101 ARG B N 1
ATOM 3273 C CA . ARG B 1 101 ? -4.777 9.328 14.844 1 86.38 101 ARG B CA 1
ATOM 3274 C C . ARG B 1 101 ? -5.77 9.469 15.992 1 86.38 101 ARG B C 1
ATOM 3276 O O . ARG B 1 101 ? -5.398 9.352 17.156 1 86.38 101 ARG B O 1
ATOM 3283 N N . PRO B 1 102 ? -6.953 9.82 15.773 1 87.5 102 PRO B N 1
ATOM 3284 C CA . PRO B 1 102 ? -7.652 9.82 14.484 1 87.5 102 PRO B CA 1
ATOM 3285 C C . PRO B 1 102 ? -7.707 11.211 13.852 1 87.5 102 PRO B C 1
ATOM 3287 O O . PRO B 1 102 ? -8.383 11.406 12.836 1 87.5 102 PRO B O 1
ATOM 3290 N N . LEU B 1 103 ? -7.078 12.094 14.367 1 91.19 103 LEU B N 1
ATOM 3291 C CA . LEU B 1 103 ? -7.164 13.461 13.859 1 91.19 103 LEU B CA 1
ATOM 3292 C C . LEU B 1 103 ? -6.707 13.523 12.406 1 91.19 103 LEU B C 1
ATOM 3294 O O . LEU B 1 103 ? -7.289 14.25 11.594 1 91.19 103 LEU B O 1
ATOM 3298 N N . LEU B 1 104 ? -5.656 12.789 12.133 1 95.12 104 LEU B N 1
ATOM 3299 C CA . LEU B 1 104 ? -5.059 12.789 10.797 1 95.12 104 LEU B C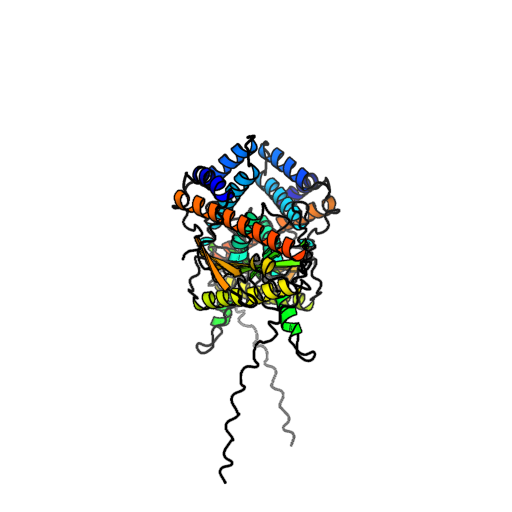A 1
ATOM 3300 C C . LEU B 1 104 ? -5.07 11.391 10.195 1 95.12 104 LEU B C 1
ATOM 3302 O O . LEU B 1 104 ? -4.668 10.422 10.844 1 95.12 104 LEU B O 1
ATOM 3306 N N . ILE B 1 105 ? -5.492 11.281 9.008 1 93.44 105 ILE B N 1
ATOM 3307 C CA . ILE B 1 105 ? -5.477 10.008 8.305 1 93.44 105 ILE B CA 1
ATOM 3308 C C . ILE B 1 105 ? -4.879 10.188 6.914 1 93.44 105 ILE B C 1
ATOM 3310 O O . ILE B 1 105 ? -5.109 11.211 6.262 1 93.44 105 ILE B O 1
ATOM 3314 N N . PHE B 1 106 ? -4.184 9.211 6.516 1 95.88 106 PHE B N 1
ATOM 3315 C CA . PHE B 1 106 ? -3.568 9.242 5.195 1 95.88 106 PHE B CA 1
ATOM 3316 C C . PHE B 1 106 ? -4.359 8.391 4.207 1 95.88 106 PHE B C 1
ATOM 3318 O O . PHE B 1 106 ? -4.641 7.223 4.473 1 95.88 106 PHE B O 1
ATOM 3325 N N . LYS B 1 107 ? -4.746 8.992 3.105 1 94 107 LYS B N 1
ATOM 3326 C CA . LYS B 1 107 ? -5.359 8.305 1.975 1 94 107 LYS B CA 1
ATOM 3327 C C . LYS B 1 107 ? -4.406 8.242 0.786 1 94 107 LYS B C 1
ATOM 3329 O O . LYS B 1 107 ? -4.223 9.234 0.078 1 94 107 LYS B O 1
ATOM 3334 N N . PRO B 1 108 ? -3.822 7.051 0.599 1 94.88 108 PRO B N 1
ATOM 3335 C CA . PRO B 1 108 ? -2.928 6.914 -0.552 1 94.88 108 PRO B CA 1
ATOM 3336 C C . PRO B 1 108 ? -3.68 6.688 -1.861 1 94.88 108 PRO B C 1
ATOM 3338 O O . PRO B 1 108 ? -4.883 6.422 -1.849 1 94.88 108 PRO B O 1
ATOM 3341 N N . GLY B 1 109 ? -2.996 6.852 -2.947 1 82.81 109 GLY B N 1
ATOM 3342 C CA . GLY B 1 109 ? -3.5 6.406 -4.238 1 82.81 109 GLY B CA 1
ATOM 3343 C C . GLY B 1 109 ? -4.309 7.469 -4.957 1 82.81 109 GLY B C 1
ATOM 3344 O O . GLY B 1 109 ? -5.078 8.203 -4.336 1 82.81 109 GLY B O 1
ATOM 3345 N N . GLU B 1 110 ? -4.242 7.715 -5.984 1 83.06 110 GLU B N 1
ATOM 3346 C CA . GLU B 1 110 ? -4.879 8.602 -6.953 1 83.06 110 GLU B CA 1
ATOM 3347 C C . GLU B 1 110 ? -6.133 9.25 -6.371 1 83.06 110 GLU B C 1
ATOM 3349 O O . GLU B 1 110 ? -7.234 9.055 -6.883 1 83.06 110 GLU B O 1
ATOM 3354 N N . GLN B 1 111 ? -5.938 10.078 -5.461 1 86.06 111 GLN B N 1
ATOM 3355 C CA . GLN B 1 111 ? -7.031 10.781 -4.801 1 86.06 111 GLN B CA 1
ATOM 3356 C C . GLN B 1 111 ? -7.477 11.992 -5.613 1 86.06 111 GLN B C 1
ATOM 3358 O O . GLN B 1 111 ? -6.656 12.656 -6.242 1 86.06 111 GLN B O 1
ATOM 3363 N N . LYS B 1 112 ? -8.734 12.148 -5.566 1 81.06 112 LYS B N 1
ATOM 3364 C CA . LYS B 1 112 ? -9.273 13.375 -6.152 1 81.06 112 LYS B CA 1
ATOM 3365 C C . LYS B 1 112 ? -9.445 14.461 -5.094 1 81.06 112 LYS B C 1
ATOM 3367 O O . LYS B 1 112 ? -9.992 14.203 -4.016 1 81.06 112 LYS B O 1
ATOM 3372 N N . LEU B 1 113 ? -8.922 15.547 -5.461 1 83.75 113 LEU B N 1
ATOM 3373 C CA . LEU B 1 113 ? -9.047 16.656 -4.527 1 83.75 113 LEU B CA 1
ATOM 3374 C C . LEU B 1 113 ? -10.422 17.312 -4.641 1 83.75 113 LEU B C 1
ATOM 3376 O O . LEU B 1 113 ? -10.656 18.125 -5.531 1 83.75 113 LEU B O 1
ATOM 3380 N N . LEU B 1 114 ? -11.227 17.016 -3.822 1 71.81 114 LEU B N 1
ATOM 3381 C CA . LEU B 1 114 ? -12.609 17.453 -3.865 1 71.81 114 LEU B CA 1
ATOM 3382 C C . LEU B 1 114 ? -12.711 18.969 -3.697 1 71.81 114 LEU B C 1
ATOM 3384 O O . LEU B 1 114 ? -13.523 19.609 -4.355 1 71.81 114 LEU B O 1
ATOM 3388 N N . MET B 1 115 ? -11.898 19.453 -2.836 1 71.75 115 MET B N 1
ATOM 3389 C CA . MET B 1 115 ? -11.945 20.891 -2.568 1 71.75 115 MET B CA 1
ATOM 3390 C C . MET B 1 115 ? -11.562 21.688 -3.812 1 71.75 115 MET B C 1
ATOM 3392 O O . MET B 1 115 ? -12.188 22.719 -4.109 1 71.75 115 MET B O 1
ATOM 3396 N N . VAL B 1 116 ? -10.641 21.172 -4.531 1 72.25 116 VAL B N 1
ATOM 3397 C CA . VAL B 1 116 ? -10.188 21.844 -5.734 1 72.25 116 VAL B CA 1
ATOM 3398 C C . VAL B 1 116 ? -11.227 21.688 -6.848 1 72.25 116 VAL B C 1
ATOM 3400 O O . VAL B 1 116 ? -11.508 22.625 -7.59 1 72.25 116 VAL B O 1
ATOM 3403 N N . LYS B 1 117 ? -11.742 20.5 -6.797 1 71.56 117 LYS B N 1
ATOM 3404 C CA . LYS B 1 117 ? -12.82 20.25 -7.75 1 71.56 117 LYS B CA 1
ATOM 3405 C C . LYS B 1 117 ? -13.953 21.25 -7.582 1 71.56 117 LYS B C 1
ATOM 3407 O O . LYS B 1 117 ? -14.414 21.844 -8.562 1 71.56 117 LYS B O 1
ATOM 3412 N N . GLU B 1 118 ? -14.352 21.391 -6.461 1 69.75 118 GLU B N 1
ATOM 3413 C CA . GLU B 1 118 ? -15.461 22.297 -6.168 1 69.75 118 GLU B CA 1
ATOM 3414 C C . GLU B 1 118 ? -15.094 23.75 -6.5 1 69.75 118 GLU B C 1
ATOM 3416 O O . GLU B 1 118 ? -15.891 24.469 -7.094 1 69.75 118 GLU B O 1
ATOM 3421 N N . TYR B 1 119 ? -13.93 24.078 -6.141 1 71.12 119 TYR B N 1
ATOM 3422 C CA . TYR B 1 119 ? -13.461 25.438 -6.391 1 71.12 119 TYR B CA 1
ATOM 3423 C C . TYR B 1 119 ? -13.414 25.734 -7.883 1 71.12 119 TYR B C 1
ATOM 3425 O O . TYR B 1 119 ? -13.945 26.75 -8.336 1 71.12 119 TYR B O 1
ATOM 3433 N N . GLU B 1 120 ? -12.844 24.766 -8.648 1 71 120 GLU B N 1
ATOM 3434 C CA . GLU B 1 120 ? -12.711 24.953 -10.094 1 71 120 GLU B CA 1
ATOM 3435 C C . GLU B 1 120 ? -14.07 24.906 -10.781 1 71 120 GLU B C 1
ATOM 3437 O O . GLU B 1 120 ? -14.312 25.656 -11.734 1 71 120 GLU B O 1
ATOM 3442 N N . ASN B 1 121 ? -14.906 24.078 -10.258 1 70.75 121 ASN B N 1
ATOM 3443 C CA . ASN B 1 121 ? -16.219 23.922 -10.875 1 70.75 121 ASN B CA 1
ATOM 3444 C C . ASN B 1 121 ? -17.141 25.078 -10.523 1 70.75 121 ASN B C 1
ATOM 3446 O O . ASN B 1 121 ? -18.062 25.406 -11.289 1 70.75 121 ASN B O 1
ATOM 3450 N N . ASN B 1 122 ? -16.906 25.688 -9.398 1 69.19 122 ASN B N 1
ATOM 3451 C CA . ASN B 1 122 ? -17.688 26.859 -9.031 1 69.19 122 ASN B CA 1
ATOM 3452 C C . ASN B 1 122 ? -17.406 28.047 -9.945 1 69.19 122 ASN B C 1
ATOM 3454 O O . ASN B 1 122 ? -18.266 28.906 -10.141 1 69.19 122 ASN B O 1
ATOM 3458 N N . ALA B 1 123 ? -16.234 28 -10.492 1 67.31 123 ALA B N 1
ATOM 3459 C CA . ALA B 1 123 ? -15.836 29.078 -11.391 1 67.31 123 ALA B CA 1
ATOM 3460 C C . ALA B 1 123 ? -16.359 28.828 -12.805 1 67.31 123 ALA B C 1
ATOM 3462 O O . ALA B 1 123 ? -16.344 29.734 -13.648 1 67.31 123 ALA B O 1
ATOM 3463 N N . LEU B 1 124 ? -16.828 27.547 -12.961 1 65.5 124 LEU B N 1
ATOM 3464 C CA . LEU B 1 124 ? -17.266 27.188 -14.305 1 65.5 124 LEU B CA 1
ATOM 3465 C C . LEU B 1 124 ? -18.75 27.484 -14.492 1 65.5 124 LEU B C 1
ATOM 3467 O O . LEU B 1 124 ? -19.531 27.422 -13.539 1 65.5 124 LEU B O 1
ATOM 3471 N N . LEU B 1 125 ? -18.984 27.953 -15.672 1 62.06 125 LEU B N 1
ATOM 3472 C CA . LEU B 1 125 ? -20.375 28.156 -16.047 1 62.06 125 LEU B CA 1
ATOM 3473 C C . LEU B 1 125 ? -21.141 26.844 -16.094 1 62.06 125 LEU B C 1
ATOM 3475 O O . LEU B 1 125 ? -20.531 25.781 -16.203 1 62.06 125 LEU B O 1
ATOM 3479 N N . GLU B 1 126 ? -22.438 26.891 -15.898 1 65.12 126 GLU B N 1
ATOM 3480 C CA . GLU B 1 126 ? -23.312 25.719 -15.828 1 65.12 126 GLU B CA 1
ATOM 3481 C C . GLU B 1 126 ? -23.141 24.828 -17.062 1 65.12 126 GLU B C 1
ATOM 3483 O O . GLU B 1 126 ? -23.266 23.609 -16.969 1 65.12 126 GLU B O 1
ATOM 3488 N N . GLU B 1 127 ? -22.781 25.406 -18.109 1 59.75 127 GLU B N 1
ATOM 3489 C CA . GLU B 1 127 ? -22.75 24.688 -19.391 1 59.75 127 GLU B CA 1
ATOM 3490 C C . GLU B 1 127 ? -21.438 23.891 -19.531 1 59.75 127 GLU B C 1
ATOM 3492 O O . GLU B 1 127 ? -21.359 22.969 -20.328 1 59.75 127 GLU B O 1
ATOM 3497 N N . ASN B 1 128 ? -20.531 24.25 -18.75 1 59.84 128 ASN B N 1
ATOM 3498 C CA . ASN B 1 128 ? -19.234 23.625 -18.922 1 59.84 128 ASN B CA 1
ATOM 3499 C C . ASN B 1 128 ? -19.156 22.281 -18.203 1 59.84 128 ASN B C 1
ATOM 3501 O O . ASN B 1 128 ? -19.781 22.094 -17.156 1 59.84 128 ASN B O 1
ATOM 3505 N N . ALA B 1 129 ? -18.562 21.453 -18.812 1 64.75 129 ALA B N 1
ATOM 3506 C CA . ALA B 1 129 ? -18.359 20.125 -18.219 1 64.75 129 ALA B CA 1
ATOM 3507 C C . ALA B 1 129 ? -17.594 20.234 -16.906 1 64.75 129 ALA B C 1
ATOM 3509 O O . ALA B 1 129 ? -16.641 21 -16.812 1 64.75 129 ALA B O 1
ATOM 3510 N N . ARG B 1 130 ? -18.109 19.578 -15.914 1 61.72 130 ARG B N 1
ATOM 3511 C CA . ARG B 1 130 ? -17.484 19.562 -14.602 1 61.72 130 ARG B CA 1
ATOM 3512 C C . ARG B 1 130 ? -16.156 18.812 -14.633 1 61.72 130 ARG B C 1
ATOM 3514 O O . ARG B 1 130 ? -16.016 17.828 -15.352 1 61.72 130 ARG B O 1
ATOM 3521 N N . LEU B 1 131 ? -15.133 19.391 -14.008 1 65.88 131 LEU B N 1
ATOM 3522 C CA . LEU B 1 131 ? -13.805 18.797 -13.938 1 65.88 131 LEU B CA 1
ATOM 3523 C C . LEU B 1 131 ? -13.695 17.844 -12.75 1 65.88 131 LEU B C 1
ATOM 3525 O O . LEU B 1 131 ? -14.242 18.109 -11.68 1 65.88 131 LEU B O 1
ATOM 3529 N N . PRO B 1 132 ? -13.258 16.688 -12.969 1 67.12 132 PRO B N 1
ATOM 3530 C CA . PRO B 1 132 ? -13.156 15.695 -11.898 1 67.12 132 PRO B CA 1
ATOM 3531 C C . PRO B 1 132 ? -12.18 16.109 -10.797 1 67.12 132 PRO B C 1
ATOM 3533 O O . PRO B 1 132 ? -12.227 15.555 -9.695 1 67.12 132 PRO B O 1
ATOM 3536 N N . GLY B 1 133 ? -11.469 17.172 -10.828 1 70.44 133 GLY B N 1
ATOM 3537 C CA . GLY B 1 133 ? -10.422 17.531 -9.891 1 70.44 133 GLY B CA 1
ATOM 3538 C C . GLY B 1 133 ? -9.094 16.875 -10.188 1 70.44 133 GLY B C 1
ATOM 3539 O O . GLY B 1 133 ? -9.047 15.812 -10.82 1 70.44 133 GLY B O 1
ATOM 3540 N N . PRO B 1 134 ? -8.062 17.453 -9.797 1 79.88 134 PRO B N 1
ATOM 3541 C CA . PRO B 1 134 ? -6.742 16.891 -10.07 1 79.88 134 PRO B CA 1
ATOM 3542 C C . PRO B 1 134 ? -6.477 15.602 -9.281 1 79.88 134 PRO B C 1
ATOM 3544 O O . PRO B 1 134 ? -6.949 15.461 -8.156 1 79.88 134 PRO B O 1
ATOM 3547 N N . ASN B 1 135 ? -5.77 14.75 -9.922 1 86.62 135 ASN B N 1
ATOM 3548 C CA . ASN B 1 135 ? -5.328 13.516 -9.273 1 86.62 135 ASN B CA 1
ATOM 3549 C C . ASN B 1 135 ? -4.039 13.734 -8.484 1 86.62 135 ASN B C 1
ATOM 3551 O O . ASN B 1 135 ? -3.08 14.312 -9 1 86.62 135 ASN B O 1
ATOM 3555 N N . ILE B 1 136 ? -4.09 13.344 -7.238 1 92.94 136 ILE B N 1
ATOM 3556 C CA . ILE B 1 136 ? -2.91 13.422 -6.383 1 92.94 136 ILE B CA 1
ATOM 3557 C C . ILE B 1 136 ? -2.529 12.023 -5.891 1 92.94 136 ILE B C 1
ATOM 3559 O O . ILE B 1 136 ? -3.391 11.156 -5.754 1 92.94 136 ILE B O 1
ATOM 3563 N N . ASP B 1 137 ? -1.258 11.797 -5.594 1 94.5 137 ASP B N 1
ATOM 3564 C CA . ASP B 1 137 ? -0.773 10.469 -5.234 1 94.5 137 ASP B CA 1
ATOM 3565 C C . ASP B 1 137 ? -1.197 10.094 -3.816 1 94.5 137 ASP B C 1
ATOM 3567 O O . ASP B 1 137 ? -1.181 8.914 -3.449 1 94.5 137 ASP B O 1
ATOM 3571 N N . GLY B 1 138 ? -1.519 11.117 -3.008 1 96.38 138 GLY B N 1
ATOM 3572 C CA . GLY B 1 138 ? -2.014 10.891 -1.659 1 96.38 138 GLY B CA 1
ATOM 3573 C C . GLY B 1 138 ? -2.402 12.172 -0.945 1 96.38 138 GLY B C 1
ATOM 3574 O O . GLY B 1 138 ? -1.983 13.258 -1.34 1 96.38 138 GLY B O 1
ATOM 3575 N N . ILE B 1 139 ? -3.227 11.977 0.052 1 96.06 139 ILE B N 1
ATOM 3576 C CA . ILE B 1 139 ? -3.697 13.141 0.801 1 96.06 139 ILE B CA 1
ATOM 3577 C C . ILE B 1 139 ? -3.826 12.781 2.279 1 96.06 139 ILE B C 1
ATOM 3579 O O . ILE B 1 139 ? -4.277 11.688 2.623 1 96.06 139 ILE B O 1
ATOM 3583 N N . ILE B 1 140 ? -3.277 13.578 3.129 1 96.62 140 ILE B N 1
ATOM 3584 C CA . ILE B 1 140 ? -3.596 13.492 4.551 1 96.62 140 ILE B CA 1
ATOM 3585 C C . ILE B 1 140 ? -4.812 14.359 4.859 1 96.62 140 ILE B C 1
ATOM 3587 O O . ILE B 1 140 ? -4.852 15.539 4.5 1 96.62 140 ILE B O 1
ATOM 3591 N N . ARG B 1 141 ? -5.781 13.82 5.512 1 94.19 141 ARG B N 1
ATOM 3592 C CA . ARG B 1 141 ? -7.055 14.492 5.754 1 94.19 141 ARG B CA 1
ATOM 3593 C C . ARG B 1 141 ? -7.305 14.672 7.246 1 94.19 141 ARG B C 1
ATOM 3595 O O . ARG B 1 141 ? -6.742 13.945 8.07 1 94.19 141 ARG B O 1
ATOM 3602 N N . ILE B 1 142 ? -8.094 15.602 7.484 1 93.88 142 ILE B N 1
ATOM 3603 C CA . ILE B 1 142 ? -8.727 15.773 8.789 1 93.88 142 ILE B CA 1
ATOM 3604 C C . ILE B 1 142 ? -10.188 15.312 8.719 1 93.88 142 ILE B C 1
ATOM 3606 O O . ILE B 1 142 ? -11.07 16.094 8.336 1 93.88 142 ILE B O 1
ATOM 3610 N N . PRO B 1 143 ? -10.414 14.117 9.156 1 89.12 143 PRO B N 1
ATOM 3611 C CA . PRO B 1 143 ? -11.711 13.5 8.867 1 89.12 143 PRO B CA 1
ATOM 3612 C C . PRO B 1 143 ? -12.883 14.25 9.508 1 89.12 143 PRO B C 1
ATOM 3614 O O . PRO B 1 143 ? -13.93 14.414 8.883 1 89.12 143 PRO B O 1
ATOM 3617 N N . ASN B 1 144 ? -12.828 14.672 10.742 1 87.88 144 ASN B N 1
ATOM 3618 C CA . ASN B 1 144 ? -13.938 15.297 11.453 1 87.88 144 ASN B CA 1
ATOM 3619 C C . ASN B 1 144 ? -14.367 16.609 10.797 1 87.88 144 ASN B C 1
ATOM 3621 O O . ASN B 1 144 ? -15.492 17.062 10.992 1 87.88 144 ASN B O 1
ATOM 3625 N N . LEU B 1 145 ? -13.477 17.219 10.031 1 89.25 145 LEU B N 1
ATOM 3626 C CA . LEU B 1 145 ? -13.781 18.469 9.336 1 89.25 145 LEU B CA 1
ATOM 3627 C C . LEU B 1 145 ? -14 18.203 7.848 1 89.25 145 LEU B C 1
ATOM 3629 O O . LEU B 1 145 ? -14.281 19.141 7.09 1 89.25 145 LEU B O 1
ATOM 3633 N N . ASN B 1 146 ? -13.789 16.969 7.367 1 87.69 146 ASN B N 1
ATOM 3634 C CA . ASN B 1 146 ? -13.828 16.625 5.949 1 87.69 146 ASN B CA 1
ATOM 3635 C C . ASN B 1 146 ? -12.922 17.531 5.125 1 87.69 146 ASN B C 1
ATOM 3637 O O . ASN B 1 146 ? -13.352 18.109 4.125 1 87.69 146 ASN B O 1
ATOM 3641 N N . LEU B 1 147 ? -11.68 17.672 5.598 1 91.81 147 LEU B N 1
ATOM 3642 C CA . LEU B 1 147 ? -10.742 18.594 4.984 1 91.81 147 LEU B CA 1
ATOM 3643 C C . LEU B 1 147 ? -9.469 17.891 4.551 1 91.81 147 LEU B C 1
ATOM 3645 O O . LEU B 1 147 ? -8.906 17.094 5.312 1 91.81 147 LEU B O 1
ATOM 3649 N N . ASP B 1 148 ? -9.109 18.141 3.307 1 93 148 ASP B N 1
ATOM 3650 C CA . ASP B 1 148 ? -7.77 17.766 2.855 1 93 148 ASP B CA 1
ATOM 3651 C C . ASP B 1 148 ? -6.723 18.75 3.398 1 93 148 ASP B C 1
ATOM 3653 O O . ASP B 1 148 ? -6.922 19.953 3.369 1 93 148 ASP B O 1
ATOM 3657 N N . PHE B 1 149 ? -5.629 18.234 3.883 1 95.5 149 PHE B N 1
ATOM 3658 C CA . PHE B 1 149 ? -4.738 19.094 4.645 1 95.5 149 PHE B CA 1
ATOM 3659 C C . PHE B 1 149 ? -3.318 19.031 4.094 1 95.5 149 PHE B C 1
ATOM 3661 O O . PHE B 1 149 ? -2.637 20.047 3.99 1 95.5 149 PHE B O 1
ATOM 3668 N N . VAL B 1 150 ? -2.814 17.844 3.801 1 97.75 150 VAL B N 1
ATOM 3669 C CA . VAL B 1 150 ? -1.472 17.656 3.258 1 97.75 150 VAL B CA 1
ATOM 3670 C C . VAL B 1 150 ? -1.548 16.891 1.941 1 97.75 150 VAL B C 1
ATOM 3672 O O . VAL B 1 150 ? -2.232 15.867 1.85 1 97.75 150 VAL B O 1
ATOM 3675 N N . LEU B 1 151 ? -0.881 17.422 0.96 1 97.62 151 LEU B N 1
ATOM 3676 C CA . LEU B 1 151 ? -0.775 16.719 -0.318 1 97.62 151 LEU B CA 1
ATOM 3677 C C . LEU B 1 151 ? 0.503 15.891 -0.381 1 97.62 151 LEU B C 1
ATOM 3679 O O . LEU B 1 151 ? 1.552 16.328 0.105 1 97.62 151 LEU B O 1
ATOM 3683 N N . VAL B 1 152 ? 0.41 14.766 -0.997 1 98.19 152 VAL B N 1
ATOM 3684 C CA . VAL B 1 152 ? 1.563 13.891 -1.179 1 98.19 152 VAL B CA 1
ATOM 3685 C C . VAL B 1 152 ? 1.736 13.57 -2.66 1 98.19 152 VAL B C 1
ATOM 3687 O O . VAL B 1 152 ? 0.792 13.125 -3.32 1 98.19 152 VAL B O 1
ATOM 3690 N N . GLU B 1 153 ? 2.891 13.836 -3.191 1 97.31 153 GLU B N 1
ATOM 3691 C CA . GLU B 1 153 ? 3.244 13.508 -4.57 1 97.31 153 GLU B CA 1
ATOM 3692 C C . GLU B 1 153 ? 4.527 12.688 -4.633 1 97.31 153 GLU B C 1
ATOM 3694 O O . GLU B 1 153 ? 5.426 12.867 -3.807 1 97.31 153 GLU B O 1
ATOM 3699 N N . VAL B 1 154 ? 4.57 11.844 -5.594 1 95.56 154 VAL B N 1
ATOM 3700 C CA . VAL B 1 154 ? 5.758 11.023 -5.816 1 95.56 154 VAL B CA 1
ATOM 3701 C C . VAL B 1 154 ? 6.223 11.172 -7.262 1 95.56 154 VAL B C 1
ATOM 3703 O O . VAL B 1 154 ? 5.438 10.984 -8.195 1 95.56 154 VAL B O 1
ATOM 3706 N N . SER B 1 155 ? 7.508 11.516 -7.508 1 92.56 155 SER B N 1
ATOM 3707 C CA . SER B 1 155 ? 8.031 11.727 -8.859 1 92.56 155 SER B CA 1
ATOM 3708 C C . SER B 1 155 ? 9.094 10.695 -9.211 1 92.56 155 SER B C 1
ATOM 3710 O O . SER B 1 155 ? 9.828 10.867 -10.188 1 92.56 155 SER B O 1
ATOM 3712 N N . GLY B 1 156 ? 9.203 9.625 -8.445 1 88.62 156 GLY B N 1
ATOM 3713 C CA . GLY B 1 156 ? 10.133 8.562 -8.781 1 88.62 156 GLY B CA 1
ATOM 3714 C C . GLY B 1 156 ? 10.758 7.906 -7.562 1 88.62 156 GLY B C 1
ATOM 3715 O O . GLY B 1 156 ? 11.195 8.594 -6.637 1 88.62 156 GLY B O 1
ATOM 3716 N N . PRO B 1 157 ? 10.828 6.605 -7.578 1 88.69 157 PRO B N 1
ATOM 3717 C CA . PRO B 1 157 ? 11.484 5.883 -6.484 1 88.69 157 PRO B CA 1
ATOM 3718 C C . PRO B 1 157 ? 13.008 5.984 -6.547 1 88.69 157 PRO B C 1
ATOM 3720 O O . PRO B 1 157 ? 13.562 6.492 -7.527 1 88.69 157 PRO B O 1
ATOM 3723 N N . PRO B 1 158 ? 13.766 5.688 -5.512 1 83.25 158 PRO B N 1
ATOM 3724 C CA . PRO B 1 158 ? 15.219 5.832 -5.453 1 83.25 158 PRO B CA 1
ATOM 3725 C C . PRO B 1 158 ? 15.93 5.113 -6.598 1 83.25 158 PRO B C 1
ATOM 3727 O O . PRO B 1 158 ? 16.906 5.625 -7.141 1 83.25 158 PRO B O 1
ATOM 3730 N N . CYS B 1 159 ? 15.57 3.9 -7.016 1 75.56 159 CYS B N 1
ATOM 3731 C CA . CYS B 1 159 ? 16.297 3.16 -8.039 1 75.56 159 CYS B CA 1
ATOM 3732 C C . CYS B 1 159 ? 15.594 3.268 -9.391 1 75.56 159 CYS B C 1
ATOM 3734 O O . CYS B 1 159 ? 15.742 2.391 -10.242 1 75.56 159 CYS B O 1
ATOM 3736 N N . SER B 1 160 ? 15 4.387 -9.492 1 73.25 160 SER B N 1
ATOM 3737 C CA . SER B 1 160 ? 14.406 4.574 -10.812 1 73.25 160 SER B CA 1
ATOM 3738 C C . SER B 1 160 ? 15.438 5.062 -11.82 1 73.25 160 SER B C 1
ATOM 3740 O O . SER B 1 160 ? 16.312 5.871 -11.484 1 73.25 160 SER B O 1
ATOM 3742 N N . ALA B 1 161 ? 15.578 4.355 -12.883 1 60.69 161 ALA B N 1
ATOM 3743 C CA . ALA B 1 161 ? 16.547 4.672 -13.922 1 60.69 161 ALA B CA 1
ATOM 3744 C C . ALA B 1 161 ? 16.297 6.055 -14.516 1 60.69 161 ALA B C 1
ATOM 3746 O O . ALA B 1 161 ? 17.234 6.746 -14.914 1 60.69 161 ALA B O 1
ATOM 3747 N N . ALA B 1 162 ? 15.102 6.332 -14.688 1 59.16 162 ALA B N 1
ATOM 3748 C CA . ALA B 1 162 ? 14.797 7.52 -15.484 1 59.16 162 ALA B CA 1
ATOM 3749 C C . ALA B 1 162 ? 14.781 8.773 -14.609 1 59.16 162 ALA B C 1
ATOM 3751 O O . ALA B 1 162 ? 14.078 8.82 -13.602 1 59.16 162 ALA B O 1
ATOM 3752 N N . GLU B 1 163 ? 15.891 9.531 -14.742 1 63.59 163 GLU B N 1
ATOM 3753 C CA . GLU B 1 163 ? 15.844 10.859 -14.125 1 63.59 163 GLU B CA 1
ATOM 3754 C C . GLU B 1 163 ? 14.82 11.75 -14.82 1 63.59 163 GLU B C 1
ATOM 3756 O O . GLU B 1 163 ? 14.938 12.023 -16.016 1 63.59 163 GLU B O 1
ATOM 3761 N N . ASN B 1 164 ? 13.695 11.883 -14.242 1 75.38 164 ASN B N 1
ATOM 3762 C CA . ASN B 1 164 ? 12.734 12.789 -14.867 1 75.38 164 ASN B CA 1
ATOM 3763 C C . ASN B 1 164 ? 12.547 14.062 -14.047 1 75.38 164 ASN B C 1
ATOM 3765 O O . ASN B 1 164 ? 11.531 14.219 -13.367 1 75.38 164 ASN B O 1
ATOM 3769 N N . TYR B 1 165 ? 13.484 14.953 -14.148 1 85.75 165 TYR B N 1
ATOM 3770 C CA . TYR B 1 165 ? 13.461 16.203 -13.414 1 85.75 165 TYR B CA 1
ATOM 3771 C C . TYR B 1 165 ? 12.234 17.047 -13.789 1 85.75 165 TYR B C 1
ATOM 3773 O O . TYR B 1 165 ? 11.688 17.766 -12.953 1 85.75 165 TYR B O 1
ATOM 3781 N N . SER B 1 166 ? 11.93 16.938 -15.016 1 87.56 166 SER B N 1
ATOM 3782 C CA . SER B 1 166 ? 10.727 17.641 -15.453 1 87.56 166 SER B CA 1
ATOM 3783 C C . SER B 1 166 ? 9.492 17.156 -14.695 1 87.56 166 SER B C 1
ATOM 3785 O O . SER B 1 166 ? 8.633 17.953 -14.32 1 87.56 166 SER B O 1
ATOM 3787 N N . HIS B 1 167 ? 9.523 15.914 -14.5 1 91.19 167 HIS B N 1
ATOM 3788 C CA . HIS B 1 167 ? 8.445 15.336 -13.711 1 91.19 167 HIS B CA 1
ATOM 3789 C C . HIS B 1 167 ? 8.461 15.859 -12.281 1 91.19 167 HIS B C 1
ATOM 3791 O O . HIS B 1 167 ? 7.422 16.234 -11.742 1 91.19 167 HIS B O 1
ATOM 3797 N N . TYR B 1 168 ? 9.617 16 -11.773 1 92.88 168 TYR B N 1
ATOM 3798 C CA . TYR B 1 168 ? 9.781 16.547 -10.43 1 92.88 168 TYR B CA 1
ATOM 3799 C C . TYR B 1 168 ? 9.266 17.969 -10.359 1 92.88 168 TYR B C 1
ATOM 3801 O O . TYR B 1 168 ? 8.508 18.328 -9.453 1 92.88 168 TYR B O 1
ATOM 3809 N N . ARG B 1 169 ? 9.648 18.75 -11.258 1 94.5 169 ARG B N 1
ATOM 3810 C CA . ARG B 1 169 ? 9.242 20.156 -11.273 1 94.5 169 ARG B CA 1
ATOM 3811 C C . ARG B 1 169 ? 7.734 20.297 -11.453 1 94.5 169 ARG B C 1
ATOM 3813 O O . ARG B 1 169 ? 7.102 21.141 -10.82 1 94.5 169 ARG B O 1
ATOM 3820 N N . GLY B 1 170 ? 7.238 19.484 -12.359 1 94.25 170 GLY B N 1
ATOM 3821 C CA . GLY B 1 170 ? 5.801 19.484 -12.586 1 94.25 170 GLY B CA 1
ATOM 3822 C C . GLY B 1 170 ? 5.004 19.156 -11.336 1 94.25 170 GLY B C 1
ATOM 3823 O O . GLY B 1 170 ? 4.027 19.844 -11.023 1 94.25 170 GLY B O 1
ATOM 3824 N N . ASP B 1 171 ? 5.473 18.234 -10.617 1 94.69 171 ASP B N 1
ATOM 3825 C CA . ASP B 1 171 ? 4.762 17.797 -9.414 1 94.69 171 ASP B CA 1
ATOM 3826 C C . ASP B 1 171 ? 4.895 18.828 -8.297 1 94.69 171 ASP B C 1
ATOM 3828 O O . ASP B 1 171 ? 3.959 19.047 -7.523 1 94.69 171 ASP B O 1
ATOM 3832 N N . ARG B 1 172 ? 6.066 19.422 -8.219 1 96.06 172 ARG B N 1
ATOM 3833 C CA . ARG B 1 172 ? 6.242 20.5 -7.258 1 96.06 172 ARG B CA 1
ATOM 3834 C C . ARG B 1 172 ? 5.25 21.641 -7.516 1 96.06 172 ARG B C 1
ATOM 3836 O O . ARG B 1 172 ? 4.609 22.125 -6.586 1 96.06 172 ARG B O 1
ATOM 3843 N N . ASN B 1 173 ? 5.156 22 -8.781 1 95.19 173 ASN B N 1
ATOM 3844 C CA . ASN B 1 173 ? 4.211 23.031 -9.156 1 95.19 173 ASN B CA 1
ATOM 3845 C C . ASN B 1 173 ? 2.77 22.625 -8.883 1 95.19 173 ASN B C 1
ATOM 3847 O O . ASN B 1 173 ? 1.954 23.438 -8.453 1 95.19 173 ASN B O 1
ATOM 3851 N N . LYS B 1 174 ? 2.521 21.406 -9.195 1 94.38 174 LYS B N 1
ATOM 3852 C CA . LYS B 1 174 ? 1.201 20.844 -8.922 1 94.38 174 LYS B CA 1
ATOM 3853 C C . LYS B 1 174 ? 0.855 20.953 -7.441 1 94.38 174 LYS B C 1
ATOM 3855 O O . LYS B 1 174 ? -0.26 21.344 -7.086 1 94.38 174 LYS B O 1
ATOM 3860 N N . ILE B 1 175 ? 1.817 20.656 -6.551 1 96.5 175 ILE B N 1
ATOM 3861 C CA . ILE B 1 175 ? 1.621 20.781 -5.109 1 96.5 175 ILE B CA 1
ATOM 3862 C C . ILE B 1 175 ? 1.313 22.234 -4.758 1 96.5 175 ILE B C 1
ATOM 3864 O O . ILE B 1 175 ? 0.336 22.531 -4.062 1 96.5 175 ILE B O 1
ATOM 3868 N N . GLY B 1 176 ? 2.1 23.156 -5.289 1 96.19 176 GLY B N 1
ATOM 3869 C CA . GLY B 1 176 ? 1.92 24.562 -4.996 1 96.19 176 GLY B CA 1
ATOM 3870 C C . GLY B 1 176 ? 0.555 25.094 -5.402 1 96.19 176 GLY B C 1
ATOM 3871 O O . GLY B 1 176 ? -0.124 25.75 -4.609 1 96.19 176 GLY B O 1
ATOM 3872 N N . LYS B 1 177 ? 0.188 24.75 -6.586 1 93.5 177 LYS B N 1
ATOM 3873 C CA . LYS B 1 177 ? -1.093 25.203 -7.121 1 93.5 177 LYS B CA 1
ATOM 3874 C C . LYS B 1 177 ? -2.256 24.656 -6.297 1 93.5 177 LYS B C 1
ATOM 3876 O O . LYS B 1 177 ? -3.158 25.391 -5.914 1 93.5 177 LYS B O 1
ATOM 3881 N N . ASN B 1 178 ? -2.236 23.422 -6.059 1 93.94 178 ASN B N 1
ATOM 3882 C CA . ASN B 1 178 ? -3.348 22.781 -5.359 1 93.94 178 ASN B CA 1
ATOM 3883 C C . ASN B 1 178 ? -3.412 23.203 -3.896 1 93.94 178 ASN B C 1
ATOM 3885 O O . ASN B 1 178 ? -4.5 23.344 -3.332 1 93.94 178 ASN B O 1
ATOM 3889 N N . LEU B 1 179 ? -2.244 23.391 -3.27 1 95.88 179 LEU B N 1
ATOM 3890 C CA . LEU B 1 179 ? -2.238 23.891 -1.898 1 95.88 179 LEU B CA 1
ATOM 3891 C C . LEU B 1 179 ? -2.879 25.281 -1.818 1 95.88 179 LEU B C 1
ATOM 3893 O O . LEU B 1 179 ? -3.596 25.578 -0.861 1 95.88 179 LEU B O 1
ATOM 3897 N N . LYS B 1 180 ? -2.582 26.047 -2.805 1 93.5 180 LYS B N 1
ATOM 3898 C CA . LYS B 1 180 ? -3.182 27.375 -2.854 1 93.5 180 LYS B CA 1
ATOM 3899 C C . LYS B 1 180 ? -4.707 27.297 -2.879 1 93.5 180 LYS B C 1
ATOM 3901 O O . LYS B 1 180 ? -5.383 28 -2.131 1 93.5 180 LYS B O 1
ATOM 3906 N N . TYR B 1 181 ? -5.207 26.453 -3.689 1 90.69 181 TYR B N 1
ATOM 3907 C CA . TYR B 1 181 ? -6.652 26.266 -3.781 1 90.69 181 TYR B CA 1
ATOM 3908 C C . TYR B 1 181 ? -7.223 25.75 -2.471 1 90.69 181 TYR B C 1
ATOM 3910 O O . TYR B 1 181 ? -8.273 26.203 -2.018 1 90.69 181 TYR B O 1
ATOM 3918 N N . MET B 1 182 ? -6.559 24.828 -1.894 1 92.62 182 MET B N 1
ATOM 3919 C CA . MET B 1 182 ? -7 24.281 -0.617 1 92.62 182 MET B CA 1
ATOM 3920 C C . MET B 1 182 ? -7.043 25.359 0.458 1 92.62 182 MET B C 1
ATOM 3922 O O . MET B 1 182 ? -8 25.438 1.229 1 92.62 182 MET B O 1
ATOM 3926 N N . PHE B 1 183 ? -5.984 26.141 0.469 1 92.88 183 PHE B N 1
ATOM 3927 C CA . PHE B 1 183 ? -5.891 27.234 1.44 1 92.88 183 PHE B CA 1
ATOM 3928 C C . PHE B 1 183 ? -7.066 28.188 1.296 1 92.88 183 PHE B C 1
ATOM 3930 O O . PHE B 1 183 ? -7.723 28.531 2.281 1 92.88 183 PHE B O 1
ATOM 3937 N N . LYS B 1 184 ? -7.367 28.531 0.111 1 88.62 184 LYS B N 1
ATOM 3938 C CA . LYS B 1 184 ? -8.469 29.453 -0.167 1 88.62 184 LYS B CA 1
ATOM 3939 C C . LYS B 1 184 ? -9.805 28.828 0.238 1 88.62 184 LYS B C 1
ATOM 3941 O O . LYS B 1 184 ? -10.68 29.516 0.77 1 88.62 184 LYS B O 1
ATOM 3946 N N . THR B 1 185 ? -9.922 27.625 -0.028 1 87.75 185 THR B N 1
ATOM 3947 C CA . THR B 1 185 ? -11.156 26.922 0.32 1 87.75 185 THR B CA 1
ATOM 3948 C C . THR B 1 185 ? -11.359 26.906 1.833 1 87.75 185 THR B C 1
ATOM 3950 O O . THR B 1 185 ? -12.477 27.094 2.316 1 87.75 185 THR B O 1
ATOM 3953 N N . ILE B 1 186 ? -10.312 26.656 2.559 1 91.12 186 ILE B N 1
ATOM 3954 C CA . ILE B 1 186 ? -10.391 26.609 4.016 1 91.12 186 ILE B CA 1
ATOM 3955 C C . ILE B 1 186 ? -10.812 27.984 4.547 1 91.12 186 ILE B C 1
ATOM 3957 O O . ILE B 1 186 ? -11.68 28.078 5.418 1 91.12 186 ILE B O 1
ATOM 3961 N N . ILE B 1 187 ? -10.305 29.031 3.982 1 89.69 187 ILE B N 1
ATOM 3962 C CA . ILE B 1 187 ? -10.625 30.391 4.402 1 89.69 187 ILE B CA 1
ATOM 3963 C C . ILE B 1 187 ? -12.086 30.703 4.098 1 89.69 187 ILE B C 1
ATOM 3965 O O . ILE B 1 187 ? -12.781 31.312 4.91 1 89.69 187 ILE B O 1
ATOM 3969 N N . SER B 1 188 ? -12.539 30.219 2.982 1 86.12 188 SER B N 1
ATOM 3970 C CA . SER B 1 188 ? -13.891 30.531 2.525 1 86.12 188 SER B CA 1
ATOM 3971 C C . SER B 1 188 ? -14.938 29.859 3.396 1 86.12 188 SER B C 1
ATOM 3973 O O . SER B 1 188 ? -16.109 30.234 3.389 1 86.12 188 SER B O 1
ATOM 3975 N N . LYS B 1 189 ? -14.5 28.875 4.027 1 85.44 189 LYS B N 1
ATOM 3976 C CA . LYS B 1 189 ? -15.43 28.172 4.91 1 85.44 189 LYS B CA 1
ATOM 3977 C C . LYS B 1 189 ? -15.797 29.047 6.113 1 85.44 189 LYS B C 1
ATOM 3979 O O . LYS B 1 189 ? -16.797 28.797 6.785 1 85.44 189 LYS B O 1
ATOM 3984 N N . LYS B 1 190 ? -14.906 29.953 6.293 1 83 190 LYS B N 1
ATOM 3985 C CA . LYS B 1 190 ? -15.188 30.891 7.371 1 83 190 LYS B CA 1
ATOM 3986 C C . LYS B 1 190 ? -15.961 32.094 6.855 1 83 190 LYS B C 1
ATOM 3988 O O . LYS B 1 190 ? -15.641 32.656 5.801 1 83 190 LYS B O 1
ATOM 3993 N N . GLY B 1 191 ? -17.031 32.5 7.336 1 76.12 191 GLY B N 1
ATOM 3994 C CA . GLY B 1 191 ? -17.844 33.625 6.922 1 76.12 191 GLY B CA 1
ATOM 3995 C C . GLY B 1 191 ? -17.078 34.938 6.938 1 76.12 191 GLY B C 1
ATOM 3996 O O . GLY B 1 191 ? -17.109 35.688 5.957 1 76.12 191 GLY B O 1
ATOM 3997 N N . THR B 1 192 ? -16.391 35.312 8 1 80.88 192 THR B N 1
ATOM 3998 C CA . THR B 1 192 ? -15.625 36.562 8.141 1 80.88 192 THR B CA 1
ATOM 3999 C C . THR B 1 192 ? -14.227 36.25 8.695 1 80.88 192 THR B C 1
ATOM 4001 O O . THR B 1 192 ? -13.992 36.375 9.898 1 80.88 192 THR B O 1
ATOM 4004 N N . PRO B 1 193 ? -13.43 35.875 7.766 1 80.12 193 PRO B N 1
ATOM 4005 C CA . PRO B 1 193 ? -12.086 35.562 8.25 1 80.12 193 PRO B CA 1
ATOM 4006 C C . PRO B 1 193 ? -11.297 36.812 8.641 1 80.12 193 PRO B C 1
ATOM 4008 O O . PRO B 1 193 ? -11.43 37.875 8 1 80.12 193 PRO B O 1
ATOM 4011 N N . CYS B 1 194 ? -10.648 36.75 9.766 1 82.25 194 CYS B N 1
ATOM 4012 C CA . CYS B 1 194 ? -9.742 37.812 10.203 1 82.25 194 CYS B CA 1
ATOM 4013 C C . CYS B 1 194 ? -8.297 37.469 9.852 1 82.25 194 CYS B C 1
ATOM 4015 O O . CYS B 1 194 ? -7.891 36.312 9.945 1 82.25 194 CYS B O 1
ATOM 4017 N N . ILE B 1 195 ? -7.629 38.438 9.43 1 80.81 195 ILE B N 1
ATOM 4018 C CA . ILE B 1 195 ? -6.258 38.281 8.969 1 80.81 195 ILE B CA 1
ATOM 4019 C C . ILE B 1 195 ? -5.402 37.688 10.078 1 80.81 195 ILE B C 1
ATOM 4021 O O . ILE B 1 195 ? -4.512 36.875 9.82 1 80.81 195 ILE B O 1
ATOM 4025 N N . ARG B 1 196 ? -5.684 38.031 11.336 1 82.06 196 ARG B N 1
ATOM 4026 C CA . ARG B 1 196 ? -4.887 37.594 12.477 1 82.06 196 ARG B CA 1
ATOM 4027 C C . ARG B 1 196 ? -4.949 36.062 12.617 1 82.06 196 ARG B C 1
ATOM 4029 O O . ARG B 1 196 ? -3.947 35.438 12.945 1 82.06 196 ARG B O 1
ATOM 4036 N N . THR B 1 197 ? -6.039 35.5 12.312 1 86.25 197 THR B N 1
ATOM 4037 C CA . THR B 1 197 ? -6.203 34.062 12.469 1 86.25 197 THR B CA 1
ATOM 4038 C C . THR B 1 197 ? -5.742 33.344 11.211 1 86.25 197 THR B C 1
ATOM 4040 O O . THR B 1 197 ? -5.215 32.219 11.297 1 86.25 197 THR B O 1
ATOM 4043 N N . VAL B 1 198 ? -5.867 33.969 10.109 1 90.44 198 VAL B N 1
ATOM 4044 C CA . VAL B 1 198 ? -5.5 33.375 8.836 1 90.44 198 VAL B CA 1
ATOM 4045 C C . VAL B 1 198 ? -3.984 33.188 8.766 1 90.44 198 VAL B C 1
ATOM 4047 O O . VAL B 1 198 ? -3.498 32.188 8.227 1 90.44 198 VAL B O 1
ATOM 4050 N N . THR B 1 199 ? -3.236 34.125 9.336 1 91.12 199 THR B N 1
ATOM 4051 C CA . THR B 1 199 ? -1.78 34.125 9.25 1 91.12 199 THR B CA 1
ATOM 4052 C C . THR B 1 199 ? -1.199 32.969 10.047 1 91.12 199 THR B C 1
ATOM 4054 O O . THR B 1 199 ? -0.027 32.625 9.891 1 91.12 199 THR B O 1
ATOM 4057 N N . ARG B 1 200 ? -1.984 32.281 10.852 1 90.75 200 ARG B N 1
ATOM 4058 C CA . ARG B 1 200 ? -1.528 31.172 11.68 1 90.75 200 ARG B CA 1
ATOM 4059 C C . ARG B 1 200 ? -1.672 29.859 10.938 1 90.75 200 ARG B C 1
ATOM 4061 O O . ARG B 1 200 ? -1.168 28.828 11.398 1 90.75 200 ARG B O 1
ATOM 4068 N N . LEU B 1 201 ? -2.357 29.953 9.812 1 94.56 201 LEU B N 1
ATOM 4069 C CA . LEU B 1 201 ? -2.621 28.719 9.07 1 94.56 201 LEU B CA 1
ATOM 4070 C C . LEU B 1 201 ? -1.437 28.359 8.18 1 94.56 201 LEU B C 1
ATOM 4072 O O . LEU B 1 201 ? -0.787 29.234 7.617 1 94.56 201 LEU B O 1
ATOM 4076 N N . LYS B 1 202 ? -1.172 27.125 8.109 1 95.81 202 LYS B N 1
ATOM 4077 C CA . LYS B 1 202 ? -0.169 26.578 7.203 1 95.81 202 LYS B CA 1
ATOM 4078 C C . LYS B 1 202 ? -0.578 25.188 6.711 1 95.81 202 LYS B C 1
ATOM 4080 O O . LYS B 1 202 ? -1.023 24.344 7.496 1 95.81 202 LYS B O 1
ATOM 4085 N N . LEU B 1 203 ? -0.549 24.984 5.43 1 97.31 203 LEU B N 1
ATOM 4086 C CA . LEU B 1 203 ? -0.763 23.672 4.832 1 97.31 203 LEU B CA 1
ATOM 4087 C C . LEU B 1 203 ? 0.539 23.125 4.27 1 97.31 203 LEU B C 1
ATOM 4089 O O . LEU B 1 203 ? 1.487 23.875 4.023 1 97.31 203 LEU B O 1
ATOM 4093 N N . PHE B 1 204 ? 0.576 21.812 4.043 1 97.88 204 PHE B N 1
ATOM 4094 C CA . PHE B 1 204 ? 1.854 21.203 3.695 1 97.88 204 PHE B CA 1
ATOM 4095 C C . PHE B 1 204 ? 1.726 20.359 2.434 1 97.88 204 PHE B C 1
ATOM 4097 O O . PHE B 1 204 ? 0.626 19.938 2.078 1 97.88 204 PHE B O 1
ATOM 4104 N N . GLY B 1 205 ? 2.787 20.203 1.771 1 98.44 205 GLY B N 1
ATOM 4105 C CA . GLY B 1 205 ? 3.004 19.234 0.706 1 98.44 205 GLY B CA 1
ATOM 4106 C C . GLY B 1 205 ? 4.234 18.375 0.921 1 98.44 205 GLY B C 1
ATOM 4107 O O . GLY B 1 205 ? 5.297 18.891 1.285 1 98.44 205 GLY B O 1
ATOM 4108 N N . LEU B 1 206 ? 4.082 17.125 0.804 1 98.69 206 LEU B N 1
ATOM 4109 C CA . LEU B 1 206 ? 5.191 16.172 0.844 1 98.69 206 LEU B CA 1
ATOM 4110 C C . LEU B 1 206 ? 5.496 15.633 -0.55 1 98.69 206 LEU B C 1
ATOM 4112 O O . LEU B 1 206 ? 4.605 15.117 -1.228 1 98.69 206 LEU B O 1
ATOM 4116 N N . HIS B 1 207 ? 6.684 15.812 -0.953 1 98.31 207 HIS B N 1
ATOM 4117 C CA . HIS B 1 207 ? 7.102 15.406 -2.291 1 98.31 207 HIS B CA 1
ATOM 4118 C C . HIS B 1 207 ? 8.258 14.414 -2.229 1 98.31 207 HIS B C 1
ATOM 4120 O O . HIS B 1 207 ? 9.367 14.766 -1.827 1 98.31 207 HIS B O 1
ATOM 4126 N N . PHE B 1 208 ? 7.934 13.203 -2.615 1 96.81 208 PHE B N 1
ATOM 4127 C CA . PHE B 1 208 ? 8.953 12.164 -2.666 1 96.81 208 PHE B CA 1
ATOM 4128 C C . PHE B 1 208 ? 9.641 12.148 -4.023 1 96.81 208 PHE B C 1
ATOM 4130 O O . PHE B 1 208 ? 8.984 12.016 -5.059 1 96.81 208 PHE B O 1
ATOM 4137 N N . TYR B 1 209 ? 10.906 12.32 -4.031 1 94.5 209 TYR B N 1
ATOM 4138 C CA . TYR B 1 209 ? 11.719 12.242 -5.242 1 94.5 209 TYR B CA 1
ATOM 4139 C C . TYR B 1 209 ? 13.023 11.5 -4.98 1 94.5 209 TYR B C 1
ATOM 4141 O O . TYR B 1 209 ? 13.867 11.977 -4.219 1 94.5 209 TYR B O 1
ATOM 4149 N N . LYS B 1 210 ? 13.125 10.336 -5.598 1 91 210 LYS B N 1
ATOM 4150 C CA . LYS B 1 210 ? 14.281 9.469 -5.367 1 91 210 LYS B CA 1
ATOM 4151 C C . LYS B 1 210 ? 14.438 9.148 -3.883 1 91 210 LYS B C 1
ATOM 4153 O O . LYS B 1 210 ? 13.5 8.672 -3.24 1 91 210 LYS B O 1
ATOM 4158 N N . ASP B 1 211 ? 15.531 9.578 -3.256 1 91.88 211 ASP B N 1
ATOM 4159 C CA . ASP B 1 211 ? 15.766 9.211 -1.861 1 91.88 211 ASP B CA 1
ATOM 4160 C C . ASP B 1 211 ? 15.547 10.406 -0.937 1 91.88 211 ASP B C 1
ATOM 4162 O O . ASP B 1 211 ? 16.141 10.484 0.141 1 91.88 211 ASP B O 1
ATOM 4166 N N . THR B 1 212 ? 14.703 11.359 -1.396 1 95.31 212 THR B N 1
ATOM 4167 C CA . THR B 1 212 ? 14.508 12.57 -0.613 1 95.31 212 THR B CA 1
ATOM 4168 C C . THR B 1 212 ? 13.023 12.914 -0.493 1 95.31 212 THR B C 1
ATOM 4170 O O . THR B 1 212 ? 12.281 12.805 -1.468 1 95.31 212 THR B O 1
ATOM 4173 N N . ILE B 1 213 ? 12.656 13.25 0.709 1 97.81 213 ILE B N 1
ATOM 4174 C CA . ILE B 1 213 ? 11.336 13.828 0.95 1 97.81 213 ILE B CA 1
ATOM 4175 C C . ILE B 1 213 ? 11.445 15.352 1.06 1 97.81 213 ILE B C 1
ATOM 4177 O O . ILE B 1 213 ? 12.062 15.867 1.999 1 97.81 213 ILE B O 1
ATOM 4181 N N . TYR B 1 214 ? 10.867 16.016 0.152 1 97.81 214 TYR B N 1
ATOM 4182 C CA . TYR B 1 214 ? 10.781 17.469 0.233 1 97.81 214 TYR B CA 1
ATOM 4183 C C . TYR B 1 214 ? 9.492 17.906 0.919 1 97.81 214 TYR B C 1
ATOM 4185 O O . TYR B 1 214 ? 8.406 17.438 0.561 1 97.81 214 TYR B O 1
ATOM 4193 N N . VAL B 1 215 ? 9.695 18.734 1.874 1 98.38 215 VAL B N 1
ATOM 4194 C CA . VAL B 1 215 ? 8.547 19.25 2.619 1 98.38 215 VAL B CA 1
ATOM 4195 C C . VAL B 1 215 ? 8.281 20.703 2.223 1 98.38 215 VAL B C 1
ATOM 4197 O O . VAL B 1 215 ? 9.148 21.562 2.389 1 98.38 215 VAL B O 1
ATOM 4200 N N . TYR B 1 216 ? 7.121 20.891 1.691 1 98 216 TYR B N 1
ATOM 4201 C CA . TYR B 1 216 ? 6.691 22.234 1.316 1 98 216 TYR B CA 1
ATOM 4202 C C . TYR B 1 216 ? 5.566 22.719 2.221 1 98 216 TYR B C 1
ATOM 4204 O O . TYR B 1 216 ? 4.91 21.922 2.893 1 98 216 TYR B O 1
ATOM 4212 N N . SER B 1 217 ? 5.402 24.016 2.252 1 97.62 217 SER B N 1
ATOM 4213 C CA . SER B 1 217 ? 4.258 24.594 2.945 1 97.62 217 SER B CA 1
ATOM 4214 C C . SER B 1 217 ? 3.705 25.797 2.195 1 97.62 217 SER B C 1
ATOM 4216 O O . SER B 1 217 ? 4.383 26.359 1.33 1 97.62 217 SER B O 1
ATOM 4218 N N . ILE B 1 218 ? 2.494 26.094 2.441 1 97.06 218 ILE B N 1
ATOM 4219 C CA . ILE B 1 218 ? 1.872 27.328 1.976 1 97.06 218 ILE B CA 1
ATOM 4220 C C . ILE B 1 218 ? 1.271 28.078 3.16 1 97.06 218 ILE B C 1
ATOM 4222 O O . ILE B 1 218 ? 0.718 27.469 4.078 1 97.06 218 ILE B O 1
ATOM 4226 N N . SER B 1 219 ? 1.505 29.297 3.227 1 95.69 219 SER B N 1
ATOM 4227 C CA . SER B 1 219 ? 0.939 30.219 4.219 1 95.69 219 SER B CA 1
ATOM 4228 C C . SER B 1 219 ? 0.495 31.516 3.576 1 95.69 219 SER B C 1
ATOM 4230 O O . SER B 1 219 ? 0.701 31.734 2.381 1 95.69 219 SER B O 1
ATOM 4232 N N . MET B 1 220 ? -0.181 32.312 4.387 1 93.12 220 MET B N 1
ATOM 4233 C CA . MET B 1 220 ? -0.626 33.625 3.951 1 93.12 220 MET B CA 1
ATOM 4234 C C . MET B 1 220 ? -0.286 34.688 4.996 1 93.12 220 MET B C 1
ATOM 4236 O O . MET B 1 220 ? -1.163 35.156 5.727 1 93.12 220 MET B O 1
ATOM 4240 N N . PRO B 1 221 ? 0.919 35.188 4.926 1 90.44 221 PRO B N 1
ATOM 4241 C CA . PRO B 1 221 ? 1.349 36.156 5.93 1 90.44 221 PRO B CA 1
ATOM 4242 C C . PRO B 1 221 ? 0.646 37.5 5.777 1 90.44 221 PRO B C 1
ATOM 4244 O O . PRO B 1 221 ? 0.578 38.281 6.73 1 90.44 221 PRO B O 1
ATOM 4247 N N . MET B 1 222 ? 0.266 37.812 4.465 1 89.62 222 MET B N 1
ATOM 4248 C CA . MET B 1 222 ? -0.539 38.969 4.141 1 89.62 222 MET B CA 1
ATOM 4249 C C . MET B 1 222 ? -1.784 38.594 3.352 1 89.62 222 MET B C 1
ATOM 4251 O O . MET B 1 222 ? -1.792 37.562 2.668 1 89.62 222 MET B O 1
ATOM 4255 N N . TRP B 1 223 ? -2.777 39.375 3.523 1 86.19 223 TRP B N 1
ATOM 4256 C CA . TRP B 1 223 ? -4.043 39.062 2.877 1 86.19 223 TRP B CA 1
ATOM 4257 C C . TRP B 1 223 ? -3.855 38.844 1.376 1 86.19 223 TRP B C 1
ATOM 4259 O O . TRP B 1 223 ? -3.236 39.688 0.709 1 86.19 223 TRP B O 1
ATOM 4269 N N . ASP B 1 224 ? -4.195 37.656 0.898 1 85.31 224 ASP B N 1
ATOM 4270 C CA . ASP B 1 224 ? -4.277 37.312 -0.515 1 85.31 224 ASP B CA 1
ATOM 4271 C C . ASP B 1 224 ? -2.883 37.156 -1.121 1 85.31 224 ASP B C 1
ATOM 4273 O O . ASP B 1 224 ? -2.715 37.281 -2.338 1 85.31 224 ASP B O 1
ATOM 4277 N N . VAL B 1 225 ? -1.93 37.031 -0.281 1 91.5 225 VAL B N 1
ATOM 4278 C CA . VAL B 1 225 ? -0.578 36.75 -0.763 1 91.5 225 VAL B CA 1
ATOM 4279 C C . VAL B 1 225 ? -0.109 35.375 -0.26 1 91.5 225 VAL B C 1
ATOM 4281 O O . VAL B 1 225 ? 0.575 35.312 0.763 1 91.5 225 VAL B O 1
ATOM 4284 N N . PRO B 1 226 ? -0.467 34.406 -0.988 1 92.94 226 PRO B N 1
ATOM 4285 C CA . PRO B 1 226 ? 0.019 33.094 -0.61 1 92.94 226 PRO B CA 1
ATOM 4286 C C . PRO B 1 226 ? 1.516 32.906 -0.855 1 92.94 226 PRO B C 1
ATOM 4288 O O . PRO B 1 226 ? 2.033 33.375 -1.881 1 92.94 226 PRO B O 1
ATOM 4291 N N . VAL B 1 227 ? 2.229 32.375 0.094 1 96.12 227 VAL B N 1
ATOM 4292 C CA . VAL B 1 227 ? 3.658 32.094 -0.015 1 96.12 227 VAL B CA 1
ATOM 4293 C C . VAL B 1 227 ? 3.908 30.594 0.034 1 96.12 227 VAL B C 1
ATOM 4295 O O . VAL B 1 227 ? 3.584 29.938 1.025 1 96.12 227 VAL B O 1
ATOM 4298 N N . PHE B 1 228 ? 4.363 30.078 -1.047 1 96.94 228 PHE B N 1
ATOM 4299 C CA . PHE B 1 228 ? 4.77 28.688 -1.168 1 96.94 228 PHE B CA 1
ATOM 4300 C C . PHE B 1 228 ? 6.273 28.547 -0.971 1 96.94 228 PHE B C 1
ATOM 4302 O O . PHE B 1 228 ? 7.059 29.172 -1.677 1 96.94 228 PHE B O 1
ATOM 4309 N N . GLN B 1 229 ? 6.691 27.703 0.007 1 96.25 229 GLN B N 1
ATOM 4310 C CA . GLN B 1 229 ? 8.125 27.625 0.26 1 96.25 229 GLN B CA 1
ATOM 4311 C C . GLN B 1 229 ? 8.539 26.203 0.646 1 96.25 229 GLN B C 1
ATOM 4313 O O . GLN B 1 229 ? 7.695 25.391 1.06 1 96.25 229 GLN B O 1
ATOM 4318 N N . ALA B 1 230 ? 9.766 25.891 0.496 1 96.38 230 ALA B N 1
ATOM 4319 C CA . ALA B 1 230 ? 10.383 24.656 0.969 1 96.38 230 ALA B CA 1
ATOM 4320 C C . ALA B 1 230 ? 10.773 24.766 2.439 1 96.38 230 ALA B C 1
ATOM 4322 O O . ALA B 1 230 ? 11.508 25.688 2.826 1 96.38 230 ALA B O 1
ATOM 4323 N N . GLU B 1 231 ? 10.234 23.844 3.211 1 95.38 231 GLU B N 1
ATOM 4324 C CA . GLU B 1 231 ? 10.477 23.875 4.648 1 95.38 231 GLU B CA 1
ATOM 4325 C C . GLU B 1 231 ? 11.68 23.016 5.023 1 95.38 231 GLU B C 1
ATOM 4327 O O . GLU B 1 231 ? 12.43 23.344 5.938 1 95.38 231 GLU B O 1
ATOM 4332 N N . ALA B 1 232 ? 11.758 21.906 4.422 1 95.38 232 ALA B N 1
ATOM 4333 C CA . ALA B 1 232 ? 12.789 20.938 4.801 1 95.38 232 ALA B CA 1
ATOM 4334 C C . ALA B 1 232 ? 12.977 19.875 3.711 1 95.38 232 ALA B C 1
ATOM 4336 O O . ALA B 1 232 ? 12.148 19.75 2.809 1 95.38 232 ALA B O 1
ATOM 4337 N N . SER B 1 233 ? 14.078 19.281 3.803 1 96.94 233 SER B N 1
ATOM 4338 C CA . SER B 1 233 ? 14.367 18.078 3.031 1 96.94 233 SER B CA 1
ATOM 4339 C C . SER B 1 233 ? 14.844 16.953 3.934 1 96.94 233 SER B C 1
ATOM 4341 O O . SER B 1 233 ? 15.727 17.141 4.77 1 96.94 233 SER B O 1
ATOM 4343 N N . ILE B 1 234 ? 14.219 15.82 3.805 1 97.25 234 ILE B N 1
ATOM 4344 C CA . ILE B 1 234 ? 14.539 14.648 4.617 1 97.25 234 ILE B CA 1
ATOM 4345 C C . ILE B 1 234 ? 15.117 13.547 3.732 1 97.25 234 ILE B C 1
ATOM 4347 O O . ILE B 1 234 ? 14.438 13.062 2.822 1 97.25 234 ILE B O 1
ATOM 4351 N N . LYS B 1 235 ? 16.297 13.086 4.043 1 96.06 235 LYS B N 1
ATOM 4352 C CA . LYS B 1 235 ? 16.938 12.031 3.268 1 96.06 235 LYS B CA 1
ATOM 4353 C C . LYS B 1 235 ? 16.5 10.648 3.762 1 96.06 235 LYS B C 1
ATOM 4355 O O . LYS B 1 235 ? 16.578 10.359 4.957 1 96.06 235 LYS B O 1
ATOM 4360 N N . ILE B 1 236 ? 15.992 9.82 2.885 1 94.69 236 ILE B N 1
ATOM 4361 C CA . ILE B 1 236 ? 15.617 8.445 3.191 1 94.69 236 ILE B CA 1
ATOM 4362 C C . ILE B 1 236 ? 16.875 7.566 3.221 1 94.69 236 ILE B C 1
ATOM 4364 O O . ILE B 1 236 ? 17.641 7.555 2.266 1 94.69 236 ILE B O 1
ATOM 4368 N N . PRO B 1 237 ? 17.125 6.859 4.258 1 92.12 237 PRO B N 1
ATOM 4369 C CA . PRO B 1 237 ? 18.281 5.965 4.293 1 92.12 237 PRO B CA 1
ATOM 4370 C C . PRO B 1 237 ? 18.109 4.742 3.396 1 92.12 237 PRO B C 1
ATOM 4372 O O . PRO B 1 237 ? 17.359 3.818 3.738 1 92.12 237 PRO B O 1
ATOM 4375 N N . VAL B 1 238 ? 18.797 4.684 2.332 1 87.38 238 VAL B N 1
ATOM 4376 C CA . VAL B 1 238 ? 18.609 3.59 1.388 1 87.38 238 VAL B CA 1
ATOM 4377 C C . VAL B 1 238 ? 19.797 2.635 1.461 1 87.38 238 VAL B C 1
ATOM 4379 O O . VAL B 1 238 ? 19.766 1.541 0.893 1 87.38 238 VAL B O 1
ATOM 4382 N N . GLU B 1 239 ? 20.859 3.043 2.189 1 85.5 239 GLU B N 1
ATOM 4383 C CA . GLU B 1 239 ? 22.047 2.207 2.332 1 85.5 239 GLU B CA 1
ATOM 4384 C C . GLU B 1 239 ? 22.125 1.581 3.723 1 85.5 239 GLU B C 1
ATOM 4386 O O . GLU B 1 239 ? 22.5 2.246 4.688 1 85.5 239 GLU B O 1
ATOM 4391 N N . PRO B 1 240 ? 21.953 0.312 3.744 1 84.56 240 PRO B N 1
ATOM 4392 C CA . PRO B 1 240 ? 21.906 -0.347 5.051 1 84.56 240 PRO B CA 1
ATOM 4393 C C . PRO B 1 240 ? 23.203 -0.196 5.84 1 84.56 240 PRO B C 1
ATOM 4395 O O . PRO B 1 240 ? 23.172 -0.12 7.07 1 84.56 240 PRO B O 1
ATOM 4398 N N . ILE B 1 241 ? 24.297 -0.123 5.211 1 84.06 241 ILE B N 1
ATOM 4399 C CA . ILE B 1 241 ? 25.594 -0.031 5.871 1 84.06 241 ILE B CA 1
ATOM 4400 C C . ILE B 1 241 ? 25.688 1.279 6.652 1 84.06 241 ILE B C 1
ATOM 4402 O O . ILE B 1 241 ? 26.422 1.376 7.629 1 84.06 241 ILE B O 1
ATOM 4406 N N . LEU B 1 242 ? 24.875 2.244 6.27 1 88.69 242 LEU B N 1
ATOM 4407 C CA . LEU B 1 242 ? 24.938 3.566 6.883 1 88.69 242 LEU B CA 1
ATOM 4408 C C . LEU B 1 242 ? 23.797 3.764 7.863 1 88.69 242 LEU B C 1
ATOM 4410 O O . LEU B 1 242 ? 23.578 4.871 8.359 1 88.69 242 LEU B O 1
ATOM 4414 N N . PHE B 1 243 ? 23.031 2.773 8.219 1 90.38 243 PHE B N 1
ATOM 4415 C CA . PHE B 1 243 ? 21.844 2.898 9.039 1 90.38 243 PHE B CA 1
ATOM 4416 C C . PHE B 1 243 ? 22.188 3.457 10.414 1 90.38 243 PHE B C 1
ATOM 4418 O O . PHE B 1 243 ? 21.438 4.281 10.961 1 90.38 243 PHE B O 1
ATOM 4425 N N . ALA B 1 244 ? 23.266 3.055 10.914 1 89.19 244 ALA B N 1
ATOM 4426 C CA . ALA B 1 244 ? 23.656 3.49 12.25 1 89.19 244 ALA B CA 1
ATOM 4427 C C . ALA B 1 244 ? 23.781 5.012 12.32 1 89.19 244 ALA B C 1
ATOM 4429 O O . ALA B 1 244 ? 23.438 5.617 13.344 1 89.19 244 ALA B O 1
ATOM 4430 N N . SER B 1 245 ? 24.188 5.582 11.258 1 91.31 245 SER B N 1
ATOM 4431 C CA . SER B 1 245 ? 24.422 7.023 11.258 1 91.31 245 SER B CA 1
ATOM 4432 C C . SER B 1 245 ? 23.234 7.777 10.672 1 91.31 245 SER B C 1
ATOM 4434 O O . SER B 1 245 ? 23.016 8.945 10.992 1 91.31 245 SER B O 1
ATOM 4436 N N . THR B 1 246 ? 22.422 7.18 9.875 1 93 246 THR B N 1
ATOM 4437 C CA . THR B 1 246 ? 21.422 7.922 9.109 1 93 246 THR B CA 1
ATOM 4438 C C . THR B 1 246 ? 20.031 7.699 9.688 1 93 246 THR B C 1
ATOM 4440 O O . THR B 1 246 ? 19.188 8.602 9.656 1 93 246 THR B O 1
ATOM 4443 N N . MET B 1 247 ? 19.75 6.555 10.273 1 94.19 247 MET B N 1
ATOM 4444 C CA . MET B 1 247 ? 18.406 6.203 10.727 1 94.19 247 MET B CA 1
ATOM 4445 C C . MET B 1 247 ? 17.969 7.105 11.867 1 94.19 247 MET B C 1
ATOM 4447 O O . MET B 1 247 ? 16.828 7.574 11.891 1 94.19 247 MET B O 1
ATOM 4451 N N . PRO B 1 248 ? 18.812 7.379 12.867 1 94 248 PRO B N 1
ATOM 4452 C CA . PRO B 1 248 ? 18.359 8.25 13.961 1 94 248 PRO B CA 1
ATOM 4453 C C . PRO B 1 248 ? 17.922 9.625 13.477 1 94 248 PRO B C 1
ATOM 4455 O O . PRO B 1 248 ? 16.922 10.156 13.953 1 94 248 PRO B O 1
ATOM 4458 N N . ARG B 1 249 ? 18.656 10.156 12.547 1 93.81 249 ARG B N 1
ATOM 4459 C CA . ARG B 1 249 ? 18.297 11.453 11.977 1 93.81 249 ARG B CA 1
ATOM 4460 C C . ARG B 1 249 ? 16.984 11.367 11.203 1 93.81 249 ARG B C 1
ATOM 4462 O O . ARG B 1 249 ? 16.109 12.219 11.359 1 93.81 249 ARG B O 1
ATOM 4469 N N . PHE B 1 250 ? 16.891 10.398 10.43 1 96.25 250 PHE B N 1
ATOM 4470 C CA . PHE B 1 250 ? 15.719 10.188 9.594 1 96.25 250 PHE B CA 1
ATOM 4471 C C . PHE B 1 250 ? 14.461 10.078 10.453 1 96.25 250 PHE B C 1
ATOM 4473 O O . PHE B 1 250 ? 13.492 10.797 10.227 1 96.25 250 PHE B O 1
ATOM 4480 N N . VAL B 1 251 ? 14.477 9.234 11.445 1 96.12 251 VAL B N 1
ATOM 4481 C CA . VAL B 1 251 ? 13.328 8.977 12.305 1 96.12 251 VAL B CA 1
ATOM 4482 C C . VAL B 1 251 ? 12.984 10.234 13.102 1 96.12 251 VAL B C 1
ATOM 4484 O O . VAL B 1 251 ? 11.812 10.594 13.227 1 96.12 251 VAL B O 1
ATOM 4487 N N . SER B 1 252 ? 13.953 10.891 13.602 1 94.88 252 SER B N 1
ATOM 4488 C CA . SER B 1 252 ? 13.711 12.102 14.375 1 94.88 252 SER B CA 1
ATOM 4489 C C . SER B 1 252 ? 13.047 13.18 13.531 1 94.88 252 SER B C 1
ATOM 4491 O O . SER B 1 252 ? 12.164 13.891 14 1 94.88 252 SER B O 1
ATOM 4493 N N . GLN B 1 253 ? 13.477 13.289 12.32 1 95.12 253 GLN B N 1
ATOM 4494 C CA . GLN B 1 253 ? 12.898 14.281 11.422 1 95.12 253 GLN B CA 1
ATOM 4495 C C . GLN B 1 253 ? 11.453 13.945 11.078 1 95.12 253 GLN B C 1
ATOM 4497 O O . GLN B 1 253 ? 10.617 14.844 10.93 1 95.12 253 GLN B O 1
ATOM 4502 N N . LEU B 1 254 ? 11.164 12.68 10.969 1 96.69 254 LEU B N 1
ATOM 4503 C CA . LEU B 1 254 ? 9.797 12.258 10.688 1 96.69 254 LEU B CA 1
ATOM 4504 C C . LEU B 1 254 ? 8.883 12.578 11.867 1 96.69 254 LEU B C 1
ATOM 4506 O O . LEU B 1 254 ? 7.742 13 11.672 1 96.69 254 LEU B O 1
ATOM 4510 N N . PHE B 1 255 ? 9.383 12.344 13.039 1 94.62 255 PHE B N 1
ATOM 4511 C CA . PHE B 1 255 ? 8.594 12.672 14.227 1 94.62 255 PHE B CA 1
ATOM 4512 C C . PHE B 1 255 ? 8.352 14.172 14.312 1 94.62 255 PHE B C 1
ATOM 4514 O O . PHE B 1 255 ? 7.25 14.609 14.648 1 94.62 255 PHE B O 1
ATOM 4521 N N . ASP B 1 256 ? 9.375 14.875 13.977 1 94.44 256 ASP B N 1
ATOM 4522 C CA . ASP B 1 256 ? 9.242 16.328 13.961 1 94.44 256 ASP B CA 1
ATOM 4523 C C . ASP B 1 256 ? 8.195 16.781 12.938 1 94.44 256 ASP B C 1
ATOM 4525 O O . ASP B 1 256 ? 7.367 17.641 13.227 1 94.44 256 ASP B O 1
ATOM 4529 N N . LEU B 1 257 ? 8.273 16.203 11.82 1 96.25 257 LEU B N 1
ATOM 4530 C CA . LEU B 1 257 ? 7.32 16.516 10.758 1 96.25 257 LEU B CA 1
ATOM 4531 C C . LEU B 1 257 ? 5.898 16.172 11.18 1 96.25 257 LEU B C 1
ATOM 4533 O O . LEU B 1 257 ? 4.969 16.953 10.961 1 96.25 257 LEU B O 1
ATOM 4537 N N . GLY B 1 258 ? 5.727 14.992 11.727 1 96 258 GLY B N 1
ATOM 4538 C CA . GLY B 1 258 ? 4.422 14.602 12.234 1 96 258 GLY B CA 1
ATOM 4539 C C . GLY B 1 258 ? 3.863 15.578 13.258 1 96 258 GLY B C 1
ATOM 4540 O O . GLY B 1 258 ? 2.678 15.914 13.219 1 96 258 GLY B O 1
ATOM 4541 N N . GLU B 1 259 ? 4.684 16 14.109 1 94.94 259 GLU B N 1
ATOM 4542 C CA . GLU B 1 259 ? 4.281 16.953 15.141 1 94.94 259 GLU B CA 1
ATOM 4543 C C . GLU B 1 259 ? 3.873 18.297 14.523 1 94.94 259 GLU B C 1
ATOM 4545 O O . GLU B 1 259 ? 2.893 18.906 14.953 1 94.94 259 GLU B O 1
ATOM 4550 N N . LYS B 1 260 ? 4.617 18.703 13.617 1 95 260 LYS B N 1
ATOM 4551 C CA . LYS B 1 260 ? 4.309 19.953 12.93 1 95 260 LYS B CA 1
ATOM 4552 C C . LYS B 1 260 ? 2.961 19.875 12.219 1 95 260 LYS B C 1
ATOM 4554 O O . LYS B 1 260 ? 2.141 20.781 12.328 1 95 260 LYS B O 1
ATOM 4559 N N . ILE B 1 261 ? 2.791 18.828 11.508 1 96.75 261 ILE B N 1
ATOM 4560 C CA . ILE B 1 261 ? 1.543 18.625 10.781 1 96.75 261 ILE B CA 1
ATOM 4561 C C . ILE B 1 261 ? 0.374 18.594 11.766 1 96.75 261 ILE B C 1
ATOM 4563 O O . ILE B 1 261 ? -0.666 19.219 11.523 1 96.75 261 ILE B O 1
ATOM 4567 N N . ASP B 1 262 ? 0.597 17.906 12.836 1 96.31 262 ASP B N 1
ATOM 4568 C CA . ASP B 1 262 ? -0.433 17.844 13.867 1 96.31 262 ASP B CA 1
ATOM 4569 C C . ASP B 1 262 ? -0.731 19.219 14.438 1 96.31 262 ASP B C 1
ATOM 4571 O O . ASP B 1 262 ? -1.895 19.578 14.641 1 96.31 262 ASP B O 1
ATOM 4575 N N . HIS B 1 263 ? 0.281 19.984 14.711 1 95.5 263 HIS B N 1
ATOM 4576 C CA . HIS B 1 263 ? 0.127 21.328 15.25 1 95.5 263 HIS B CA 1
ATOM 4577 C C . HIS B 1 263 ? -0.721 22.203 14.328 1 95.5 263 HIS B C 1
ATOM 4579 O O . HIS B 1 263 ? -1.68 22.844 14.773 1 95.5 263 HIS B O 1
ATOM 4585 N N . PHE B 1 264 ? -0.422 22.188 13.141 1 96 264 PHE B N 1
ATOM 4586 C CA . PHE B 1 264 ? -1.109 23.094 12.219 1 96 264 PHE B CA 1
ATOM 4587 C C . PHE B 1 264 ? -2.494 22.547 11.875 1 96 264 PHE B C 1
ATOM 4589 O O . PHE B 1 264 ? -3.395 23.328 11.531 1 96 264 PHE B O 1
ATOM 4596 N N . ALA B 1 265 ? -2.66 21.219 11.914 1 96.62 265 ALA B N 1
ATOM 4597 C CA . ALA B 1 265 ? -4.012 20.688 11.797 1 96.62 265 ALA B CA 1
ATOM 4598 C C . ALA B 1 265 ? -4.914 21.219 12.906 1 96.62 265 ALA B C 1
ATOM 4600 O O . ALA B 1 265 ? -6.066 21.578 12.656 1 96.62 265 ALA B O 1
ATOM 4601 N N . LYS B 1 266 ? -4.383 21.297 14.055 1 95.12 266 LYS B N 1
ATOM 4602 C CA . LYS B 1 266 ? -5.129 21.844 15.18 1 95.12 266 LYS B CA 1
ATOM 4603 C C . LYS B 1 266 ? -5.383 23.328 15 1 95.12 266 LYS B C 1
ATOM 4605 O O . LYS B 1 266 ? -6.445 23.828 15.383 1 95.12 266 LYS B O 1
ATOM 4610 N N . GLU B 1 267 ? -4.418 24.016 14.461 1 93.88 267 GLU B N 1
ATOM 4611 C CA . GLU B 1 267 ? -4.613 25.422 14.164 1 93.88 267 GLU B CA 1
ATOM 4612 C C . GLU B 1 267 ? -5.77 25.625 13.188 1 93.88 267 GLU B C 1
ATOM 4614 O O . GLU B 1 267 ? -6.551 26.578 13.328 1 93.88 267 GLU B O 1
ATOM 4619 N N . VAL B 1 268 ? -5.84 24.75 12.203 1 94.38 268 VAL B N 1
ATOM 4620 C CA . VAL B 1 268 ? -6.938 24.812 11.242 1 94.38 268 VAL B CA 1
ATOM 4621 C C . VAL B 1 268 ? -8.266 24.547 11.945 1 94.38 268 VAL B C 1
ATOM 4623 O O . VAL B 1 268 ? -9.25 25.25 11.703 1 94.38 268 VAL B O 1
ATOM 4626 N N . GLN B 1 269 ? -8.289 23.609 12.789 1 93.56 269 GLN B N 1
ATOM 4627 C CA . GLN B 1 269 ? -9.484 23.312 13.57 1 93.56 269 GLN B CA 1
ATOM 4628 C C . GLN B 1 269 ? -9.906 24.516 14.414 1 93.56 269 GLN B C 1
ATOM 4630 O O . GLN B 1 269 ? -11.086 24.859 14.469 1 93.56 269 GLN B O 1
ATOM 4635 N N . ASN B 1 270 ? -8.984 25.125 15.047 1 91.31 270 ASN B N 1
ATOM 4636 C CA . ASN B 1 270 ? -9.242 26.312 15.867 1 91.31 270 ASN B CA 1
ATOM 4637 C C . ASN B 1 270 ? -9.766 27.469 15.031 1 91.31 270 ASN B C 1
ATOM 4639 O O . ASN B 1 270 ? -10.688 28.172 15.445 1 91.31 270 ASN B O 1
ATOM 4643 N N . PHE B 1 271 ? -9.125 27.594 13.93 1 91.88 271 PHE B N 1
ATOM 4644 C CA . PHE B 1 271 ? -9.523 28.656 13.016 1 91.88 271 PHE B CA 1
ATOM 4645 C C . PHE B 1 271 ? -10.992 28.516 12.625 1 91.88 271 PHE B C 1
ATOM 4647 O O . PHE B 1 271 ? -11.742 29.5 12.625 1 91.88 271 PHE B O 1
ATOM 4654 N N . LEU B 1 272 ? -11.398 27.328 12.391 1 91.31 272 LEU B N 1
ATOM 4655 C CA . LEU B 1 272 ? -12.758 27.078 11.922 1 91.31 272 LEU B CA 1
ATOM 4656 C C . LEU B 1 272 ? -13.742 27.094 13.086 1 91.31 272 LEU B C 1
ATOM 4658 O O . LEU B 1 272 ? -14.93 27.375 12.898 1 91.31 272 LEU B O 1
ATOM 4662 N N . ALA B 1 273 ? -13.297 26.891 14.281 1 87.06 273 ALA B N 1
ATOM 4663 C CA . ALA B 1 273 ? -14.164 26.781 15.453 1 87.06 273 ALA B CA 1
ATOM 4664 C C . ALA B 1 273 ? -14.414 28.172 16.062 1 87.06 273 ALA B C 1
ATOM 4666 O O . ALA B 1 273 ? -15.461 28.406 16.672 1 87.06 273 ALA B O 1
ATOM 4667 N N . ILE B 1 274 ? -13.414 29.031 16.047 1 78.69 274 ILE B N 1
ATOM 4668 C CA . ILE B 1 274 ? -13.492 30.312 16.734 1 78.69 274 ILE B CA 1
ATOM 4669 C C . ILE B 1 274 ? -14.375 31.266 15.938 1 78.69 274 ILE B C 1
ATOM 4671 O O . ILE B 1 274 ? -14.281 31.344 14.711 1 78.69 274 ILE B O 1
ATOM 4675 N N . THR B 1 275 ? -15.391 31.766 16.578 1 68.56 275 THR B N 1
ATOM 4676 C CA . THR B 1 275 ? -16.188 32.844 16 1 68.56 275 THR B CA 1
ATOM 4677 C C . THR B 1 275 ? -15.406 34.156 16.016 1 68.56 275 THR B C 1
ATOM 4679 O O . THR B 1 275 ? -14.898 34.562 17.062 1 68.56 275 THR B O 1
ATOM 4682 N N . ASP B 1 276 ? -14.625 34.438 15.094 1 58.47 276 ASP B N 1
ATOM 4683 C CA . ASP B 1 276 ? -13.93 35.719 15.031 1 58.47 276 ASP B CA 1
ATOM 4684 C C . ASP B 1 276 ? -14.883 36.875 15.32 1 58.47 276 ASP B C 1
ATOM 4686 O O . ASP B 1 276 ? -15.766 37.156 14.516 1 58.47 276 ASP B O 1
ATOM 4690 N N . TYR B 1 277 ? -15.617 36.906 16.328 1 49.75 277 TYR B N 1
ATOM 4691 C CA . TYR B 1 277 ? -16.344 38.125 16.594 1 49.75 277 TYR B CA 1
ATOM 4692 C C . TYR B 1 277 ? -15.453 39.344 16.344 1 49.75 277 TYR B C 1
ATOM 4694 O O . TYR B 1 277 ? -14.273 39.344 16.688 1 49.75 277 TYR B O 1
ATOM 4702 N N . GLU B 1 278 ? -15.656 40 15.344 1 46.88 278 GLU B N 1
ATOM 4703 C CA . GLU B 1 278 ? -15.125 41.344 15.219 1 46.88 278 GLU B CA 1
ATOM 4704 C C . GLU B 1 278 ? -15.023 42.031 16.594 1 46.88 278 GLU B C 1
ATOM 4706 O O . GLU B 1 278 ? -16 42.125 17.328 1 46.88 278 GLU B O 1
ATOM 4711 N N . GLU B 1 279 ? -14.117 41.906 17.344 1 40.72 279 GLU B N 1
ATOM 4712 C CA . GLU B 1 279 ? -13.961 43.062 18.188 1 40.72 279 GLU B CA 1
ATOM 4713 C C . GLU B 1 279 ? -14.281 44.344 17.422 1 40.72 279 GLU B C 1
ATOM 4715 O O . GLU B 1 279 ? -13.547 44.719 16.5 1 40.72 279 GLU B O 1
ATOM 4720 N N . ASP B 1 280 ? -15.461 44.562 17.031 1 37.5 280 ASP B N 1
ATOM 4721 C CA . ASP B 1 280 ? -15.875 45.969 16.797 1 37.5 280 ASP B CA 1
ATOM 4722 C C . ASP B 1 280 ? -15.258 46.875 17.844 1 37.5 280 ASP B C 1
ATOM 4724 O O . ASP B 1 280 ? -15.656 46.875 19.016 1 37.5 280 ASP B O 1
ATOM 4728 N N . SER B 1 281 ? -14.031 46.969 18.047 1 36.06 281 SER B N 1
ATOM 4729 C CA . SER B 1 281 ? -13.617 48.219 18.656 1 36.06 281 SER B CA 1
ATOM 4730 C C . SER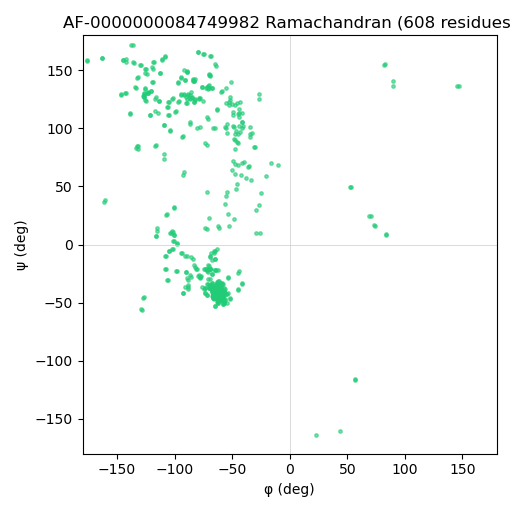 B 1 281 ? -14.484 49.375 18.156 1 36.06 281 SER B C 1
ATOM 4732 O O . SER B 1 281 ? -14.633 49.594 16.953 1 36.06 281 SER B O 1
ATOM 4734 N N . ASP B 1 282 ? -15.477 49.906 18.844 1 35.38 282 ASP B N 1
ATOM 4735 C CA . ASP B 1 282 ? -15.984 51.281 18.938 1 35.38 282 ASP B CA 1
ATOM 4736 C C . ASP B 1 282 ? -14.867 52.281 18.703 1 35.38 282 ASP B C 1
ATOM 4738 O O . ASP B 1 282 ? -14.453 52.969 19.641 1 35.38 282 ASP B O 1
ATOM 4742 N N . SER B 1 283 ? -13.711 52.031 18.297 1 33.22 283 SER B N 1
ATOM 4743 C CA . SER B 1 283 ? -13.039 53.25 17.875 1 33.22 283 SER B CA 1
ATOM 4744 C C . SER B 1 283 ? -13.898 54.062 16.922 1 33.22 283 SER B C 1
ATOM 4746 O O . SER B 1 283 ? -14.609 53.5 16.078 1 33.22 283 SER B O 1
ATOM 4748 N N . SER B 1 284 ? -14.25 55.375 17.281 1 32.66 284 SER B N 1
ATOM 4749 C CA . SER B 1 284 ? -14.703 56.594 16.609 1 32.66 284 SER B CA 1
ATOM 4750 C C . SER B 1 284 ? -14.227 56.625 15.164 1 32.66 284 SER B C 1
ATOM 4752 O O . SER B 1 284 ? -13.18 56.062 14.828 1 32.66 284 SER B O 1
ATOM 4754 N N . GLY B 1 285 ? -15.117 56.875 14.211 1 31.8 285 GLY B N 1
ATOM 4755 C CA . GLY B 1 285 ? -15.117 57.344 12.836 1 31.8 285 GLY B CA 1
ATOM 4756 C C . GLY B 1 285 ? -13.961 58.281 12.531 1 31.8 285 GLY B C 1
ATOM 4757 O O . GLY B 1 285 ? -14.141 59.5 12.438 1 31.8 285 GLY B O 1
ATOM 4758 N N . SER B 1 286 ? -12.797 58.188 13.164 1 29.67 286 SER B N 1
ATOM 4759 C CA . SER B 1 286 ? -11.969 59.156 12.453 1 29.67 286 SER B CA 1
ATOM 4760 C C . SER B 1 286 ? -12.016 58.938 10.945 1 29.67 286 SER B C 1
ATOM 4762 O O . SER B 1 286 ? -12.242 57.812 10.484 1 29.67 286 SER B O 1
ATOM 4764 N N . ASP B 1 287 ? -12.07 60.094 10.164 1 30.34 287 ASP B N 1
ATOM 4765 C CA . ASP B 1 287 ? -12.234 60.594 8.797 1 30.34 287 ASP B CA 1
ATOM 4766 C C . ASP B 1 287 ? -11.242 59.906 7.848 1 30.34 287 ASP B C 1
ATOM 4768 O O . ASP B 1 287 ? -10.289 60.562 7.391 1 30.34 287 ASP B O 1
ATOM 4772 N N . LEU B 1 288 ? -10.633 58.812 8.195 1 30.41 288 LEU B N 1
ATOM 4773 C CA . LEU B 1 288 ? -9.672 58.594 7.129 1 30.41 288 LEU B CA 1
ATOM 4774 C C . LEU B 1 288 ? -10.375 58.375 5.797 1 30.41 288 LEU B C 1
ATOM 4776 O O . LEU B 1 288 ? -10.516 57.25 5.344 1 30.41 288 LEU B O 1
ATOM 4780 N N . SER B 1 289 ? -11.695 58.75 5.75 1 30.19 289 SER B N 1
ATOM 4781 C CA . SER B 1 289 ? -12.359 58.812 4.453 1 30.19 289 SER B CA 1
ATOM 4782 C C . SER B 1 289 ? -11.492 59.5 3.41 1 30.19 289 SER B C 1
ATOM 4784 O O . SER B 1 289 ? -11.891 59.625 2.25 1 30.19 289 SER B O 1
ATOM 4786 N N . SER B 1 290 ? -10.594 60.344 3.887 1 29.45 290 SER B N 1
ATOM 4787 C CA . SER B 1 290 ? -10.094 61.219 2.852 1 29.45 290 SER B CA 1
ATOM 4788 C C . SER B 1 290 ? -9.156 60.5 1.894 1 29.45 290 SER B C 1
ATOM 4790 O O . SER B 1 290 ? -7.941 60.688 1.937 1 29.45 290 SER B O 1
ATOM 4792 N N . CYS B 1 291 ? -9.141 59.219 1.938 1 27.7 291 CYS B N 1
ATOM 4793 C CA . CYS B 1 291 ? -8.227 58.812 0.878 1 27.7 291 CYS B CA 1
ATOM 4794 C C . CYS B 1 291 ? -8.625 59.406 -0.459 1 27.7 291 CYS B C 1
ATOM 4796 O O . CYS B 1 291 ? -9.766 59.25 -0.897 1 27.7 291 CYS B O 1
ATOM 4798 N N . SER B 1 292 ? -7.996 60.5 -0.781 1 29.3 292 SER B N 1
ATOM 4799 C CA . SER B 1 292 ? -8.062 61.281 -2.014 1 29.3 292 SER B CA 1
ATOM 4800 C C . SER B 1 292 ? -8.094 60.375 -3.238 1 29.3 292 SER B C 1
ATOM 4802 O O . SER B 1 292 ? -7.461 59.312 -3.25 1 29.3 292 SER B O 1
ATOM 4804 N N . THR B 1 293 ? -9.203 60.375 -3.936 1 32.5 293 THR B N 1
ATOM 4805 C CA . THR B 1 293 ? -9.492 59.844 -5.25 1 32.5 293 THR B CA 1
ATOM 4806 C C . THR B 1 293 ? -8.281 59.969 -6.168 1 32.5 293 THR B C 1
ATOM 4808 O O . THR B 1 293 ? -7.742 61.062 -6.348 1 32.5 293 THR B O 1
ATOM 4811 N N . PRO B 1 294 ? -7.473 58.844 -6.172 1 34.53 294 PRO B N 1
ATOM 4812 C CA . PRO B 1 294 ? -6.336 59.094 -7.059 1 34.53 294 PRO B CA 1
ATOM 4813 C C . PRO B 1 294 ? -6.734 59.781 -8.359 1 34.53 294 PRO B C 1
ATOM 4815 O O . PRO B 1 294 ? -7.875 59.656 -8.812 1 34.53 294 PRO B O 1
ATOM 4818 N N . ARG B 1 295 ? -6.156 60.938 -8.641 1 34.97 295 ARG B N 1
ATOM 4819 C CA . ARG B 1 295 ? -6.277 61.719 -9.859 1 34.97 295 ARG B CA 1
ATOM 4820 C C . ARG B 1 295 ? -6.16 60.844 -11.094 1 34.97 295 ARG B C 1
ATOM 4822 O O . ARG B 1 295 ? -5.164 60.156 -11.273 1 34.97 295 ARG B O 1
ATOM 4829 N N . VAL B 1 296 ? -7.352 60.281 -11.531 1 34.72 296 VAL B N 1
ATOM 4830 C CA . VAL B 1 296 ? -7.496 59.594 -12.805 1 34.72 296 VAL B CA 1
ATOM 4831 C C . VAL B 1 296 ? -6.887 60.406 -13.93 1 34.72 296 VAL B C 1
ATOM 4833 O O . VAL B 1 296 ? -7.254 61.562 -14.117 1 34.72 296 VAL B O 1
ATOM 4836 N N . SER B 1 297 ? -5.582 60.156 -14.164 1 31.77 297 SER B N 1
ATOM 4837 C CA . SER B 1 297 ? -4.93 60.875 -15.258 1 31.77 297 SER B CA 1
ATOM 4838 C C . SER B 1 297 ? -5.793 60.875 -16.516 1 31.77 297 SER B C 1
ATOM 4840 O O . SER B 1 297 ? -6.426 59.875 -16.828 1 31.77 297 SER B O 1
ATOM 4842 N N . PRO B 1 298 ? -6.133 62 -17.016 1 29.67 298 PRO B N 1
ATOM 4843 C CA . PRO B 1 298 ? -6.98 62.25 -18.188 1 29.67 298 PRO B CA 1
ATOM 4844 C C . PRO B 1 298 ? -6.578 61.375 -19.391 1 29.67 298 PRO B C 1
ATOM 4846 O O . PRO B 1 298 ? -5.402 61.062 -19.547 1 29.67 298 PRO B O 1
ATOM 4849 N N . LYS B 1 299 ? -7.539 60.531 -19.875 1 32.5 299 LYS B N 1
ATOM 4850 C CA . LYS B 1 299 ? -7.453 59.781 -21.109 1 32.5 299 LYS B CA 1
ATOM 4851 C C . LYS B 1 299 ? -6.926 60.625 -22.25 1 32.5 299 LYS B C 1
ATOM 4853 O O . LYS B 1 299 ? -7.402 61.75 -22.469 1 32.5 299 LYS B O 1
ATOM 4858 N N . LYS B 1 300 ? -5.582 60.469 -22.641 1 32.38 300 LYS B N 1
ATOM 4859 C CA . LYS B 1 300 ? -5.082 61.188 -23.812 1 32.38 300 LYS B CA 1
ATOM 4860 C C . LYS B 1 300 ? -6.074 61.094 -24.969 1 32.38 300 LYS B C 1
ATOM 4862 O O . LYS B 1 300 ? -6.613 60.031 -25.25 1 32.38 300 LYS B O 1
ATOM 4867 N N . ARG B 1 301 ? -6.68 62.188 -25.328 1 31.86 301 ARG B N 1
ATOM 4868 C CA . ARG B 1 301 ? -7.535 62.406 -26.484 1 31.86 301 ARG B CA 1
ATOM 4869 C C . ARG B 1 301 ? -6.945 61.75 -27.734 1 31.86 301 ARG B C 1
ATOM 4871 O O . ARG B 1 301 ? -5.785 61.969 -28.078 1 31.86 301 ARG B O 1
ATOM 4878 N N . LYS B 1 302 ? -7.465 60.5 -28.031 1 36.19 302 LYS B N 1
ATOM 4879 C CA . LYS B 1 302 ? -7.164 59.906 -29.328 1 36.19 302 LYS B CA 1
ATOM 4880 C C . LYS B 1 302 ? -7.387 60.906 -30.469 1 36.19 302 LYS B C 1
ATOM 4882 O O . LYS B 1 302 ? -8.484 61.438 -30.609 1 36.19 302 LYS B O 1
ATOM 4887 N N . SER B 1 303 ? -6.332 61.75 -30.656 1 29.31 303 SER B N 1
ATOM 4888 C CA . SER B 1 303 ? -6.41 62.594 -31.844 1 29.31 303 SER B CA 1
ATOM 4889 C C . SER B 1 303 ? -6.957 61.812 -33.031 1 29.31 303 SER B C 1
ATOM 4891 O O . SER B 1 303 ? -6.512 60.719 -33.344 1 29.31 303 SER B O 1
ATOM 4893 N N . MET B 1 304 ? -8.219 62.062 -33.281 1 25.86 304 MET B N 1
ATOM 4894 C CA . MET B 1 304 ? -8.969 61.781 -34.5 1 25.86 304 MET B CA 1
ATOM 4895 C C . MET B 1 304 ? -8.156 62.125 -35.719 1 25.86 304 MET B C 1
ATOM 4897 O O . MET B 1 304 ? -7.891 63.281 -36 1 25.86 304 MET B O 1
ATOM 4901 N N . CYS B 1 305 ? -6.984 61.469 -35.875 1 24.89 305 CYS B N 1
ATOM 4902 C CA . CYS B 1 305 ? -6.387 61.812 -37.156 1 24.89 305 CYS B CA 1
ATOM 4903 C C . CYS B 1 305 ? -7.414 61.688 -38.281 1 24.89 305 CYS B C 1
ATOM 4905 O O . CYS B 1 305 ? -8.055 60.625 -38.406 1 24.89 305 CYS B O 1
ATOM 4907 N N . ASN B 1 306 ? -7.926 62.906 -38.656 1 24.2 306 ASN B N 1
ATOM 4908 C CA . ASN B 1 306 ? -8.469 63.125 -40 1 24.2 306 ASN B CA 1
ATOM 4909 C C . ASN B 1 306 ? -7.637 62.406 -41.062 1 24.2 306 ASN B C 1
ATOM 4911 O O . ASN B 1 306 ? -6.406 62.469 -41.062 1 24.2 306 ASN B O 1
#

pLDDT: mean 80.62, std 20.17, range [22.61, 98.69]

Nearest PDB structures (foldseek):
  7ohr-assembly1_A  TM=5.082E-01  e=2.967E+00  Saccharomyces cerevisiae S288C
  8v84-assembly1_A  TM=3.016E-01  e=1.797E+00  Saccharomyces cerevisiae BY4741
  2xft-assembly1_A  TM=3.380E-01  e=7.650E+00  Streptomyces clavuligerus
  7ohr-assembly1_A  TM=5.084E-01  e=3.309E+00  Saccharomyces cerevisiae S288C
  8v84-assembly1_A  TM=3.014E-01  e=2.118E+00  Saccharomyces cerevisiae BY4741